Protein AF-A0A2J6X8Z1-F1 (afdb_monomer_lite)

Structure (mmCIF, N/CA/C/O backbone):
data_AF-A0A2J6X8Z1-F1
#
_entry.id   AF-A0A2J6X8Z1-F1
#
loop_
_atom_site.group_PDB
_atom_site.id
_atom_site.type_symbol
_atom_site.label_atom_id
_atom_site.label_alt_id
_atom_site.label_comp_id
_atom_site.label_asym_id
_atom_site.label_entity_id
_atom_site.label_seq_id
_atom_site.pdbx_PDB_ins_code
_atom_site.Cartn_x
_atom_site.Cartn_y
_atom_site.Cartn_z
_atom_site.occupancy
_atom_site.B_iso_or_equiv
_atom_site.auth_seq_id
_atom_site.auth_comp_id
_atom_site.auth_asym_id
_atom_site.auth_atom_id
_atom_site.pdbx_PDB_model_num
ATOM 1 N N . ILE A 1 1 ? -33.949 -6.849 -19.098 1.00 40.97 1 ILE A N 1
ATOM 2 C CA . ILE A 1 1 ? -34.650 -6.899 -17.794 1.00 40.97 1 ILE A CA 1
ATOM 3 C C . ILE A 1 1 ? -34.268 -5.617 -17.077 1.00 40.97 1 ILE A C 1
ATOM 5 O O . ILE A 1 1 ? -33.123 -5.505 -16.662 1.00 40.97 1 ILE A O 1
ATOM 9 N N . ASN A 1 2 ? -35.150 -4.617 -17.054 1.00 34.44 2 ASN A N 1
ATOM 10 C CA . ASN A 1 2 ? -34.924 -3.432 -16.228 1.00 34.44 2 ASN A CA 1
ATOM 11 C C . ASN A 1 2 ? -35.151 -3.865 -14.777 1.00 34.44 2 ASN A C 1
ATOM 13 O O . ASN A 1 2 ? -36.236 -4.376 -14.496 1.00 34.44 2 ASN A O 1
ATOM 17 N N . PRO A 1 3 ? -34.163 -3.750 -13.877 1.00 46.72 3 PRO A N 1
ATOM 18 C CA . PRO A 1 3 ? -34.386 -4.058 -12.476 1.00 46.72 3 PRO A CA 1
ATOM 19 C C . PRO A 1 3 ? -35.357 -3.013 -11.917 1.00 46.72 3 PRO A C 1
ATOM 21 O O . PRO A 1 3 ? -34.989 -1.865 -11.690 1.00 46.72 3 PRO A O 1
ATOM 24 N N . THR A 1 4 ? -36.621 -3.388 -11.752 1.00 53.22 4 THR A N 1
ATOM 25 C CA . THR A 1 4 ? -37.594 -2.581 -11.018 1.00 53.22 4 THR A CA 1
ATOM 26 C C . THR A 1 4 ? -37.335 -2.789 -9.533 1.00 53.22 4 THR A C 1
ATOM 28 O O . THR A 1 4 ? -37.437 -3.914 -9.038 1.00 53.22 4 THR A O 1
ATOM 31 N N . LEU A 1 5 ? -36.966 -1.714 -8.836 1.00 55.56 5 LEU A N 1
ATOM 32 C CA . LEU A 1 5 ? -36.935 -1.674 -7.376 1.00 55.56 5 LEU A CA 1
ATOM 33 C C . LEU A 1 5 ? -38.301 -2.134 -6.854 1.00 55.56 5 LEU A C 1
ATOM 35 O O . LEU A 1 5 ? -39.335 -1.607 -7.260 1.00 55.56 5 LEU A O 1
ATOM 39 N N . ASN A 1 6 ? -38.312 -3.154 -5.997 1.00 72.88 6 ASN A N 1
ATOM 40 C CA . ASN A 1 6 ? -39.541 -3.636 -5.382 1.00 72.88 6 ASN A CA 1
ATOM 41 C C . ASN A 1 6 ? -39.952 -2.651 -4.276 1.00 72.88 6 ASN A C 1
ATOM 43 O O . ASN A 1 6 ? -39.510 -2.766 -3.133 1.00 72.88 6 ASN A O 1
ATOM 47 N N . GLU A 1 7 ? -40.763 -1.656 -4.638 1.00 67.81 7 GLU A N 1
ATOM 48 C CA . GLU A 1 7 ? -41.236 -0.616 -3.718 1.00 67.81 7 GLU A CA 1
ATOM 49 C C . GLU A 1 7 ? -42.028 -1.183 -2.532 1.00 67.81 7 GLU A C 1
ATOM 51 O O . GLU A 1 7 ? -41.951 -0.635 -1.433 1.00 67.81 7 GLU A O 1
ATOM 56 N N . GLU A 1 8 ? -42.743 -2.299 -2.714 1.00 63.44 8 GLU A N 1
ATOM 57 C CA . GLU A 1 8 ? -43.441 -2.982 -1.619 1.00 63.44 8 GLU A CA 1
ATOM 58 C C . GLU A 1 8 ? -42.458 -3.581 -0.614 1.00 63.44 8 GLU A C 1
ATOM 60 O O . GLU A 1 8 ? -42.668 -3.447 0.588 1.00 63.44 8 GLU A O 1
ATOM 65 N N . ALA A 1 9 ? -41.353 -4.174 -1.078 1.00 59.16 9 ALA A N 1
ATOM 66 C CA . ALA A 1 9 ? -40.322 -4.712 -0.192 1.00 59.16 9 ALA A CA 1
ATOM 67 C C . ALA A 1 9 ? -39.639 -3.605 0.627 1.00 59.16 9 ALA A C 1
ATOM 69 O O . ALA A 1 9 ? -39.409 -3.788 1.818 1.00 59.16 9 ALA A O 1
ATOM 70 N N . ILE A 1 10 ? -39.382 -2.443 0.013 1.00 59.09 10 ILE A N 1
ATOM 71 C CA . ILE A 1 10 ? -38.805 -1.269 0.689 1.00 59.09 10 ILE A CA 1
ATOM 72 C C . ILE A 1 10 ? -39.766 -0.730 1.757 1.00 59.09 10 ILE A C 1
ATOM 74 O O . ILE A 1 10 ? -39.341 -0.448 2.876 1.00 59.09 10 ILE A O 1
ATOM 78 N N . ARG A 1 11 ? -41.065 -0.627 1.440 1.00 58.12 11 ARG A N 1
ATOM 79 C CA . ARG A 1 11 ? -42.097 -0.176 2.391 1.00 58.12 11 ARG A CA 1
ATOM 80 C C . ARG A 1 11 ? -42.376 -1.192 3.504 1.00 58.12 11 ARG A C 1
ATOM 82 O O . ARG A 1 11 ? -42.784 -0.787 4.588 1.00 58.12 11 ARG A O 1
ATOM 89 N N . ALA A 1 12 ? -42.172 -2.486 3.250 1.00 53.59 12 ALA A N 1
ATOM 90 C CA . ALA A 1 12 ? -42.395 -3.560 4.220 1.00 53.59 12 ALA A CA 1
ATOM 91 C C . ALA A 1 12 ? -41.260 -3.699 5.249 1.00 53.59 12 ALA A C 1
ATOM 93 O O . ALA A 1 12 ? -41.487 -4.205 6.350 1.00 53.59 12 ALA A O 1
ATOM 94 N N . THR A 1 13 ? -40.047 -3.237 4.934 1.00 46.16 13 THR A N 1
ATOM 95 C CA . THR A 1 13 ? -38.966 -3.113 5.918 1.00 46.16 13 THR A CA 1
ATOM 96 C C . THR A 1 13 ? -39.239 -1.942 6.854 1.00 46.16 13 THR A C 1
ATOM 98 O O . THR A 1 13 ? -38.888 -0.799 6.570 1.00 46.16 13 THR A O 1
ATOM 101 N N . ALA A 1 14 ? -39.855 -2.230 8.000 1.00 52.25 14 ALA A N 1
ATOM 102 C CA . ALA A 1 14 ? -39.862 -1.301 9.119 1.00 52.25 14 ALA A CA 1
ATOM 103 C C . ALA A 1 14 ? -38.409 -0.947 9.471 1.00 52.25 14 ALA A C 1
ATOM 105 O O . ALA A 1 14 ? -37.612 -1.835 9.782 1.00 52.25 14 ALA A O 1
ATOM 106 N N . ILE A 1 15 ? -38.066 0.340 9.400 1.00 53.66 15 ILE A N 1
ATOM 107 C CA . ILE A 1 15 ? -36.779 0.838 9.889 1.00 53.66 15 ILE A CA 1
ATOM 108 C C . ILE A 1 15 ? -36.750 0.530 11.393 1.00 53.66 15 ILE A C 1
ATOM 110 O O . ILE A 1 15 ? -37.655 0.981 12.106 1.00 53.66 15 ILE A O 1
ATOM 114 N N . PRO A 1 16 ? -35.783 -0.266 11.888 1.00 54.62 16 PRO A N 1
ATOM 115 C CA . PRO A 1 16 ? -35.659 -0.526 13.314 1.00 54.62 16 PRO A CA 1
ATOM 116 C C . PRO A 1 16 ? -35.581 0.807 14.058 1.00 54.62 16 PRO A C 1
ATOM 118 O O . PRO A 1 16 ? -34.813 1.687 13.668 1.00 54.62 16 PRO A O 1
ATOM 121 N N . GLN A 1 17 ? -36.395 0.977 15.100 1.00 52.81 17 GLN A N 1
ATOM 122 C CA . GLN A 1 17 ? -36.306 2.170 15.938 1.00 52.81 17 GLN A CA 1
ATOM 123 C C . GLN A 1 17 ? -34.905 2.227 16.569 1.00 52.81 17 GLN A C 1
ATOM 125 O O . GLN A 1 17 ? -34.416 1.174 17.000 1.00 52.81 17 GLN A O 1
ATOM 130 N N . PRO A 1 18 ? -34.256 3.405 16.630 1.00 56.53 18 PRO A N 1
ATOM 131 C CA . PRO A 1 18 ? -32.971 3.546 17.301 1.00 56.53 18 PRO A CA 1
ATOM 132 C C . PRO A 1 18 ? -33.116 3.052 18.742 1.00 56.53 18 PRO A C 1
ATOM 134 O O . PRO A 1 18 ? -33.971 3.534 19.483 1.00 56.53 18 PRO A O 1
ATOM 137 N N . GLY A 1 19 ? -32.333 2.046 19.124 1.00 60.66 19 GLY A N 1
ATOM 138 C CA . GLY A 1 19 ? -32.260 1.632 20.522 1.00 60.66 19 GLY A CA 1
ATOM 139 C C . GLY A 1 19 ? -31.487 2.668 21.336 1.00 60.66 19 GLY A C 1
ATOM 140 O O . GLY A 1 19 ? -30.599 3.331 20.804 1.00 60.66 19 GLY A O 1
ATOM 141 N N . ASP A 1 20 ? -31.782 2.783 22.629 1.00 68.75 20 ASP A N 1
ATOM 142 C CA . ASP A 1 20 ? -30.960 3.584 23.538 1.00 68.75 20 ASP A CA 1
ATOM 143 C C . ASP A 1 20 ? -29.531 3.012 23.594 1.00 68.75 20 ASP A C 1
ATOM 145 O O . ASP A 1 20 ? -29.347 1.823 23.859 1.00 68.75 20 ASP A O 1
ATOM 149 N N . GLY A 1 21 ? -28.511 3.849 23.374 1.00 79.50 21 GLY A N 1
ATOM 150 C CA . GLY A 1 21 ? -27.092 3.471 23.444 1.00 79.50 21 GLY A CA 1
ATOM 151 C C . GLY A 1 21 ? -26.396 3.355 22.084 1.00 79.50 21 GLY A C 1
ATOM 152 O O . GLY A 1 21 ? -26.967 3.651 21.043 1.00 79.50 21 GLY A O 1
ATOM 153 N N . VAL A 1 22 ? -25.127 2.947 22.101 1.00 92.19 22 VAL A N 1
ATOM 154 C CA . VAL A 1 22 ? -24.280 2.868 20.898 1.00 92.19 22 VAL A CA 1
ATOM 155 C C . VAL A 1 22 ? -24.542 1.552 20.168 1.00 92.19 22 VAL A C 1
ATOM 157 O O . VAL A 1 22 ? -24.711 0.507 20.807 1.00 92.19 22 VAL A O 1
ATOM 160 N N . GLU A 1 23 ? -24.559 1.574 18.838 1.00 94.81 23 GLU A N 1
ATOM 161 C CA . GLU A 1 23 ? -24.604 0.356 18.030 1.00 94.81 23 GLU A CA 1
ATOM 162 C C . GLU A 1 23 ? -23.233 -0.327 18.015 1.00 94.81 23 GLU A C 1
ATOM 164 O O . GLU A 1 23 ? -22.222 0.277 17.663 1.00 94.81 23 GLU A O 1
ATOM 169 N N . ILE A 1 24 ? -23.185 -1.609 18.373 1.00 95.38 24 ILE A N 1
ATOM 170 C CA . ILE A 1 24 ? -22.003 -2.446 18.171 1.00 95.38 24 ILE A CA 1
ATOM 171 C C . ILE A 1 24 ? -22.116 -3.167 16.832 1.00 95.38 24 ILE A C 1
ATOM 173 O O . ILE A 1 24 ? -23.163 -3.728 16.524 1.00 95.38 24 ILE A O 1
ATOM 177 N N . VAL A 1 25 ? -21.032 -3.197 16.059 1.00 97.12 25 VAL A N 1
ATOM 178 C CA . VAL A 1 25 ? -20.939 -3.894 14.773 1.00 97.12 25 VAL A CA 1
ATOM 179 C C . VAL A 1 25 ? -19.737 -4.832 14.801 1.00 97.12 25 VAL A C 1
ATOM 181 O O . VAL A 1 25 ? -18.596 -4.412 14.960 1.00 97.12 25 VAL A O 1
ATOM 184 N N . PHE A 1 26 ? -19.965 -6.125 14.609 1.00 97.31 26 PHE A N 1
ATOM 185 C CA . PHE A 1 26 ? -18.910 -7.125 14.489 1.00 97.31 26 PHE A CA 1
ATOM 186 C C . PHE A 1 26 ? -18.551 -7.322 13.020 1.00 97.31 26 PHE A C 1
ATOM 188 O O . PHE A 1 26 ? -19.415 -7.595 12.184 1.00 97.31 26 PHE A O 1
ATOM 195 N N . ARG A 1 27 ? -17.261 -7.230 12.689 1.00 97.50 27 ARG A N 1
ATOM 196 C CA . ARG A 1 27 ? -16.767 -7.503 11.333 1.00 97.50 27 ARG A CA 1
ATOM 197 C C . ARG A 1 27 ? -15.554 -8.426 11.365 1.00 97.50 27 ARG A C 1
ATOM 199 O O . ARG A 1 27 ? -14.667 -8.217 12.188 1.00 97.50 27 ARG A O 1
ATOM 206 N N . PRO A 1 28 ? -15.461 -9.420 10.464 1.00 97.06 28 PRO A N 1
ATOM 207 C CA . PRO A 1 28 ? -14.208 -10.131 10.249 1.00 97.06 28 PRO A CA 1
ATOM 208 C C . PRO A 1 28 ? -13.098 -9.140 9.894 1.00 97.06 28 PRO A C 1
ATOM 210 O O . PRO A 1 28 ? -13.337 -8.151 9.194 1.00 97.06 28 PRO A O 1
ATOM 213 N N . ASP A 1 29 ? -11.890 -9.381 10.388 1.00 97.31 29 ASP A N 1
ATOM 214 C CA . ASP A 1 29 ? -10.735 -8.582 9.995 1.00 97.31 29 ASP A CA 1
ATOM 215 C C . ASP A 1 29 ? -10.375 -8.863 8.522 1.00 97.31 29 ASP A C 1
ATOM 217 O O . ASP A 1 29 ? -10.357 -10.026 8.116 1.00 97.31 29 ASP A O 1
ATOM 221 N N . PRO A 1 30 ? -10.068 -7.847 7.696 1.00 95.38 30 PRO A N 1
ATOM 222 C CA . PRO A 1 30 ? -9.747 -8.067 6.284 1.00 95.38 30 PRO A CA 1
ATOM 223 C C . PRO A 1 30 ? -8.522 -8.960 6.028 1.00 95.38 30 PRO A C 1
ATOM 225 O O . PRO A 1 30 ? -8.420 -9.542 4.951 1.00 95.38 30 PRO A O 1
ATOM 228 N N . SER A 1 31 ? -7.593 -9.054 6.982 1.00 95.69 31 SER A N 1
ATOM 229 C CA . SER A 1 31 ? -6.359 -9.832 6.869 1.00 95.69 31 SER A CA 1
ATOM 230 C C . SER A 1 31 ? -6.497 -11.216 7.503 1.00 95.69 31 SER A C 1
ATOM 232 O O . SER A 1 31 ? -6.169 -12.210 6.862 1.00 95.69 31 SER A O 1
ATOM 234 N N . VAL A 1 32 ? -6.969 -11.310 8.753 1.00 96.31 32 VAL A N 1
ATOM 235 C CA . VAL A 1 32 ? -7.034 -12.591 9.499 1.00 96.31 32 VAL A CA 1
ATOM 236 C C . VAL A 1 32 ? -8.425 -13.232 9.538 1.00 96.31 32 VAL A C 1
ATOM 238 O O . VAL A 1 32 ? -8.575 -14.329 10.080 1.00 96.31 32 VAL A O 1
ATOM 241 N N . PHE A 1 33 ? -9.417 -12.586 8.923 1.00 95.94 33 PHE A N 1
ATOM 242 C CA . PHE A 1 33 ? -10.807 -13.023 8.811 1.00 95.94 33 PHE A CA 1
ATOM 243 C C . PHE A 1 33 ? -11.466 -13.280 10.175 1.00 95.94 33 PHE A C 1
ATOM 245 O O . PHE A 1 33 ? -11.694 -12.349 10.946 1.00 95.94 33 PHE A O 1
ATOM 252 N N . ASP A 1 34 ? -11.780 -14.533 10.477 1.00 94.88 34 ASP A N 1
ATOM 253 C CA . ASP A 1 34 ? -12.381 -15.007 11.725 1.00 94.88 34 ASP A CA 1
ATOM 254 C C . ASP A 1 34 ? -11.331 -15.441 12.766 1.00 94.88 34 ASP A C 1
ATOM 256 O O . ASP A 1 34 ? -11.679 -15.878 13.864 1.00 94.88 34 ASP A O 1
ATOM 260 N N . GLY A 1 35 ? -10.042 -15.300 12.444 1.00 95.94 35 GLY A N 1
ATOM 261 C CA . GLY A 1 35 ? -8.914 -15.737 13.262 1.00 95.94 35 GLY A CA 1
ATOM 262 C C . GLY A 1 35 ? -8.332 -17.080 12.837 1.00 95.94 35 GLY A C 1
ATOM 263 O O . GLY A 1 35 ? -7.334 -17.512 13.425 1.00 95.94 35 GLY A O 1
ATOM 264 N N . PHE A 1 36 ? -8.886 -17.734 11.808 1.00 95.50 36 PHE A N 1
ATOM 265 C CA . PHE A 1 36 ? -8.311 -18.945 11.220 1.00 95.50 36 PHE A CA 1
ATOM 266 C C . PHE A 1 36 ? -6.852 -18.723 10.792 1.00 95.50 36 PHE A C 1
ATOM 268 O O . PHE A 1 36 ? -5.988 -19.555 11.065 1.00 95.50 36 PHE A O 1
ATOM 275 N N . TYR A 1 37 ? -6.547 -17.548 10.232 1.00 96.75 37 TYR A N 1
ATOM 276 C CA . TYR A 1 37 ? -5.202 -17.184 9.781 1.00 96.75 37 TYR A CA 1
ATOM 277 C C . TYR A 1 37 ? -4.381 -16.383 10.805 1.00 96.75 37 TYR A C 1
ATOM 279 O O . TYR A 1 37 ? -3.350 -15.813 10.453 1.00 96.75 37 TYR A O 1
ATOM 287 N N . ALA A 1 38 ? -4.784 -16.339 12.080 1.00 96.81 38 ALA A N 1
ATOM 288 C CA . ALA A 1 38 ? -4.133 -15.497 13.091 1.00 96.81 38 ALA A CA 1
ATOM 289 C C . ALA A 1 38 ? -2.641 -15.819 13.315 1.00 96.81 38 ALA A C 1
ATOM 291 O O . ALA A 1 38 ? -1.889 -14.950 13.750 1.00 96.81 38 ALA A O 1
ATOM 292 N N . ASN A 1 39 ? -2.192 -17.042 13.008 1.00 97.12 39 ASN A N 1
ATOM 293 C CA . ASN A 1 39 ? -0.783 -17.438 13.115 1.00 97.12 39 ASN A CA 1
ATOM 294 C C . ASN A 1 39 ? 0.043 -17.160 11.840 1.00 97.12 39 ASN A C 1
ATOM 296 O O . ASN A 1 39 ? 1.171 -17.634 11.720 1.00 97.12 39 ASN A O 1
ATOM 300 N N . ASN A 1 40 ? -0.504 -16.421 10.871 1.00 97.00 40 ASN A N 1
ATOM 301 C CA . ASN A 1 40 ? 0.198 -16.028 9.653 1.00 97.00 40 ASN A CA 1
ATOM 302 C C . ASN A 1 40 ? 0.849 -14.644 9.827 1.00 97.00 40 ASN A C 1
ATOM 304 O O . ASN A 1 40 ? 0.160 -13.626 9.885 1.00 97.00 40 ASN A O 1
ATOM 308 N N . GLY A 1 41 ? 2.185 -14.604 9.871 1.00 96.06 41 GLY A N 1
ATOM 309 C CA . GLY A 1 41 ? 2.948 -13.362 10.045 1.00 96.06 41 GLY A CA 1
ATOM 310 C C . GLY A 1 41 ? 2.760 -12.344 8.918 1.00 96.06 41 GLY A C 1
ATOM 311 O O . GLY A 1 41 ? 2.684 -11.152 9.203 1.00 96.06 41 GLY A O 1
ATOM 312 N N . TRP A 1 42 ? 2.607 -12.797 7.666 1.00 97.50 42 TRP A N 1
ATOM 313 C CA . TRP A 1 42 ? 2.345 -11.903 6.530 1.00 97.50 42 TRP A CA 1
ATOM 314 C C . TRP A 1 42 ? 1.035 -11.142 6.727 1.00 97.50 42 TRP A C 1
ATOM 316 O O . TRP A 1 42 ? 0.987 -9.937 6.518 1.00 97.50 42 TRP A O 1
ATOM 326 N N . LEU A 1 43 ? -0.015 -11.826 7.190 1.00 97.81 43 LEU A N 1
ATOM 327 C CA . LEU A 1 43 ? -1.337 -11.224 7.393 1.00 97.81 43 LEU A CA 1
ATOM 328 C C . LEU A 1 43 ? -1.408 -10.377 8.672 1.00 97.81 43 LEU A C 1
ATOM 330 O O . LEU A 1 43 ? -2.131 -9.384 8.707 1.00 97.81 43 LEU A O 1
ATOM 334 N N . GLN A 1 44 ? -0.623 -10.715 9.699 1.00 97.88 44 GLN A N 1
ATOM 335 C CA . GLN A 1 44 ? -0.531 -9.911 10.920 1.00 97.88 44 GLN A CA 1
ATOM 336 C C . GLN A 1 44 ? 0.181 -8.572 10.697 1.00 97.88 44 GLN A C 1
ATOM 338 O O . GLN A 1 44 ? -0.277 -7.550 11.214 1.00 97.88 44 GLN A O 1
ATOM 343 N N . GLU A 1 45 ? 1.242 -8.546 9.889 1.00 98.12 45 GLU A N 1
ATOM 344 C CA . GLU A 1 45 ? 1.951 -7.316 9.504 1.00 98.12 45 GLU A CA 1
ATOM 345 C C . GLU A 1 45 ? 1.258 -6.559 8.352 1.00 98.12 45 GLU A C 1
ATOM 347 O O . GLU A 1 45 ? 1.591 -5.408 8.082 1.00 98.12 45 GLU A O 1
ATOM 352 N N . LEU A 1 46 ? 0.294 -7.168 7.655 1.00 98.06 46 LEU A N 1
ATOM 353 C CA . LEU A 1 46 ? -0.381 -6.548 6.512 1.00 98.06 46 LEU A CA 1
ATOM 354 C C . LEU A 1 46 ? -1.232 -5.339 6.940 1.00 98.06 46 LEU A C 1
ATOM 356 O O . LEU A 1 46 ? -2.253 -5.542 7.598 1.00 98.06 46 LEU A O 1
ATOM 360 N N . PRO A 1 47 ? -0.915 -4.095 6.543 1.00 97.69 47 PRO A N 1
ATOM 361 C CA . PRO A 1 47 ? -1.650 -2.925 7.019 1.00 97.69 47 PRO A CA 1
ATOM 362 C C . PRO A 1 47 ? -3.123 -2.992 6.635 1.00 97.69 47 PRO A C 1
ATOM 364 O O . PRO A 1 47 ? -3.456 -3.206 5.471 1.00 97.69 47 PRO A O 1
ATOM 367 N N . ARG A 1 48 ? -4.025 -2.789 7.592 1.00 97.06 48 ARG A N 1
ATOM 368 C CA . ARG A 1 48 ? -5.472 -2.924 7.358 1.00 97.06 48 ARG A CA 1
ATOM 369 C C . ARG A 1 48 ? -5.916 -1.840 6.360 1.00 97.06 48 ARG A C 1
ATOM 371 O O . ARG A 1 48 ? -5.438 -0.711 6.471 1.00 97.06 48 ARG A O 1
ATOM 378 N N . PRO A 1 49 ? -6.798 -2.120 5.377 1.00 95.56 49 PRO A N 1
ATOM 379 C CA . PRO A 1 49 ? -7.047 -1.204 4.257 1.00 95.56 49 PRO A CA 1
ATOM 380 C C . PRO A 1 49 ? -7.368 0.239 4.663 1.00 95.56 49 PRO A C 1
ATOM 382 O O . PRO A 1 49 ? -6.789 1.169 4.100 1.00 95.56 49 PRO A O 1
ATOM 385 N N . LEU A 1 50 ? -8.239 0.416 5.661 1.00 94.69 50 LEU A N 1
ATOM 386 C CA . LEU A 1 50 ? -8.689 1.728 6.127 1.00 94.69 50 LEU A CA 1
ATOM 387 C C . LEU A 1 50 ? -7.796 2.301 7.237 1.00 94.69 50 LEU A C 1
ATOM 389 O O . LEU A 1 50 ? -7.341 3.438 7.157 1.00 94.69 50 LEU A O 1
ATOM 393 N N . THR A 1 51 ? -7.514 1.520 8.275 1.00 95.50 51 THR A N 1
ATOM 394 C CA . THR A 1 51 ? -6.832 2.029 9.476 1.00 95.50 51 THR A CA 1
ATOM 395 C C . THR A 1 51 ? -5.314 2.014 9.368 1.00 95.50 51 THR A C 1
ATOM 397 O O . THR A 1 51 ? -4.654 2.733 10.105 1.00 95.50 51 THR A O 1
ATOM 400 N N . LYS A 1 52 ? -4.759 1.193 8.465 1.00 97.00 52 LYS A N 1
ATOM 401 C CA . LYS A 1 52 ? -3.322 0.889 8.344 1.00 97.00 52 LYS A CA 1
ATOM 402 C C . LYS A 1 52 ? -2.700 0.293 9.610 1.00 97.00 52 LYS A C 1
ATOM 404 O O . LYS A 1 52 ? -1.483 0.137 9.672 1.00 97.00 52 LYS A O 1
ATOM 409 N N . LEU A 1 53 ? -3.545 -0.129 10.556 1.00 97.19 53 LEU A N 1
ATOM 410 C CA . LEU A 1 53 ? -3.148 -0.873 11.742 1.00 97.19 53 LEU A CA 1
ATOM 411 C C . LEU A 1 53 ? -2.474 -2.188 11.369 1.00 97.19 53 LEU A C 1
ATOM 413 O O . LEU A 1 53 ? -2.824 -2.817 10.365 1.00 97.19 53 LEU A O 1
ATOM 417 N N . VAL A 1 54 ? -1.535 -2.599 12.213 1.00 97.50 54 VAL A N 1
ATOM 418 C CA . VAL A 1 54 ? -0.867 -3.895 12.166 1.00 97.50 54 VAL A CA 1
ATOM 419 C C . VAL A 1 54 ? -0.830 -4.528 13.549 1.00 97.50 54 VAL A C 1
ATOM 421 O O . VAL A 1 54 ? -0.840 -3.816 14.548 1.00 97.50 54 VAL A O 1
ATOM 424 N N . TRP A 1 55 ? -0.753 -5.860 13.608 1.00 97.56 55 TRP A N 1
ATOM 425 C CA . TRP A 1 55 ? -0.606 -6.637 14.847 1.00 97.56 55 TRP A CA 1
ATOM 426 C C . TRP A 1 55 ? -1.698 -6.464 15.924 1.00 97.56 55 TRP A C 1
ATOM 428 O O . TRP A 1 55 ? -1.575 -7.063 16.983 1.00 97.56 55 TRP A O 1
ATOM 438 N N . ASP A 1 56 ? -2.771 -5.709 15.697 1.00 96.50 56 ASP A N 1
ATOM 439 C CA . ASP A 1 56 ? -3.861 -5.544 16.667 1.00 96.50 56 ASP A CA 1
ATOM 440 C C . ASP A 1 56 ? -5.207 -5.320 15.978 1.00 96.50 56 ASP A C 1
ATOM 442 O O . ASP A 1 56 ? -5.273 -4.869 14.831 1.00 96.50 56 ASP A O 1
ATOM 446 N N . ASN A 1 57 ? -6.280 -5.562 16.730 1.00 97.06 57 ASN A N 1
ATOM 447 C CA . ASN A 1 57 ? -7.592 -4.974 16.491 1.00 97.06 57 ASN A CA 1
ATOM 448 C C . ASN A 1 57 ? -7.841 -3.772 17.413 1.00 97.06 57 ASN A C 1
ATOM 450 O O . ASN A 1 57 ? -7.173 -3.574 18.428 1.00 97.06 57 ASN A O 1
ATOM 454 N N . ALA A 1 58 ? -8.837 -2.972 17.044 1.00 97.38 58 ALA A N 1
ATOM 455 C CA . ALA A 1 58 ? -9.276 -1.802 17.787 1.00 97.38 58 ALA A CA 1
ATOM 456 C C . ALA A 1 58 ? -10.797 -1.633 17.666 1.00 97.38 58 ALA A C 1
ATOM 458 O O . ALA A 1 58 ? -11.418 -2.202 16.764 1.00 97.38 58 ALA A O 1
ATOM 459 N N . ALA A 1 59 ? -11.388 -0.843 18.563 1.00 97.50 59 ALA A N 1
ATOM 460 C CA . ALA A 1 59 ? -12.755 -0.354 18.423 1.00 97.50 59 ALA A CA 1
ATOM 461 C C . ALA A 1 59 ? -12.746 0.828 17.453 1.00 97.50 59 ALA A C 1
ATOM 463 O O . ALA A 1 59 ? -12.261 1.910 17.797 1.00 97.50 59 ALA A O 1
ATOM 464 N N . LEU A 1 60 ? -13.242 0.614 16.236 1.00 97.50 60 LEU A N 1
ATOM 465 C CA . LEU A 1 60 ? -13.316 1.660 15.222 1.00 97.50 60 LEU A CA 1
ATOM 466 C C . LEU A 1 60 ? -14.539 2.528 15.489 1.00 97.50 60 LEU A C 1
ATOM 468 O O . LEU A 1 60 ? -15.630 1.998 15.685 1.00 97.50 60 LEU A O 1
ATOM 472 N N . MET A 1 61 ? -14.363 3.844 15.487 1.00 94.94 61 MET A N 1
ATOM 473 C CA . MET A 1 61 ? -15.458 4.793 15.688 1.00 94.94 61 MET A CA 1
ATOM 474 C C . MET A 1 61 ? -15.170 6.117 14.993 1.00 94.94 61 MET A C 1
ATOM 476 O O . MET A 1 61 ? -14.009 6.447 14.724 1.00 94.94 61 MET A O 1
ATOM 480 N N . SER A 1 62 ? -16.223 6.884 14.711 1.00 93.62 62 SER A N 1
ATOM 481 C CA . SER A 1 62 ? -16.062 8.209 14.116 1.00 93.62 62 SER A CA 1
ATOM 482 C C . SER A 1 62 ? -15.399 9.166 15.113 1.00 93.62 62 SER A C 1
ATOM 484 O O . SER A 1 62 ? -15.584 9.010 16.328 1.00 93.62 62 SER A O 1
ATOM 486 N N . PRO A 1 63 ? -14.638 10.172 14.645 1.00 92.25 63 PRO A N 1
ATOM 487 C CA . PRO A 1 63 ? -14.088 11.200 15.521 1.00 92.25 63 PRO A CA 1
ATOM 488 C C . PRO A 1 63 ? -15.149 11.850 16.417 1.00 92.25 63 PRO A C 1
ATOM 490 O O . PRO A 1 63 ? -14.952 11.944 17.627 1.00 92.25 63 PRO A O 1
ATOM 493 N N . ARG A 1 64 ? -16.307 12.212 15.855 1.00 91.62 64 ARG A N 1
ATOM 494 C CA . ARG A 1 64 ? -17.436 12.787 16.597 1.00 91.62 64 ARG A CA 1
ATOM 495 C C . ARG A 1 64 ? -17.964 11.857 17.691 1.00 91.62 64 ARG A C 1
ATOM 497 O O . ARG A 1 64 ? -18.135 12.282 18.835 1.00 91.62 64 ARG A O 1
ATOM 504 N N . THR A 1 65 ? -18.151 10.578 17.368 1.00 92.06 65 THR A N 1
ATOM 505 C CA . THR A 1 65 ? -18.593 9.557 18.331 1.00 92.06 65 THR A CA 1
ATOM 506 C C . THR A 1 65 ? -17.582 9.402 19.466 1.00 92.06 65 THR A C 1
ATOM 508 O O . THR A 1 65 ? -17.965 9.371 20.633 1.00 92.06 65 THR A O 1
ATOM 511 N N . ALA A 1 66 ? -16.283 9.381 19.159 1.00 92.31 66 ALA A N 1
ATOM 512 C CA . ALA A 1 66 ? -15.238 9.281 20.175 1.00 92.31 66 ALA A CA 1
ATOM 513 C C . ALA A 1 66 ? -15.210 10.492 21.115 1.00 92.31 66 ALA A C 1
ATOM 515 O O . ALA A 1 66 ? -15.103 10.321 22.329 1.00 92.31 66 ALA A O 1
ATOM 516 N N . ILE A 1 67 ? -15.334 11.707 20.570 1.00 91.50 67 ILE A N 1
ATOM 517 C CA . ILE A 1 67 ? -15.387 12.950 21.351 1.00 91.50 67 ILE A CA 1
ATOM 518 C C . ILE A 1 67 ? -16.552 12.900 22.343 1.00 91.50 67 ILE A C 1
ATOM 520 O O . ILE A 1 67 ? -16.346 13.117 23.539 1.00 91.50 67 ILE A O 1
ATOM 524 N N . LYS A 1 68 ? -17.747 12.542 21.853 1.00 90.81 68 LYS A N 1
ATOM 525 C CA . LYS A 1 68 ? -18.977 12.416 22.647 1.00 90.81 68 LYS A CA 1
ATOM 526 C C . LYS A 1 68 ? -18.857 11.343 23.733 1.00 90.81 68 LYS A C 1
ATOM 528 O O . LYS A 1 68 ? -19.119 11.625 24.897 1.00 90.81 68 LYS A O 1
ATOM 533 N N . LEU A 1 69 ? -18.461 10.121 23.370 1.00 89.00 69 LEU A N 1
ATOM 534 C CA . LEU A 1 69 ? -18.474 8.970 24.283 1.00 89.00 69 LEU A CA 1
ATOM 535 C C . LEU A 1 69 ? -17.341 8.988 25.311 1.00 89.00 69 LEU A C 1
ATOM 537 O O . LEU A 1 69 ? -17.514 8.495 26.424 1.00 89.00 69 LEU A O 1
ATOM 541 N N . LEU A 1 70 ? -16.173 9.520 24.948 1.00 87.19 70 LEU A N 1
ATOM 542 C CA . LEU A 1 70 ? -14.989 9.494 25.811 1.00 87.19 70 LEU A CA 1
ATOM 543 C C . LEU A 1 70 ? -14.740 10.820 26.537 1.00 87.19 70 LEU A C 1
ATOM 545 O O . LEU A 1 70 ? -13.779 10.898 27.306 1.00 87.19 70 LEU A O 1
ATOM 549 N N . GLY A 1 71 ? -15.584 11.833 26.309 1.00 86.81 71 GLY A N 1
ATOM 550 C CA . GLY A 1 71 ? -15.467 13.156 26.925 1.00 86.81 71 GLY A CA 1
ATOM 551 C C . GLY A 1 71 ? -14.158 13.853 26.560 1.00 86.81 71 GLY A C 1
ATOM 552 O O . GLY A 1 71 ? -13.498 14.425 27.427 1.00 86.81 71 GLY A O 1
ATOM 553 N N . LEU A 1 72 ? -13.730 13.737 25.299 1.00 86.69 72 LEU A N 1
ATOM 554 C CA . LEU A 1 72 ? -12.443 14.279 24.865 1.00 86.69 72 LEU A CA 1
ATOM 555 C C . LEU A 1 72 ? -12.522 15.812 24.738 1.00 86.69 72 LEU A C 1
ATOM 557 O O . LEU A 1 72 ? -13.557 16.328 24.319 1.00 86.69 72 LEU A O 1
ATOM 561 N N . PRO A 1 73 ? -11.439 16.557 25.033 1.00 86.12 73 PRO A N 1
ATOM 562 C CA . PRO A 1 73 ? -11.422 18.023 24.994 1.00 86.12 73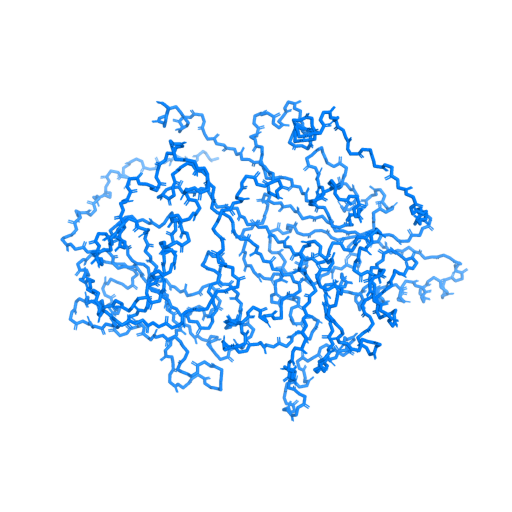 PRO A CA 1
ATOM 563 C C . PRO A 1 73 ? -11.285 18.569 23.557 1.00 86.12 73 PRO A C 1
ATOM 565 O O . PRO A 1 73 ? -10.417 19.389 23.266 1.00 86.12 73 PRO A O 1
ATOM 568 N N . PHE A 1 74 ? -12.124 18.086 22.645 1.00 85.25 74 PHE A N 1
ATOM 569 C CA . PHE A 1 74 ? -12.129 18.404 21.218 1.00 85.25 74 PHE A CA 1
ATOM 570 C C . PHE A 1 74 ? -13.551 18.805 20.795 1.00 85.25 74 PHE A C 1
ATOM 572 O O . PHE A 1 74 ? -14.527 18.326 21.363 1.00 85.25 74 PHE A O 1
ATOM 579 N N . SER A 1 75 ? -13.681 19.689 19.805 1.00 83.56 75 SER A N 1
ATOM 580 C CA . SER A 1 75 ? -14.976 20.108 19.246 1.00 83.56 75 SER A CA 1
ATOM 581 C C . SER A 1 75 ? -15.216 19.403 17.910 1.00 83.56 75 SER A C 1
ATOM 583 O O . SER A 1 75 ? -14.391 19.487 16.998 1.00 83.56 75 SER A O 1
ATOM 585 N N . ALA A 1 76 ? -16.342 18.700 17.785 1.00 79.75 76 ALA A N 1
ATOM 586 C CA . ALA A 1 76 ? -16.704 18.021 16.542 1.00 79.75 76 ALA A CA 1
ATOM 587 C C . ALA A 1 76 ? -16.906 19.003 15.375 1.00 79.75 76 ALA A C 1
ATOM 589 O O . ALA A 1 76 ? -16.588 18.661 14.243 1.00 79.75 76 ALA A O 1
ATOM 590 N N . ASP A 1 77 ? -17.319 20.242 15.649 1.00 79.69 77 ASP A N 1
ATOM 591 C CA . ASP A 1 77 ? -17.561 21.263 14.619 1.00 79.69 77 ASP A CA 1
ATOM 592 C C . ASP A 1 77 ? -16.286 21.617 13.838 1.00 79.69 77 ASP A C 1
ATOM 594 O O . ASP A 1 77 ? -16.347 21.976 12.669 1.00 79.69 77 ASP A O 1
ATOM 598 N N . ARG A 1 78 ? -15.102 21.432 14.441 1.00 76.56 78 ARG A N 1
ATOM 599 C CA . ARG A 1 78 ? -13.804 21.634 13.768 1.00 76.56 78 ARG A CA 1
ATOM 600 C C . ARG A 1 78 ? -13.435 20.522 12.7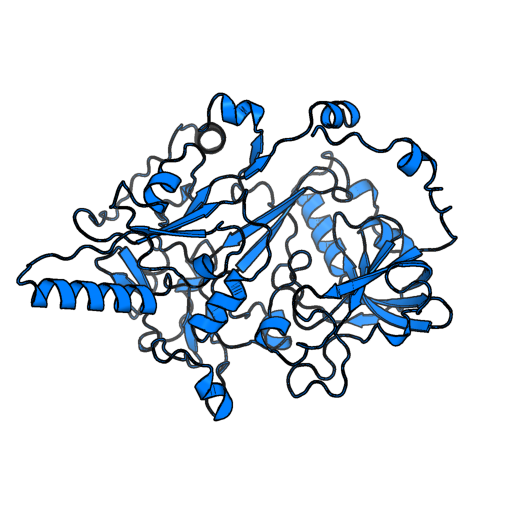75 1.00 76.56 78 ARG A C 1
ATOM 602 O O . ARG A 1 78 ? -12.369 20.584 12.163 1.00 76.56 78 ARG A O 1
ATOM 609 N N . LEU A 1 79 ? -14.258 19.480 12.650 1.00 70.44 79 LEU A N 1
ATOM 610 C CA . LEU A 1 79 ? -14.073 18.402 11.672 1.00 70.44 79 LEU A CA 1
ATOM 611 C C . LEU A 1 79 ? -14.665 18.747 10.299 1.00 70.44 79 LEU A C 1
ATOM 613 O O . LEU A 1 79 ? -14.289 18.101 9.315 1.00 70.44 79 LEU A O 1
ATOM 617 N N . VAL A 1 80 ? -15.539 19.759 10.245 1.00 71.44 80 VAL A N 1
ATOM 618 C CA . VAL A 1 80 ? -16.339 20.145 9.079 1.00 71.44 80 VAL A CA 1
ATOM 619 C C . VAL A 1 80 ? -16.003 21.581 8.663 1.00 71.44 80 VAL A C 1
ATOM 621 O O . VAL A 1 80 ? -15.923 22.475 9.502 1.00 71.44 80 VAL A O 1
ATOM 624 N N . GLY A 1 81 ? -15.829 21.808 7.359 1.00 62.34 81 GLY A N 1
ATOM 625 C CA . GLY A 1 81 ? -15.718 23.144 6.761 1.00 62.34 81 GLY A CA 1
ATOM 626 C C . GLY A 1 81 ? -14.294 23.617 6.438 1.00 62.34 81 GLY A C 1
ATOM 627 O O . GLY A 1 81 ? -13.297 23.002 6.823 1.00 62.34 81 GLY A O 1
ATOM 628 N N . ASN A 1 82 ? -14.220 24.730 5.699 1.00 55.75 82 ASN A N 1
ATOM 629 C CA . ASN A 1 82 ? -12.992 25.337 5.155 1.00 55.75 82 ASN A CA 1
ATOM 630 C C . ASN A 1 82 ? -12.527 26.598 5.908 1.00 55.75 82 ASN A C 1
ATOM 632 O O . ASN A 1 82 ? -11.588 27.260 5.474 1.00 55.75 82 ASN A O 1
ATOM 636 N N . GLU A 1 83 ? -13.189 26.980 7.005 1.00 48.59 83 GLU A N 1
ATOM 637 C CA . GLU A 1 83 ? -12.932 28.268 7.678 1.00 48.59 83 GLU A CA 1
ATOM 638 C C . GLU A 1 83 ? -11.622 28.306 8.483 1.00 48.59 83 GLU A C 1
ATOM 640 O O . GLU A 1 83 ? -11.170 29.374 8.894 1.00 48.59 83 GLU A O 1
ATOM 645 N N . VAL A 1 84 ? -10.996 27.151 8.712 1.00 55.75 84 VAL A N 1
ATOM 646 C CA . VAL A 1 84 ? -9.766 27.030 9.499 1.00 55.75 84 VAL A CA 1
ATOM 647 C C . VAL A 1 84 ? -8.566 26.955 8.556 1.00 55.75 84 VAL A C 1
ATOM 649 O O . VAL A 1 84 ? -8.570 26.143 7.635 1.00 55.75 84 VAL A O 1
ATOM 652 N N . ASP A 1 85 ? -7.524 27.756 8.817 1.00 68.56 85 ASP A N 1
ATOM 653 C CA . ASP A 1 85 ? -6.220 27.652 8.141 1.00 68.56 85 ASP A CA 1
ATOM 654 C C . ASP A 1 85 ? -5.783 26.180 8.059 1.00 68.56 85 ASP A C 1
ATOM 656 O O . ASP A 1 85 ? -5.782 25.475 9.075 1.00 68.56 85 ASP A O 1
ATOM 660 N N . ASP A 1 86 ? -5.381 25.716 6.871 1.00 71.12 86 ASP A N 1
ATOM 661 C CA . ASP A 1 86 ? -5.036 24.311 6.618 1.00 71.12 86 ASP A CA 1
ATOM 662 C C . ASP A 1 86 ? -4.043 23.773 7.656 1.00 71.12 86 ASP A C 1
ATOM 664 O O . ASP A 1 86 ? -4.142 22.626 8.093 1.00 71.12 86 ASP A O 1
ATOM 668 N N . ARG A 1 87 ? -3.106 24.610 8.123 1.00 76.31 87 ARG A N 1
ATOM 669 C CA . ARG A 1 87 ? -2.119 24.221 9.143 1.00 76.31 87 ARG A CA 1
ATOM 670 C C . ARG A 1 87 ? -2.733 24.046 10.526 1.00 76.31 87 ARG A C 1
ATOM 672 O O . ARG A 1 87 ? -2.316 23.149 11.260 1.00 76.31 87 ARG A O 1
ATOM 679 N N . GLU A 1 88 ? -3.675 24.900 10.916 1.00 78.19 88 GLU A N 1
ATOM 680 C CA . GLU A 1 88 ? -4.396 24.751 12.181 1.00 78.19 88 GLU A CA 1
ATOM 681 C C . GLU A 1 88 ? -5.276 23.498 12.144 1.00 78.19 88 GLU A C 1
ATOM 683 O O . GLU A 1 88 ? -5.244 22.709 13.094 1.00 78.19 88 GLU A O 1
ATOM 688 N N . ARG A 1 89 ? -5.952 23.241 11.016 1.00 77.88 89 ARG A N 1
ATOM 689 C CA . ARG A 1 89 ? -6.708 22.002 10.801 1.00 77.88 89 ARG A CA 1
ATOM 690 C C . ARG A 1 89 ? -5.810 20.768 10.916 1.00 77.88 89 ARG A C 1
ATOM 692 O O . ARG A 1 89 ? -6.163 19.835 11.635 1.00 77.88 89 ARG A O 1
ATOM 699 N N . GLN A 1 90 ? -4.623 20.762 10.302 1.00 77.62 90 GLN A N 1
ATOM 700 C CA . GLN A 1 90 ? -3.678 19.642 10.450 1.00 77.62 90 GLN A CA 1
ATOM 701 C C . GLN A 1 90 ? -3.251 19.430 11.902 1.00 77.62 90 GLN A C 1
ATOM 703 O O . GLN A 1 90 ? -3.322 18.313 12.406 1.00 77.62 90 GLN A O 1
ATOM 708 N N . ARG A 1 91 ? -2.855 20.496 12.608 1.00 82.69 91 ARG A N 1
ATOM 709 C CA . ARG A 1 91 ? -2.454 20.399 14.022 1.00 82.69 91 ARG A CA 1
ATOM 710 C C . ARG A 1 91 ? -3.572 19.840 14.893 1.00 82.69 91 ARG A C 1
ATOM 712 O O . ARG A 1 91 ? -3.300 19.057 15.802 1.00 82.69 91 ARG A O 1
ATOM 719 N N . TYR A 1 92 ? -4.815 20.227 14.616 1.00 84.38 92 TYR A N 1
ATOM 720 C CA . TYR A 1 92 ? -5.983 19.688 15.299 1.00 84.38 92 TYR A CA 1
ATOM 721 C C . TYR A 1 92 ? -6.126 18.179 15.066 1.00 84.38 92 TYR A C 1
ATOM 723 O O . TYR A 1 92 ? -6.253 17.421 16.027 1.00 84.38 92 TYR A O 1
ATOM 731 N N . LEU A 1 93 ? -6.019 17.722 13.814 1.00 84.12 93 LEU A N 1
ATOM 732 C CA . LEU A 1 93 ? -6.091 16.298 13.469 1.00 84.12 93 LEU A CA 1
ATOM 733 C C . LEU A 1 93 ? -4.935 15.488 14.062 1.00 84.12 93 LEU A C 1
ATOM 735 O O . LEU A 1 93 ? -5.156 14.392 14.572 1.00 84.12 93 LEU A O 1
ATOM 739 N N . GLU A 1 94 ? -3.717 16.028 14.065 1.00 84.62 94 GLU A N 1
ATOM 740 C CA . GLU A 1 94 ? -2.565 15.403 14.718 1.00 84.62 94 GLU A CA 1
ATOM 741 C C . GLU A 1 94 ? -2.809 15.228 16.221 1.00 84.62 94 GLU A C 1
ATOM 743 O O . GLU A 1 94 ? -2.543 14.162 16.775 1.00 84.62 94 GLU A O 1
ATOM 748 N N . GLN A 1 95 ? -3.341 16.249 16.897 1.00 87.25 95 GLN A N 1
ATOM 749 C CA . GLN A 1 95 ? -3.678 16.165 18.320 1.00 87.25 95 GLN A CA 1
ATOM 750 C C . GLN A 1 95 ? -4.799 15.164 18.580 1.00 87.25 95 GLN A C 1
ATOM 752 O O . GLN A 1 95 ? -4.688 14.357 19.501 1.00 87.25 95 GLN A O 1
ATOM 757 N N . LEU A 1 96 ? -5.836 15.179 17.748 1.00 87.69 96 LEU A N 1
ATOM 758 C CA . LEU A 1 96 ? -6.949 14.251 17.842 1.00 87.69 96 LEU A CA 1
ATOM 759 C C . LEU A 1 96 ? -6.483 12.806 17.616 1.00 87.69 96 LEU A C 1
ATOM 761 O O . LEU A 1 96 ? -6.832 11.929 18.393 1.00 87.69 96 LEU A O 1
ATOM 765 N N . SER A 1 97 ? -5.621 12.539 16.633 1.00 87.12 97 SER A N 1
ATOM 766 C CA . SER A 1 97 ? -5.107 11.185 16.376 1.00 87.12 97 SER A CA 1
ATOM 767 C C . SER A 1 97 ? -4.279 10.604 17.529 1.00 87.12 97 SER A C 1
ATOM 769 O O . SER A 1 97 ? -4.180 9.384 17.643 1.00 87.12 97 SER A O 1
ATOM 771 N N . LYS A 1 98 ? -3.741 11.437 18.437 1.00 88.62 98 LYS A N 1
ATOM 772 C CA . LYS A 1 98 ? -3.012 10.964 19.630 1.00 88.62 98 LYS A CA 1
ATOM 773 C C . LYS A 1 98 ? -3.908 10.239 20.630 1.00 88.62 98 LYS A C 1
ATOM 775 O O . LYS A 1 98 ? -3.385 9.563 21.510 1.00 88.62 98 LYS A O 1
ATOM 780 N N . VAL A 1 99 ? -5.233 10.365 20.513 1.00 91.06 99 VAL A N 1
ATOM 781 C CA . VAL A 1 99 ? -6.174 9.619 21.362 1.00 91.06 99 VAL A CA 1
ATOM 782 C C . VAL A 1 99 ? -6.304 8.155 20.940 1.00 91.06 99 VAL A C 1
ATOM 784 O O . VAL A 1 99 ? -6.808 7.345 21.723 1.00 91.06 99 VAL A O 1
ATOM 787 N N . ASN A 1 100 ? -5.839 7.800 19.734 1.00 94.12 100 ASN A N 1
ATOM 788 C CA . ASN A 1 100 ? -5.772 6.412 19.288 1.00 94.12 100 ASN A CA 1
ATOM 789 C C . ASN A 1 100 ? -4.972 5.584 20.296 1.00 94.12 100 ASN A C 1
ATOM 791 O O . ASN A 1 100 ? -3.903 5.989 20.749 1.00 94.12 100 ASN A O 1
ATOM 795 N N . GLY A 1 101 ? -5.501 4.416 20.653 1.00 94.62 101 GLY A N 1
ATOM 796 C CA . GLY A 1 101 ? -4.928 3.584 21.708 1.00 94.62 101 GLY A CA 1
ATOM 797 C C . GLY A 1 101 ? -5.528 3.815 23.097 1.00 94.62 101 GLY A C 1
ATOM 798 O O . GLY A 1 101 ? -5.257 3.019 23.993 1.00 94.62 101 GLY A O 1
ATOM 799 N N . THR A 1 102 ? -6.368 4.836 23.307 1.00 95.94 102 THR A N 1
ATOM 800 C CA . THR A 1 102 ? -7.151 4.962 24.552 1.00 95.94 102 THR A CA 1
ATOM 801 C C . THR A 1 102 ? -8.012 3.716 24.746 1.00 95.94 102 THR A C 1
ATOM 803 O O . THR A 1 102 ? -8.750 3.326 23.844 1.00 95.94 102 THR A O 1
ATOM 806 N N . ILE A 1 103 ? -7.914 3.072 25.907 1.00 96.75 103 ILE A N 1
ATOM 807 C CA . ILE A 1 103 ? -8.679 1.864 26.216 1.00 96.75 103 ILE A CA 1
ATOM 808 C C . ILE A 1 103 ? -10.095 2.269 26.619 1.00 96.75 103 ILE A C 1
ATOM 810 O O . ILE A 1 103 ? -10.301 2.999 27.594 1.00 96.75 103 ILE A O 1
ATOM 814 N N . ALA A 1 104 ? -11.069 1.759 25.872 1.00 96.06 104 ALA A N 1
ATOM 815 C CA . ALA A 1 104 ? -12.477 1.872 26.195 1.00 96.06 104 ALA A CA 1
ATOM 816 C C . ALA A 1 104 ? -12.993 0.540 26.748 1.00 96.06 104 ALA A C 1
ATOM 818 O O . ALA A 1 104 ? -12.712 -0.531 26.205 1.00 96.06 104 ALA A O 1
ATOM 819 N N . ARG A 1 105 ? -13.772 0.614 27.827 1.00 96.75 105 ARG A N 1
ATOM 820 C CA . ARG A 1 105 ? -14.549 -0.511 28.340 1.00 96.75 105 ARG A CA 1
ATOM 821 C C . ARG A 1 105 ? -15.896 -0.513 27.634 1.00 96.75 105 ARG A C 1
ATOM 823 O O . ARG A 1 105 ? -16.658 0.447 27.759 1.00 96.75 105 ARG A O 1
ATOM 830 N N . ILE A 1 106 ? -16.151 -1.583 26.894 1.00 96.19 106 ILE A N 1
ATOM 831 C CA . ILE A 1 106 ? -17.344 -1.795 26.081 1.00 96.19 106 ILE A CA 1
ATOM 832 C C . ILE A 1 106 ? -18.170 -2.880 26.754 1.00 96.19 106 ILE A C 1
ATOM 834 O O . ILE A 1 106 ? -17.714 -4.011 26.934 1.00 96.19 106 ILE A O 1
ATOM 838 N N . GLU A 1 107 ? -19.385 -2.522 27.137 1.00 95.50 107 GLU A N 1
ATOM 839 C CA . GLU A 1 107 ? -20.336 -3.418 27.774 1.00 95.50 107 GLU A CA 1
ATOM 840 C C . GLU A 1 107 ? -21.528 -3.627 26.848 1.00 95.50 107 GLU A C 1
ATOM 842 O O . GLU A 1 107 ? -22.150 -2.665 26.397 1.00 95.50 107 GLU A O 1
ATOM 847 N N . TYR A 1 108 ? -21.852 -4.884 26.563 1.00 94.25 108 TYR A N 1
ATOM 848 C CA . TYR A 1 108 ? -22.940 -5.241 25.662 1.00 94.25 108 TYR A CA 1
ATOM 849 C C . TYR A 1 108 ? -23.600 -6.537 26.125 1.00 94.25 108 TYR A C 1
ATOM 851 O O . TYR A 1 108 ? -22.941 -7.567 26.248 1.00 94.25 108 TYR A O 1
ATOM 859 N N . ARG A 1 109 ? -24.909 -6.474 26.411 1.00 87.94 109 ARG A N 1
ATOM 860 C CA . ARG A 1 109 ? -25.751 -7.628 26.795 1.00 87.94 109 ARG A CA 1
ATOM 861 C C . ARG A 1 109 ? -25.130 -8.532 27.877 1.00 87.94 109 ARG A C 1
ATOM 863 O O . ARG A 1 109 ? -25.172 -9.754 27.786 1.00 87.94 109 ARG A O 1
ATOM 870 N N . GLY A 1 110 ? -24.542 -7.917 28.906 1.00 87.00 110 GLY A N 1
ATOM 871 C CA . GLY A 1 110 ? -23.895 -8.607 30.032 1.00 87.00 110 GLY A CA 1
ATOM 872 C C . GLY A 1 110 ? -22.442 -9.031 29.787 1.00 87.00 110 GLY A C 1
ATOM 873 O O . GLY A 1 110 ? -21.742 -9.365 30.741 1.00 87.00 110 GLY A O 1
ATOM 874 N N . GLY A 1 111 ? -21.964 -8.972 28.542 1.00 93.31 111 GLY A N 1
ATOM 875 C CA . GLY A 1 111 ? -20.558 -9.133 28.190 1.00 93.31 111 GLY A CA 1
ATOM 876 C C . GLY A 1 111 ? -19.771 -7.836 28.375 1.00 93.31 111 GLY A C 1
ATOM 877 O O . GLY A 1 111 ? -20.308 -6.738 28.213 1.00 93.31 111 GLY A O 1
ATOM 878 N N . VAL A 1 112 ? -18.486 -7.960 28.705 1.00 96.31 112 VAL A N 1
ATOM 879 C CA . VAL A 1 112 ? -17.564 -6.830 28.867 1.00 96.31 112 VAL A CA 1
ATOM 880 C C . VAL A 1 112 ? -16.270 -7.139 28.131 1.00 96.31 112 VAL A C 1
ATOM 882 O O . VAL A 1 112 ? -15.701 -8.214 28.309 1.00 96.31 112 VAL A O 1
ATOM 885 N N . VAL A 1 113 ? -15.786 -6.181 27.345 1.00 96.62 113 VAL A N 1
ATOM 886 C CA . VAL A 1 113 ? -14.455 -6.220 26.734 1.00 96.62 113 VAL A CA 1
ATOM 887 C C . VAL A 1 113 ? -13.777 -4.865 26.900 1.00 96.62 113 VAL A C 1
ATOM 889 O O . VAL A 1 113 ? -14.427 -3.820 26.880 1.00 96.62 113 VAL A O 1
ATOM 892 N N . GLU A 1 114 ? -12.463 -4.871 27.079 1.00 97.06 114 GLU A N 1
ATOM 893 C CA . GLU A 1 114 ? -11.648 -3.659 27.067 1.00 97.06 114 GLU A CA 1
ATOM 894 C C . GLU A 1 114 ? -10.840 -3.651 25.778 1.00 97.06 114 GLU A C 1
ATOM 896 O O . GLU A 1 114 ? -10.087 -4.587 25.531 1.00 97.06 114 GLU A O 1
ATOM 901 N N . LEU A 1 115 ? -11.014 -2.631 24.942 1.00 96.69 115 LEU A N 1
ATOM 902 C CA . LEU A 1 115 ? -10.391 -2.567 23.622 1.00 96.69 115 LEU A CA 1
ATOM 903 C C . LEU A 1 115 ? -9.852 -1.153 23.375 1.00 96.69 115 LEU A C 1
ATOM 905 O O . LEU A 1 115 ? -10.529 -0.179 23.718 1.00 96.69 115 LEU A O 1
ATOM 909 N N . PRO A 1 116 ? -8.642 -0.998 22.808 1.00 97.19 116 PRO A N 1
ATOM 910 C CA . PRO A 1 116 ? -8.166 0.315 22.416 1.00 97.19 116 PRO A CA 1
ATOM 911 C C . PRO A 1 116 ? -9.013 0.865 21.270 1.00 97.19 116 PRO A C 1
ATOM 913 O O . PRO A 1 116 ? -9.409 0.128 20.365 1.00 97.19 116 PRO A O 1
ATOM 916 N N . ILE A 1 117 ? -9.280 2.164 21.298 1.00 96.62 117 ILE A N 1
ATOM 917 C CA . ILE A 1 117 ? -10.026 2.837 20.239 1.00 96.62 117 ILE A CA 1
ATOM 918 C C . ILE A 1 117 ? -9.117 3.231 19.077 1.00 96.62 117 ILE A C 1
ATOM 920 O O . ILE A 1 117 ? -7.933 3.536 19.259 1.00 96.62 117 ILE A O 1
ATOM 924 N N . TRP A 1 118 ? -9.698 3.265 17.883 1.00 96.75 118 TRP A N 1
ATOM 925 C CA . TRP A 1 118 ? -9.075 3.834 16.699 1.00 96.75 118 TRP A CA 1
ATOM 926 C C . TRP A 1 118 ? -10.076 4.708 15.954 1.00 96.75 118 TRP A C 1
ATOM 928 O O . TRP A 1 118 ? -11.131 4.244 15.520 1.00 96.75 118 TRP A O 1
ATOM 938 N N . LEU A 1 119 ? -9.733 5.980 15.791 1.00 94.94 119 LEU A N 1
ATOM 939 C CA . LEU A 1 119 ? -10.553 6.924 15.055 1.00 94.94 119 LEU A CA 1
ATOM 940 C C . LEU A 1 119 ? -10.512 6.601 13.564 1.00 94.94 119 LEU A C 1
ATOM 942 O O . LEU A 1 119 ? -9.439 6.502 12.959 1.00 94.94 119 LEU A O 1
ATOM 946 N N . LEU A 1 120 ? -11.691 6.464 12.970 1.00 94.62 120 LEU A N 1
ATOM 947 C CA . LEU A 1 120 ? -11.860 6.234 11.546 1.00 94.62 120 LEU A CA 1
ATOM 948 C C . LEU A 1 120 ? -12.799 7.304 10.965 1.00 94.62 120 LEU A C 1
ATOM 950 O O . LEU A 1 120 ? -14.012 7.206 11.145 1.00 94.62 120 LEU A O 1
ATOM 954 N N . PRO A 1 121 ? -12.259 8.324 10.273 1.00 92.38 121 PRO A N 1
ATOM 955 C CA . PRO A 1 121 ? -13.060 9.256 9.480 1.00 92.38 121 PRO A CA 1
ATOM 956 C C . PRO A 1 121 ? -13.975 8.516 8.495 1.00 92.38 121 PRO A C 1
ATOM 958 O O . PRO A 1 121 ? -13.544 7.549 7.860 1.00 92.38 121 PRO A O 1
ATOM 961 N N . GLY A 1 122 ? -15.232 8.949 8.384 1.00 90.69 122 GLY A N 1
ATOM 962 C CA . GLY A 1 122 ? -16.258 8.265 7.583 1.00 90.69 122 GLY A CA 1
ATOM 963 C C . GLY A 1 122 ? -16.929 7.066 8.245 1.00 90.69 122 GLY A C 1
ATOM 964 O O . GLY A 1 122 ? -17.734 6.388 7.608 1.00 90.69 122 GLY A O 1
ATOM 965 N N . HIS A 1 123 ? -16.595 6.755 9.499 1.00 95.00 123 HIS A N 1
ATOM 966 C CA . HIS A 1 123 ? -17.365 5.782 10.268 1.00 95.00 123 HIS A CA 1
ATOM 967 C C . HIS A 1 123 ? -18.715 6.388 10.675 1.00 95.00 123 HIS A C 1
ATOM 969 O O . HIS A 1 123 ? -18.791 7.574 10.987 1.00 95.00 123 HIS A O 1
ATOM 975 N N . ALA A 1 124 ? -19.765 5.567 10.715 1.00 93.38 124 ALA A N 1
ATOM 976 C CA . ALA A 1 124 ? -21.094 6.005 11.132 1.00 93.38 124 ALA A CA 1
ATOM 977 C C . ALA A 1 124 ? -21.090 6.576 12.564 1.00 93.38 124 ALA A C 1
ATOM 979 O O . ALA A 1 124 ? -20.332 6.107 13.425 1.00 93.38 124 ALA A O 1
ATOM 980 N N . GLU A 1 125 ? -21.939 7.581 12.796 1.00 90.56 125 GLU A N 1
ATOM 981 C CA . GLU A 1 125 ? -22.188 8.153 14.120 1.00 90.56 125 GLU A CA 1
ATOM 982 C C . GLU A 1 125 ? -22.880 7.144 15.045 1.00 90.56 125 GLU A C 1
ATOM 984 O O . GLU A 1 125 ? -23.618 6.273 14.585 1.00 90.56 125 GLU A O 1
ATOM 989 N N . ASP A 1 126 ? -22.619 7.256 16.352 1.00 91.81 126 ASP A N 1
ATOM 990 C CA . ASP A 1 126 ? -23.216 6.417 17.403 1.00 91.81 126 ASP A CA 1
ATOM 991 C C . ASP A 1 126 ? -23.084 4.900 17.137 1.00 91.81 126 ASP A C 1
ATOM 993 O O . ASP A 1 126 ? -23.867 4.083 17.623 1.00 91.81 126 ASP A O 1
ATOM 997 N N . SER A 1 127 ? -22.027 4.516 16.413 1.00 94.50 127 SER A N 1
ATOM 998 C CA . SER A 1 127 ? -21.695 3.139 16.054 1.00 94.50 127 SER A CA 1
ATOM 999 C C . SER A 1 127 ? -20.215 2.849 16.309 1.00 94.50 127 SER A C 1
ATOM 1001 O O . SER A 1 127 ? -19.346 3.701 16.093 1.00 94.50 127 SER A O 1
ATOM 1003 N N . ILE A 1 128 ? -19.917 1.626 16.752 1.00 96.44 128 ILE A N 1
ATOM 1004 C CA . ILE A 1 128 ? -18.561 1.109 16.946 1.00 96.44 128 ILE A CA 1
ATOM 1005 C C . ILE A 1 128 ? -18.378 -0.210 16.196 1.00 96.44 128 ILE A C 1
ATOM 1007 O O . ILE A 1 128 ? -19.147 -1.152 16.374 1.00 96.44 128 ILE A O 1
ATOM 1011 N N . THR A 1 129 ? -17.319 -0.317 15.393 1.00 97.88 129 THR A N 1
ATOM 1012 C CA . THR A 1 129 ? -16.955 -1.584 14.745 1.00 97.88 129 THR A CA 1
ATOM 1013 C C . THR A 1 129 ? -15.867 -2.302 15.536 1.00 97.88 129 THR A C 1
ATOM 1015 O O . THR A 1 129 ? -14.810 -1.735 15.811 1.00 97.88 129 THR A O 1
ATOM 1018 N N . LEU A 1 130 ? -16.097 -3.576 15.853 1.00 97.56 130 LEU A N 1
ATOM 1019 C CA . LEU A 1 130 ? -15.122 -4.472 16.464 1.00 97.56 130 LEU A CA 1
ATOM 1020 C C . LEU A 1 130 ? -14.681 -5.549 15.475 1.00 97.56 130 LEU A C 1
ATOM 1022 O O . LEU A 1 130 ? -15.501 -6.303 14.938 1.00 97.56 130 LEU A O 1
ATOM 1026 N N . ASN A 1 131 ? -13.369 -5.644 15.258 1.00 97.31 131 ASN A N 1
ATOM 1027 C CA . ASN A 1 131 ? -12.801 -6.655 14.376 1.00 97.31 131 ASN A CA 1
ATOM 1028 C C . ASN A 1 131 ? -12.590 -7.996 15.090 1.00 97.31 131 ASN A C 1
ATOM 1030 O O . ASN A 1 131 ? -11.953 -8.060 16.145 1.00 97.31 131 ASN A O 1
ATOM 1034 N N . LEU A 1 132 ? -13.105 -9.062 14.475 1.00 96.88 132 LEU A N 1
ATOM 1035 C CA . LEU A 1 132 ? -12.955 -10.448 14.918 1.00 96.88 132 LEU A CA 1
ATOM 1036 C C . LEU A 1 132 ? -11.576 -11.019 14.539 1.00 96.88 132 LEU A C 1
ATOM 1038 O O . LEU A 1 132 ? -10.887 -10.497 13.665 1.00 96.88 132 LEU A O 1
ATOM 1042 N N . GLY A 1 133 ? -11.203 -12.133 15.173 1.00 95.75 133 GLY A N 1
ATOM 1043 C CA . GLY A 1 133 ? -10.051 -12.953 14.775 1.00 95.75 133 GLY A CA 1
ATOM 1044 C C . GLY A 1 133 ? -8.756 -12.758 15.569 1.00 95.75 133 GLY A C 1
ATOM 1045 O O . GLY A 1 133 ? -7.765 -13.435 15.289 1.00 95.75 133 GLY A O 1
ATOM 1046 N N . TYR A 1 134 ? -8.776 -11.898 16.587 1.00 97.31 134 TYR A N 1
ATOM 1047 C CA . TYR A 1 134 ? -7.647 -11.613 17.482 1.00 97.31 134 TYR A CA 1
ATOM 1048 C C . TYR A 1 134 ? -7.871 -12.164 18.895 1.00 97.31 134 TYR A C 1
ATOM 1050 O O . TYR A 1 134 ? -8.887 -12.796 19.171 1.00 97.31 134 TYR A O 1
ATOM 1058 N N . GLY A 1 135 ? -6.886 -11.973 19.778 1.00 95.75 135 GLY A N 1
ATOM 1059 C CA . GLY A 1 135 ? -6.927 -12.408 21.177 1.00 95.75 135 GLY A CA 1
ATOM 1060 C C . GLY A 1 135 ? -6.859 -13.920 21.368 1.00 95.75 135 GLY A C 1
ATOM 1061 O O . GLY A 1 135 ? -7.227 -14.441 22.420 1.00 95.75 135 GLY A O 1
ATOM 1062 N N . ARG A 1 136 ? -6.381 -14.652 20.357 1.00 95.62 136 ARG A N 1
ATOM 1063 C CA . ARG A 1 136 ? -6.264 -16.109 20.427 1.00 95.62 136 ARG A CA 1
ATOM 1064 C C . ARG A 1 136 ? -5.167 -16.504 21.419 1.00 95.62 136 ARG A C 1
ATOM 1066 O O . ARG A 1 136 ? -4.085 -15.923 21.434 1.00 95.62 136 ARG A O 1
ATOM 1073 N N . THR A 1 137 ? -5.429 -17.536 22.216 1.00 95.94 137 THR A N 1
ATOM 1074 C CA . THR A 1 137 ? -4.475 -18.071 23.207 1.00 95.94 137 THR A CA 1
ATOM 1075 C C . THR A 1 137 ? -3.670 -19.264 22.687 1.00 95.94 137 THR A C 1
ATOM 1077 O O . THR A 1 137 ? -2.601 -19.560 23.214 1.00 95.94 137 THR A O 1
ATOM 1080 N N . ASN A 1 138 ? -4.165 -19.937 21.643 1.00 95.06 138 ASN A N 1
ATOM 1081 C CA . ASN A 1 138 ? -3.537 -21.113 21.038 1.00 95.06 138 ASN A CA 1
ATOM 1082 C C . ASN A 1 138 ? -3.542 -21.056 19.496 1.00 95.06 138 ASN A C 1
ATOM 1084 O O . ASN A 1 138 ? -3.957 -21.993 18.821 1.00 95.06 138 ASN A O 1
ATOM 1088 N N . ALA A 1 139 ? -3.138 -19.916 18.931 1.00 94.69 139 ALA A N 1
ATOM 1089 C CA . ALA A 1 139 ? -2.878 -19.749 17.502 1.00 94.69 139 ALA A CA 1
ATOM 1090 C C . ALA A 1 139 ? -1.473 -20.238 17.105 1.00 94.69 139 ALA A C 1
ATOM 1092 O O . ALA A 1 139 ? -1.304 -20.806 16.030 1.00 94.69 139 ALA A O 1
ATOM 1093 N N . GLY A 1 140 ? -0.467 -20.022 17.958 1.00 94.44 140 GLY A N 1
ATOM 1094 C CA . GLY A 1 140 ? 0.931 -20.378 17.709 1.00 94.44 140 GLY A CA 1
ATOM 1095 C C . GLY A 1 140 ? 1.896 -19.249 18.077 1.00 94.44 140 GLY A C 1
ATOM 1096 O O . GLY A 1 140 ? 1.580 -18.384 18.886 1.00 94.44 140 GLY A O 1
ATOM 1097 N N . ARG A 1 141 ? 3.098 -19.245 17.490 1.00 92.75 141 ARG A N 1
ATOM 1098 C CA . ARG A 1 141 ? 4.154 -18.270 17.833 1.00 92.75 141 ARG A CA 1
ATOM 1099 C C . ARG A 1 141 ? 3.845 -16.837 17.395 1.00 92.75 141 ARG A C 1
ATOM 1101 O O . ARG A 1 141 ? 4.421 -15.915 17.957 1.00 92.75 141 ARG A O 1
ATOM 1108 N N . VAL A 1 142 ? 2.992 -16.661 16.387 1.00 94.75 142 VAL A N 1
ATOM 1109 C CA . VAL A 1 142 ? 2.694 -15.349 15.802 1.00 94.75 142 VAL A CA 1
ATOM 1110 C C . VAL A 1 142 ? 1.436 -14.749 16.417 1.00 94.75 142 VAL A C 1
ATOM 1112 O O . VAL A 1 142 ? 1.463 -13.595 16.808 1.00 94.75 142 VAL A O 1
ATOM 1115 N N . GLY A 1 143 ? 0.340 -15.512 16.488 1.00 93.81 143 GLY A N 1
ATOM 1116 C CA . GLY A 1 143 ? -0.987 -14.980 16.835 1.00 93.81 143 GLY A CA 1
ATOM 1117 C C . GLY A 1 143 ? -1.368 -15.044 18.317 1.00 93.81 143 GLY A C 1
ATOM 1118 O O . GLY A 1 143 ? -2.458 -14.599 18.669 1.00 93.81 143 GLY A O 1
ATOM 1119 N N . ASN A 1 144 ? -0.527 -15.629 19.178 1.00 95.56 144 ASN A N 1
ATOM 1120 C CA . ASN A 1 144 ? -0.830 -15.752 20.606 1.00 95.56 144 ASN A CA 1
ATOM 1121 C C . ASN A 1 144 ? -0.739 -14.395 21.312 1.00 95.56 144 ASN A C 1
ATOM 1123 O O . ASN A 1 144 ? 0.324 -13.781 21.329 1.00 95.56 144 ASN A O 1
ATOM 1127 N N . GLY A 1 145 ? -1.838 -13.957 21.932 1.00 91.81 145 GLY A N 1
ATOM 1128 C CA . GLY A 1 145 ? -1.886 -12.690 22.676 1.00 91.81 145 GLY A CA 1
ATOM 1129 C C . GLY A 1 145 ? -1.798 -11.435 21.797 1.00 91.81 145 GLY A C 1
ATOM 1130 O O . GLY A 1 145 ? -1.483 -10.359 22.298 1.00 91.81 145 GLY A O 1
ATOM 1131 N N . VAL A 1 146 ? -2.045 -11.579 20.493 1.00 95.25 146 VAL A N 1
ATOM 1132 C CA . VAL A 1 146 ? -2.077 -10.483 19.518 1.00 95.25 146 VAL A CA 1
ATOM 1133 C C . VAL A 1 146 ? -3.501 -9.945 19.420 1.00 95.25 146 VAL A C 1
ATOM 1135 O O . VAL A 1 146 ? -4.425 -10.711 19.136 1.00 95.25 146 VAL A O 1
ATOM 1138 N N . GLY A 1 147 ? -3.678 -8.641 19.648 1.00 95.25 147 GLY A N 1
ATOM 1139 C CA . GLY A 1 147 ? -4.989 -8.012 19.810 1.00 95.25 147 GLY A CA 1
ATOM 1140 C C . GLY A 1 147 ? -5.814 -8.611 20.960 1.00 95.25 147 GLY A C 1
ATOM 1141 O O . GLY A 1 147 ? -5.291 -9.269 21.859 1.00 95.25 147 GLY A O 1
ATOM 1142 N N . ILE A 1 148 ? -7.122 -8.370 20.936 1.00 97.06 148 ILE A N 1
ATOM 1143 C CA . ILE A 1 148 ? -8.054 -8.721 22.014 1.00 97.06 148 ILE A CA 1
ATOM 1144 C C . ILE A 1 148 ? -9.230 -9.509 21.440 1.00 97.06 148 ILE A C 1
ATOM 1146 O O . ILE A 1 148 ? -9.730 -9.204 20.357 1.00 97.06 148 ILE A O 1
ATOM 1150 N N . ASP A 1 149 ? -9.662 -10.537 22.167 1.00 96.88 149 ASP A N 1
ATOM 1151 C CA . ASP A 1 149 ? -10.764 -11.390 21.739 1.00 96.88 149 ASP A CA 1
ATOM 1152 C C . ASP A 1 149 ? -12.097 -10.699 22.033 1.00 96.88 149 ASP A C 1
ATOM 1154 O O . ASP A 1 149 ? -12.436 -10.415 23.181 1.00 96.88 149 ASP A O 1
ATOM 1158 N N . VAL A 1 150 ? -12.850 -10.423 20.972 1.00 96.56 150 VAL A N 1
ATOM 1159 C CA . VAL A 1 150 ? -14.169 -9.783 21.032 1.00 96.56 150 VAL A CA 1
ATOM 1160 C C . VAL A 1 150 ? -15.310 -10.784 20.817 1.00 96.56 150 VAL A C 1
ATOM 1162 O O . VAL A 1 150 ? -16.475 -10.417 20.956 1.00 96.56 150 VAL A O 1
ATOM 1165 N N . TYR A 1 151 ? -15.013 -12.056 20.512 1.00 95.75 151 TYR A N 1
ATOM 1166 C CA . TYR A 1 151 ? -16.036 -13.098 20.393 1.00 95.75 151 TYR A CA 1
ATOM 1167 C C . TYR A 1 151 ? -16.889 -13.290 21.659 1.00 95.75 151 TYR A C 1
ATOM 1169 O O . TYR A 1 151 ? -18.086 -13.526 21.490 1.00 95.75 151 TYR A O 1
ATOM 1177 N N . PRO A 1 152 ? -16.361 -13.163 22.898 1.00 94.31 152 PRO A N 1
ATOM 1178 C CA . PRO A 1 152 ? -17.148 -13.386 24.113 1.00 94.31 152 PRO A CA 1
ATOM 1179 C C . PRO A 1 152 ? -18.353 -12.459 24.288 1.00 94.31 152 PRO A C 1
ATOM 1181 O O . PRO A 1 152 ? -19.304 -12.830 24.969 1.00 94.31 152 PRO A O 1
ATOM 1184 N N . ILE A 1 153 ? -18.328 -11.263 23.692 1.00 94.31 153 ILE A N 1
ATOM 1185 C CA . ILE A 1 153 ? -19.438 -10.302 23.783 1.00 94.31 153 ILE A CA 1
ATOM 1186 C C . ILE A 1 153 ? -20.409 -10.394 22.596 1.00 94.31 153 ILE A C 1
ATOM 1188 O O . ILE A 1 153 ? -21.399 -9.671 22.551 1.00 94.31 153 ILE A O 1
ATOM 1192 N N . ARG A 1 154 ? -20.145 -11.270 21.621 1.00 93.62 154 ARG A N 1
ATOM 1193 C CA . ARG A 1 154 ? -21.005 -11.475 20.451 1.00 93.62 154 ARG A CA 1
ATOM 1194 C C . ARG A 1 154 ? -22.151 -12.420 20.806 1.00 93.62 154 ARG A C 1
ATOM 1196 O O . ARG A 1 154 ? -21.910 -13.533 21.267 1.00 93.62 154 ARG A O 1
ATOM 1203 N N . THR A 1 155 ? -23.393 -12.019 20.544 1.00 90.81 155 THR A N 1
ATOM 1204 C CA . THR A 1 155 ? -24.570 -12.859 20.823 1.00 90.81 155 THR A CA 1
ATOM 1205 C C . THR A 1 155 ? -25.033 -13.623 19.582 1.00 90.81 155 THR A C 1
ATOM 1207 O O . THR A 1 155 ? -24.774 -13.220 18.450 1.00 90.81 155 THR A O 1
ATOM 1210 N N . SER A 1 156 ? -25.698 -14.765 19.768 1.00 90.75 156 SER A N 1
ATOM 1211 C CA . SER A 1 156 ? -26.166 -15.611 18.658 1.00 90.75 156 SER A CA 1
ATOM 1212 C C . SER A 1 156 ? -27.403 -15.061 17.944 1.00 90.75 156 SER A C 1
ATOM 1214 O O . SER A 1 156 ? -27.605 -15.358 16.770 1.00 90.75 156 SER A O 1
ATOM 1216 N N . ASP A 1 157 ? -28.213 -14.260 18.632 1.00 88.75 157 ASP A N 1
ATOM 1217 C CA . ASP A 1 157 ? -29.435 -13.636 18.117 1.00 88.75 157 ASP A CA 1
ATOM 1218 C C . ASP A 1 157 ? -29.174 -12.311 17.377 1.00 88.75 157 ASP A C 1
ATOM 1220 O O . ASP A 1 157 ? -29.999 -11.857 16.590 1.00 88.75 157 ASP A O 1
ATOM 1224 N N . SER A 1 158 ? -28.019 -11.684 17.605 1.00 88.25 158 SER A N 1
ATOM 1225 C CA . SER A 1 158 ? -27.573 -10.460 16.925 1.00 88.25 158 SER A CA 1
ATOM 1226 C C . SER A 1 158 ? -26.073 -10.557 16.599 1.00 88.25 158 SER A C 1
ATOM 1228 O O . SER A 1 158 ? -25.255 -9.803 17.125 1.00 88.25 158 SER A O 1
ATOM 1230 N N . PRO A 1 159 ? -25.669 -11.515 15.737 1.00 89.88 159 PRO A N 1
ATOM 1231 C CA . PRO A 1 159 ? -24.267 -11.918 15.591 1.00 89.88 159 PRO A CA 1
ATOM 1232 C C . PRO A 1 159 ? -23.381 -10.921 14.843 1.00 89.88 159 PRO A C 1
ATOM 1234 O O . PRO A 1 159 ? -22.164 -11.112 14.817 1.00 89.88 159 PRO A O 1
ATOM 1237 N N . TRP A 1 160 ? -23.968 -9.902 14.213 1.00 94.19 160 TRP A N 1
ATOM 1238 C CA . TRP A 1 160 ? -23.257 -8.946 13.361 1.00 94.19 160 TRP A CA 1
ATOM 1239 C C . TRP A 1 160 ? -23.416 -7.504 13.807 1.00 94.19 160 TRP A C 1
ATOM 1241 O O . TRP A 1 160 ? -22.478 -6.735 13.642 1.00 94.19 160 TRP A O 1
ATOM 1251 N N . PHE A 1 161 ? -24.567 -7.128 14.352 1.00 94.38 161 PHE A N 1
ATOM 1252 C CA . PHE A 1 161 ? -24.780 -5.790 14.879 1.00 94.38 161 PHE A CA 1
ATOM 1253 C C . PHE A 1 161 ? -25.914 -5.780 15.901 1.00 94.38 161 PHE A C 1
ATOM 1255 O O . PHE A 1 161 ? -26.796 -6.640 15.850 1.00 94.38 161 PHE A O 1
ATOM 1262 N N . GLY A 1 162 ? -25.905 -4.802 16.803 1.00 91.00 162 GLY A N 1
ATOM 1263 C CA . GLY A 1 162 ? -27.028 -4.536 17.694 1.00 91.00 162 GLY A CA 1
ATOM 1264 C C . GLY A 1 162 ? -26.853 -3.264 18.521 1.00 91.00 162 GLY A C 1
ATOM 1265 O O . GLY A 1 162 ? -25.739 -2.851 18.821 1.00 91.00 162 GLY A O 1
ATOM 1266 N N . ALA A 1 163 ? -27.964 -2.648 18.914 1.00 90.56 163 ALA A N 1
ATOM 1267 C CA . ALA A 1 163 ? -27.968 -1.444 19.745 1.00 90.56 163 ALA A CA 1
ATOM 1268 C C . ALA A 1 163 ? -27.835 -1.760 21.247 1.00 90.56 163 ALA A C 1
ATOM 1270 O O . ALA A 1 163 ? -28.063 -2.895 21.681 1.00 90.56 163 ALA A O 1
ATOM 1271 N N . GLY A 1 164 ? -27.502 -0.740 22.043 1.00 89.19 164 GLY A N 1
ATOM 1272 C CA . GLY A 1 164 ? -27.467 -0.828 23.507 1.00 89.19 164 GLY A CA 1
ATOM 1273 C C . GLY A 1 164 ? -26.096 -1.105 24.116 1.00 89.19 164 GLY A C 1
ATOM 1274 O O . GLY A 1 164 ? -26.019 -1.522 25.273 1.00 89.19 164 GLY A O 1
ATOM 1275 N N . ALA A 1 165 ? -25.009 -0.896 23.370 1.00 92.69 165 ALA A N 1
ATOM 1276 C CA . ALA A 1 165 ? -23.672 -0.952 23.942 1.00 92.69 165 ALA A CA 1
ATOM 1277 C C . ALA A 1 165 ? -23.385 0.307 24.776 1.00 92.69 165 ALA A C 1
ATOM 1279 O O . ALA A 1 165 ? -23.692 1.434 24.376 1.00 92.69 165 ALA A O 1
ATOM 1280 N N . ARG A 1 166 ? -22.750 0.112 25.936 1.00 93.88 166 ARG A N 1
ATOM 1281 C CA . ARG A 1 166 ? -22.230 1.190 26.780 1.00 93.88 166 ARG A CA 1
ATOM 1282 C C . ARG A 1 166 ? -20.716 1.237 26.656 1.00 93.88 166 ARG A C 1
ATOM 1284 O O . ARG A 1 166 ? -20.037 0.250 26.927 1.00 93.88 166 ARG A O 1
ATOM 1291 N N . VAL A 1 167 ? -20.193 2.399 26.281 1.00 94.31 167 VAL A N 1
ATOM 1292 C CA . VAL A 1 167 ? -18.757 2.639 26.122 1.00 94.31 167 VAL A CA 1
ATOM 1293 C C . VAL A 1 167 ? -18.310 3.630 27.183 1.00 94.31 167 VAL A C 1
ATOM 1295 O O . VAL A 1 167 ? -18.916 4.685 27.341 1.00 94.31 167 VAL A O 1
ATOM 1298 N N . THR A 1 168 ? -17.258 3.290 27.922 1.00 94.31 168 THR A N 1
ATOM 1299 C CA . THR A 1 168 ? -16.686 4.162 28.955 1.00 94.31 168 THR A CA 1
ATOM 1300 C C . THR A 1 168 ? -15.174 4.254 28.808 1.00 94.31 168 THR A C 1
ATOM 1302 O O . THR A 1 168 ? -14.500 3.262 28.529 1.00 94.31 168 THR A O 1
ATOM 1305 N N . ASN A 1 169 ? -1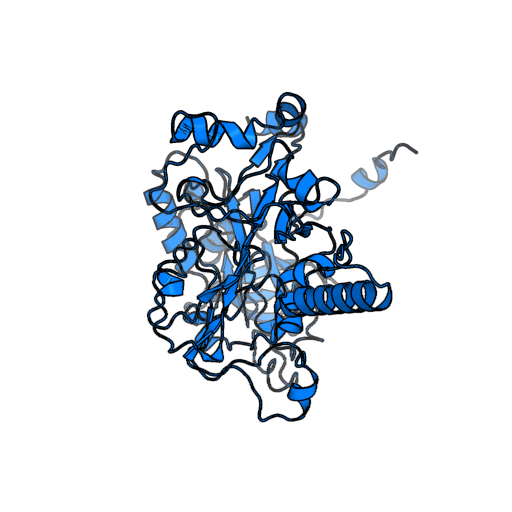4.629 5.455 28.987 1.00 94.44 169 ASN A N 1
ATOM 1306 C CA . ASN A 1 169 ? -13.189 5.681 28.973 1.00 94.44 169 ASN A CA 1
ATOM 1307 C C . ASN A 1 169 ? -12.562 5.122 30.260 1.00 94.44 169 ASN A C 1
ATOM 1309 O O . ASN A 1 169 ? -12.980 5.498 31.354 1.00 94.44 169 ASN A O 1
ATOM 1313 N N . THR A 1 170 ? -11.554 4.249 30.154 1.00 94.69 170 THR A N 1
ATOM 1314 C CA . THR A 1 170 ? -10.887 3.697 31.347 1.00 94.69 170 THR A CA 1
ATOM 1315 C C . THR A 1 170 ? -9.685 4.522 31.811 1.00 94.69 170 THR A C 1
ATOM 1317 O O . THR A 1 170 ? -9.034 4.139 32.778 1.00 94.69 170 THR A O 1
ATOM 1320 N N . GLY A 1 171 ? -9.299 5.575 31.081 1.00 91.62 171 GLY A N 1
ATOM 1321 C CA . GLY A 1 171 ? -8.116 6.399 31.364 1.00 91.62 171 GLY A CA 1
ATOM 1322 C C . GLY A 1 171 ? -6.765 5.709 31.120 1.00 91.62 171 GLY A C 1
ATOM 1323 O O . GLY A 1 171 ? -5.720 6.291 31.399 1.00 91.62 171 GLY A O 1
ATOM 1324 N N . ARG A 1 172 ? -6.764 4.477 30.596 1.00 95.38 172 ARG A N 1
ATOM 1325 C CA . ARG A 1 172 ? -5.549 3.733 30.231 1.00 95.38 172 ARG A CA 1
ATOM 1326 C C . ARG A 1 172 ? -5.301 3.862 28.738 1.00 95.38 172 ARG A C 1
ATOM 1328 O O . ARG A 1 172 ? -6.235 4.063 27.965 1.00 95.38 172 ARG A O 1
ATOM 1335 N N . THR A 1 173 ? -4.053 3.684 28.335 1.00 95.06 173 THR A N 1
ATOM 1336 C CA . THR A 1 173 ? -3.645 3.697 26.931 1.00 95.06 173 THR A CA 1
ATOM 1337 C C . THR A 1 173 ? -2.924 2.406 26.567 1.00 95.06 173 THR A C 1
ATOM 1339 O O . THR A 1 173 ? -2.321 1.735 27.406 1.00 95.06 173 THR A O 1
ATOM 1342 N N . TYR A 1 174 ? -3.010 2.053 25.292 1.00 95.81 174 TYR A N 1
ATOM 1343 C CA . TYR A 1 174 ? -2.369 0.907 24.679 1.00 95.81 174 TYR A CA 1
ATOM 1344 C C . TYR A 1 174 ? -1.630 1.356 23.423 1.00 95.81 174 TYR A C 1
ATOM 1346 O O . TYR A 1 174 ? -2.111 2.208 22.676 1.00 95.81 174 TYR A O 1
ATOM 1354 N N . LEU A 1 175 ? -0.466 0.763 23.166 1.00 94.81 175 LEU A N 1
ATOM 1355 C CA . LEU A 1 175 ? 0.279 1.039 21.945 1.00 94.81 175 LEU A CA 1
ATOM 1356 C C . LEU A 1 175 ? -0.365 0.302 20.768 1.00 94.81 175 LEU A C 1
ATOM 1358 O O . LEU A 1 175 ? -0.126 -0.893 20.577 1.00 94.81 175 LEU A O 1
ATOM 1362 N N . LEU A 1 176 ? -1.140 1.031 19.970 1.00 95.75 176 LEU A N 1
ATOM 1363 C CA . LEU A 1 176 ? -1.525 0.618 18.625 1.00 95.75 176 LEU A CA 1
ATOM 1364 C C . LEU A 1 176 ? -0.461 1.055 17.619 1.00 95.75 176 LEU A C 1
ATOM 1366 O O . LEU A 1 176 ? 0.170 2.099 17.779 1.00 95.75 176 LEU A O 1
ATOM 1370 N N . VAL A 1 177 ? -0.254 0.241 16.587 1.00 96.12 177 VAL A N 1
ATOM 1371 C CA . VAL A 1 177 ? 0.780 0.475 15.578 1.00 96.12 177 VAL A CA 1
ATOM 1372 C C . VAL A 1 177 ? 0.143 0.539 14.200 1.00 96.12 177 VAL A C 1
ATOM 1374 O O . VAL A 1 177 ? -0.553 -0.387 13.793 1.00 96.12 177 VAL A O 1
ATOM 1377 N N . SER A 1 178 ? 0.417 1.621 13.475 1.00 95.81 178 SER A N 1
ATOM 1378 C CA . SER A 1 178 ? 0.012 1.823 12.086 1.00 95.81 178 SER A CA 1
ATOM 1379 C C . SER A 1 178 ? 1.241 2.048 11.212 1.00 95.81 178 SER A C 1
ATOM 1381 O O . SER A 1 178 ? 2.246 2.582 11.671 1.00 95.81 178 SER A O 1
ATOM 1383 N N . THR A 1 179 ? 1.167 1.659 9.939 1.00 95.88 179 THR A N 1
ATOM 1384 C CA . THR A 1 179 ? 2.200 2.010 8.947 1.00 95.88 179 THR A CA 1
ATOM 1385 C C . THR A 1 179 ? 1.973 3.384 8.315 1.00 95.88 179 THR A C 1
ATOM 1387 O O . THR A 1 179 ? 2.750 3.806 7.460 1.00 95.88 179 THR A O 1
ATOM 1390 N N . GLN A 1 180 ? 0.878 4.060 8.666 1.00 93.81 180 GLN A N 1
ATOM 1391 C CA . GLN A 1 180 ? 0.542 5.389 8.173 1.00 93.81 180 GLN A CA 1
ATOM 1392 C C . GLN A 1 180 ? -0.194 6.193 9.248 1.00 93.81 180 GLN A C 1
ATOM 1394 O O . GLN A 1 180 ? -1.289 5.816 9.669 1.00 93.81 180 GLN A O 1
ATOM 1399 N N . ASP A 1 181 ? 0.377 7.337 9.614 1.00 82.75 181 ASP A N 1
ATOM 1400 C CA . ASP A 1 181 ? -0.204 8.222 10.630 1.00 82.75 181 ASP A CA 1
ATOM 1401 C C . ASP A 1 181 ? -1.061 9.333 10.007 1.00 82.75 181 ASP A C 1
ATOM 1403 O O . ASP A 1 181 ? -2.181 9.591 10.441 1.00 82.75 181 ASP A O 1
ATOM 1407 N N . HIS A 1 182 ? -0.570 9.957 8.932 1.00 83.88 182 HIS A N 1
ATOM 1408 C CA . HIS A 1 182 ? -1.221 11.114 8.317 1.00 83.88 182 HIS A CA 1
ATOM 1409 C C . HIS A 1 182 ? -2.487 10.712 7.549 1.00 83.88 182 HIS A C 1
ATOM 1411 O O . HIS A 1 182 ? -2.503 9.763 6.753 1.00 83.88 182 HIS A O 1
ATOM 1417 N N . TRP A 1 183 ? -3.565 11.456 7.789 1.00 83.12 183 TRP A N 1
ATOM 1418 C CA . TRP A 1 183 ? -4.882 11.188 7.218 1.00 83.12 183 TRP A CA 1
ATOM 1419 C C . TRP A 1 183 ? -5.098 11.804 5.845 1.00 83.12 183 TRP A C 1
ATOM 1421 O O . TRP A 1 183 ? -5.712 11.151 5.001 1.00 83.12 183 TRP A O 1
ATOM 1431 N N . THR A 1 184 ? -4.610 13.023 5.638 1.00 84.31 184 THR A N 1
ATOM 1432 C CA . THR A 1 184 ? -4.980 13.883 4.509 1.00 84.31 184 THR A CA 1
ATOM 1433 C C . THR A 1 184 ? -3.848 14.000 3.485 1.00 84.31 184 THR A C 1
ATOM 1435 O O . THR A 1 184 ? -2.725 13.559 3.726 1.00 84.31 184 THR A O 1
ATOM 1438 N N . LEU A 1 185 ? -4.150 14.582 2.322 1.00 83.12 185 LEU A N 1
ATOM 1439 C CA . LEU A 1 185 ? -3.160 14.883 1.280 1.00 83.12 185 LEU A CA 1
ATOM 1440 C C . LEU A 1 185 ? -2.354 16.161 1.555 1.00 83.12 185 LEU A C 1
ATOM 1442 O O . LEU A 1 185 ? -1.392 16.415 0.836 1.00 83.12 185 LEU A O 1
ATOM 1446 N N . GLU A 1 186 ? -2.737 16.963 2.555 1.00 81.56 186 GLU A N 1
ATOM 1447 C CA . GLU A 1 186 ? -2.116 18.264 2.861 1.00 81.56 186 GLU A CA 1
ATOM 1448 C C . GLU A 1 186 ? -2.004 19.196 1.634 1.00 81.56 186 GLU A C 1
ATOM 1450 O O . GLU A 1 186 ? -0.988 19.862 1.441 1.00 81.56 186 GLU A O 1
ATOM 1455 N N . GLY A 1 187 ? -3.006 19.178 0.747 1.00 78.00 187 GLY A N 1
ATOM 1456 C CA . GLY A 1 187 ? -3.009 19.977 -0.487 1.00 78.00 187 GLY A CA 1
ATOM 1457 C C . GLY A 1 187 ? -1.967 19.561 -1.537 1.00 78.00 187 GLY A C 1
ATOM 1458 O O . GLY A 1 187 ? -1.768 20.273 -2.515 1.00 78.00 187 GLY A O 1
ATOM 1459 N N . ARG A 1 188 ? -1.279 18.425 -1.362 1.00 83.75 188 ARG A N 1
ATOM 1460 C CA . ARG A 1 188 ? -0.214 17.973 -2.271 1.00 83.75 188 ARG A CA 1
ATOM 1461 C C . ARG A 1 188 ? -0.777 17.259 -3.499 1.00 83.75 188 ARG A C 1
ATOM 1463 O O . ARG A 1 188 ? -1.632 16.379 -3.376 1.00 83.75 188 ARG A O 1
ATOM 1470 N N . ASP A 1 189 ? -0.181 17.520 -4.662 1.00 83.62 189 ASP A N 1
ATOM 1471 C CA . ASP A 1 189 ? -0.461 16.813 -5.921 1.00 83.62 189 ASP A CA 1
ATOM 1472 C C . ASP A 1 189 ? 0.138 15.390 -5.941 1.00 83.62 189 ASP A C 1
ATOM 1474 O O . ASP A 1 189 ? 1.149 15.092 -6.583 1.00 83.62 189 ASP A O 1
ATOM 1478 N N . ILE A 1 190 ? -0.466 14.492 -5.162 1.00 89.12 190 ILE A N 1
ATOM 1479 C CA . ILE A 1 190 ? -0.100 13.068 -5.095 1.00 89.12 190 ILE A CA 1
ATOM 1480 C C . ILE A 1 190 ? -1.168 12.216 -5.789 1.00 89.12 190 ILE A C 1
ATOM 1482 O O . ILE A 1 190 ? -0.858 11.358 -6.623 1.00 89.12 190 ILE A O 1
ATOM 1486 N N . TYR A 1 191 ? -2.434 12.461 -5.451 1.00 91.38 191 TYR A N 1
ATOM 1487 C CA . TYR A 1 191 ? -3.578 11.705 -5.941 1.00 91.38 191 TYR A CA 1
ATOM 1488 C C . TYR A 1 191 ? -4.493 12.611 -6.758 1.00 91.38 191 TYR A C 1
ATOM 1490 O O . TYR A 1 191 ? -5.151 13.488 -6.203 1.00 91.38 191 TYR A O 1
ATOM 1498 N N . ARG A 1 192 ? -4.549 12.387 -8.073 1.00 89.88 192 ARG A N 1
ATOM 1499 C CA . ARG A 1 192 ? -5.354 13.210 -8.980 1.00 89.88 192 ARG A CA 1
ATOM 1500 C C . ARG A 1 192 ? -6.737 12.616 -9.196 1.00 89.88 192 ARG A C 1
ATOM 1502 O O . ARG A 1 192 ? -6.875 11.407 -9.420 1.00 89.88 192 ARG A O 1
ATOM 1509 N N . ILE A 1 193 ? -7.744 13.482 -9.149 1.00 89.88 193 ILE A N 1
ATOM 1510 C CA . ILE A 1 193 ? -9.149 13.134 -9.347 1.00 89.88 193 ILE A CA 1
ATOM 1511 C C . ILE A 1 193 ? -9.732 14.005 -10.454 1.00 89.88 193 ILE A C 1
ATOM 1513 O O . ILE A 1 193 ? -9.464 15.199 -10.511 1.00 89.88 193 ILE A O 1
ATOM 1517 N N . GLY A 1 194 ? -10.553 13.403 -11.304 1.00 89.56 194 GLY A N 1
ATOM 1518 C CA . GLY A 1 194 ? -11.448 14.100 -12.212 1.00 89.56 194 GLY A CA 1
ATOM 1519 C C . GLY A 1 194 ? -12.894 13.637 -12.065 1.00 89.56 194 GLY A C 1
ATOM 1520 O O . GLY A 1 194 ? -13.191 12.642 -11.408 1.00 89.56 194 GLY A O 1
ATOM 1521 N N . GLU A 1 195 ? -13.792 14.355 -12.715 1.00 90.38 195 GLU A N 1
ATOM 1522 C CA . GLU A 1 195 ? -15.206 14.084 -12.899 1.00 90.38 195 GLU A CA 1
ATOM 1523 C C . GLU A 1 195 ? -15.424 13.480 -14.287 1.00 90.38 195 GLU A C 1
ATOM 1525 O O . GLU A 1 195 ? -14.854 13.921 -15.287 1.00 90.38 195 GLU A O 1
ATOM 1530 N N . PHE A 1 196 ? -16.302 12.490 -14.369 1.00 91.94 196 PHE A N 1
ATOM 1531 C CA . PHE A 1 196 ? -16.570 11.752 -15.596 1.00 91.94 196 PHE A CA 1
ATOM 1532 C C . PHE A 1 196 ? -17.127 12.633 -16.719 1.00 91.94 196 PHE A C 1
ATOM 1534 O O . PHE A 1 196 ? -16.806 12.415 -17.886 1.00 91.94 196 PHE A O 1
ATOM 1541 N N . LYS A 1 197 ? -17.928 13.648 -16.373 1.00 90.31 197 LYS A N 1
ATOM 1542 C CA . LYS A 1 197 ? -18.514 14.591 -17.333 1.00 90.31 197 LYS A CA 1
ATOM 1543 C C . LYS A 1 197 ? -17.431 15.398 -18.055 1.00 90.31 197 LYS A C 1
ATOM 1545 O O . LYS A 1 197 ? -17.348 15.326 -19.275 1.00 90.31 197 LYS A O 1
ATOM 1550 N N . LYS A 1 198 ? -16.534 16.040 -17.300 1.00 89.56 198 LYS A N 1
ATOM 1551 C CA . LYS A 1 198 ? -15.374 16.779 -17.834 1.00 89.56 198 LYS A CA 1
ATOM 1552 C C . LYS A 1 198 ? -14.385 15.855 -18.549 1.00 89.56 198 LYS A C 1
ATOM 1554 O O . LYS A 1 198 ? -13.866 16.189 -19.610 1.00 89.56 198 LYS A O 1
ATOM 1559 N N . PHE A 1 199 ? -14.179 14.647 -18.018 1.00 91.12 199 PHE A N 1
ATOM 1560 C CA . PHE A 1 199 ? -13.299 13.648 -18.627 1.00 91.12 199 PHE A CA 1
ATOM 1561 C C . PHE A 1 199 ? -13.756 13.216 -20.028 1.00 91.12 199 PHE A C 1
ATOM 1563 O O . PHE A 1 199 ? -12.913 12.953 -20.883 1.00 91.12 199 PHE A O 1
ATOM 1570 N N . LYS A 1 200 ? -15.070 13.157 -20.289 1.00 91.94 200 LYS A N 1
ATOM 1571 C CA . LYS A 1 200 ? -15.599 12.872 -21.633 1.00 91.94 200 LYS A CA 1
ATOM 1572 C C . LYS A 1 200 ? -15.260 13.960 -22.652 1.00 91.94 200 LYS A C 1
ATOM 1574 O O . LYS A 1 200 ? -15.144 13.644 -23.832 1.00 91.94 200 LYS A O 1
ATOM 1579 N N . GLU A 1 201 ? -15.146 15.207 -22.209 1.00 92.38 201 GLU A N 1
ATOM 1580 C CA . GLU A 1 201 ? -14.904 16.365 -23.072 1.00 92.38 201 GLU A CA 1
ATOM 1581 C C . GLU A 1 201 ? -13.407 16.546 -23.373 1.00 92.38 201 GLU A C 1
ATOM 1583 O O . GLU A 1 201 ? -13.028 16.645 -24.539 1.00 92.38 201 GLU A O 1
ATOM 1588 N N . ASP A 1 202 ? -12.542 16.515 -22.353 1.00 90.75 202 ASP A N 1
ATOM 1589 C CA . ASP A 1 202 ? -11.079 16.525 -22.522 1.00 90.75 202 ASP A CA 1
ATOM 1590 C C . ASP A 1 202 ? -10.414 15.528 -21.569 1.00 90.75 202 ASP A C 1
ATOM 1592 O O . ASP A 1 202 ? -10.059 15.911 -20.463 1.00 90.75 202 ASP A O 1
ATOM 1596 N N . PRO A 1 203 ? -10.116 14.281 -21.974 1.00 86.56 203 PRO A N 1
ATOM 1597 C CA . PRO A 1 203 ? -9.449 13.303 -21.110 1.00 86.56 203 PRO A CA 1
ATOM 1598 C C . PRO A 1 203 ? -8.110 13.760 -20.508 1.00 86.56 203 PRO A C 1
ATOM 1600 O O . PRO A 1 203 ? -7.636 13.154 -19.547 1.00 86.56 203 PRO A O 1
ATOM 1603 N N . LYS A 1 204 ? -7.467 14.792 -21.076 1.00 86.25 204 LYS A N 1
ATOM 1604 C CA . LYS A 1 204 ? -6.171 15.304 -20.615 1.00 86.25 204 LYS A CA 1
ATOM 1605 C C . LYS A 1 204 ? -6.277 16.358 -19.522 1.00 86.25 204 LYS A C 1
ATOM 1607 O O . LYS A 1 204 ? -5.247 16.705 -18.947 1.00 86.25 204 LYS A O 1
ATOM 1612 N N . TYR A 1 205 ? -7.469 16.863 -19.219 1.00 86.44 205 TYR A N 1
ATOM 1613 C CA . TYR A 1 205 ? -7.634 17.988 -18.299 1.00 86.44 205 TYR A CA 1
ATOM 1614 C C . TYR A 1 205 ? -7.058 17.688 -16.900 1.00 86.44 205 TYR A C 1
ATOM 1616 O O . TYR A 1 205 ? -6.254 18.464 -16.393 1.00 86.44 205 TYR A O 1
ATOM 1624 N N . ILE A 1 206 ? -7.297 16.478 -16.373 1.00 85.50 206 ILE A N 1
ATOM 1625 C CA . ILE A 1 206 ? -6.770 16.006 -15.076 1.00 85.50 206 ILE A CA 1
ATOM 1626 C C . ILE A 1 206 ? -5.232 16.023 -15.043 1.00 85.50 206 ILE A C 1
ATOM 1628 O O . ILE A 1 206 ? -4.603 16.263 -14.011 1.00 85.50 206 ILE A O 1
ATOM 1632 N N . ALA A 1 207 ? -4.596 15.728 -16.179 1.00 76.19 207 ALA A N 1
ATOM 1633 C CA . ALA A 1 207 ? -3.144 15.717 -16.286 1.00 76.19 207 ALA A CA 1
ATOM 1634 C C . ALA A 1 207 ? -2.560 17.127 -16.505 1.00 76.19 207 ALA A C 1
ATOM 1636 O O . ALA A 1 207 ? -1.479 17.408 -15.982 1.00 76.19 207 ALA A O 1
ATOM 1637 N N . LYS A 1 208 ? -3.267 17.992 -17.251 1.00 68.31 208 LYS A N 1
ATOM 1638 C CA . LYS A 1 208 ? -2.852 19.348 -17.657 1.00 68.31 208 LYS A CA 1
ATOM 1639 C C . LYS A 1 208 ? -3.039 20.410 -16.571 1.00 68.31 208 LYS A C 1
ATOM 1641 O O . LYS A 1 208 ? -2.161 21.255 -16.417 1.00 68.31 208 LYS A O 1
ATOM 1646 N N . GLU A 1 209 ? -4.177 20.404 -15.873 1.00 57.84 209 GLU A N 1
ATOM 1647 C CA . GLU A 1 209 ? -4.602 21.515 -15.006 1.00 57.84 209 GLU A CA 1
ATOM 1648 C C . GLU A 1 209 ? -3.585 21.802 -13.905 1.00 57.84 209 GLU A C 1
ATOM 1650 O O . GLU A 1 209 ? -3.154 22.943 -13.762 1.00 57.84 209 GLU A O 1
ATOM 1655 N N . VAL A 1 210 ? -3.057 20.764 -13.254 1.00 57.88 210 VAL A N 1
ATOM 1656 C CA . VAL A 1 210 ? -2.091 20.948 -12.163 1.00 57.88 210 VAL A CA 1
ATOM 1657 C C . VAL A 1 210 ? -0.790 21.609 -12.630 1.00 57.88 210 VAL A C 1
ATOM 1659 O O . VAL A 1 210 ? -0.276 22.514 -11.978 1.00 57.88 210 VAL A O 1
ATOM 1662 N N . TYR A 1 211 ? -0.252 21.221 -13.792 1.00 57.88 211 TYR A N 1
ATOM 1663 C CA . TYR A 1 211 ? 0.978 21.846 -14.296 1.00 57.88 211 TYR A CA 1
ATOM 1664 C C . TYR A 1 211 ? 0.763 23.298 -14.725 1.00 57.88 211 TYR A C 1
ATOM 1666 O O . TYR A 1 211 ? 1.671 24.127 -14.609 1.00 57.88 211 TYR A O 1
ATOM 1674 N N . LYS A 1 212 ? -0.439 23.615 -15.209 1.00 56.62 212 LYS A N 1
ATOM 1675 C CA . LYS A 1 212 ? -0.798 24.965 -15.628 1.00 56.62 212 LYS A CA 1
ATOM 1676 C C . LYS A 1 212 ? -1.014 25.881 -14.426 1.00 56.62 212 LYS A C 1
ATOM 1678 O O . LYS A 1 212 ? -0.512 27.000 -14.450 1.00 56.62 212 LYS A O 1
ATOM 1683 N N . GLU A 1 213 ? -1.700 25.407 -13.392 1.00 56.41 213 GLU A N 1
ATOM 1684 C CA . GLU A 1 213 ? -1.972 26.162 -12.164 1.00 56.41 213 GLU A CA 1
ATOM 1685 C C . GLU A 1 213 ? -0.714 26.361 -11.313 1.00 56.41 213 GLU A C 1
ATOM 1687 O O . GLU A 1 213 ? -0.438 27.474 -10.873 1.00 56.41 213 GLU A O 1
ATOM 1692 N N . GLU A 1 214 ? 0.088 25.311 -11.127 1.00 57.66 214 GLU A N 1
ATOM 1693 C CA . GLU A 1 214 ? 1.233 25.348 -10.210 1.00 57.66 214 GLU A CA 1
ATOM 1694 C C . GLU A 1 214 ? 2.525 25.844 -10.889 1.00 57.66 214 GLU A C 1
ATOM 1696 O O . GLU A 1 214 ? 3.357 26.494 -10.256 1.00 57.66 214 GLU A O 1
ATOM 1701 N N . TYR A 1 215 ? 2.699 25.588 -12.194 1.00 58.50 215 TYR A N 1
ATOM 1702 C CA . TYR A 1 215 ? 3.946 25.879 -12.923 1.00 58.50 215 TYR A CA 1
ATOM 1703 C C . TYR A 1 215 ? 3.759 26.730 -14.190 1.00 58.50 215 TYR A C 1
ATOM 1705 O O . TYR A 1 215 ? 4.742 27.004 -14.887 1.00 58.50 215 TYR A O 1
ATOM 1713 N N . GLY A 1 216 ? 2.530 27.143 -14.524 1.00 59.34 216 GLY A N 1
ATOM 1714 C CA . GLY A 1 216 ? 2.241 27.975 -15.698 1.00 59.34 216 GLY A CA 1
ATOM 1715 C C . GLY A 1 216 ? 2.497 27.291 -17.047 1.00 59.34 216 GLY A C 1
ATOM 1716 O O . GLY A 1 216 ? 2.719 27.981 -18.042 1.00 59.34 216 GLY A O 1
ATOM 1717 N N . ARG A 1 217 ? 2.537 25.950 -17.107 1.00 64.62 217 ARG A N 1
ATOM 1718 C CA . ARG A 1 217 ? 2.870 25.186 -18.327 1.00 64.62 217 ARG A CA 1
ATOM 1719 C C . ARG A 1 217 ? 1.913 24.021 -18.552 1.00 64.62 217 ARG A C 1
ATOM 1721 O O . ARG A 1 217 ? 1.492 23.374 -17.609 1.00 64.62 217 ARG A O 1
ATOM 1728 N N . GLU A 1 218 ? 1.628 23.698 -19.812 1.00 54.81 218 GLU A N 1
ATOM 1729 C CA . GLU A 1 218 ? 0.714 22.592 -20.160 1.00 54.81 218 GLU A CA 1
ATOM 1730 C C . GLU A 1 218 ? 1.341 21.199 -20.018 1.00 54.81 218 GLU A C 1
ATOM 1732 O O . GLU A 1 218 ? 0.625 20.204 -19.920 1.00 54.81 218 GLU A O 1
ATOM 1737 N N . ALA A 1 219 ? 2.673 21.119 -20.023 1.00 58.66 219 ALA A N 1
ATOM 1738 C CA . ALA A 1 219 ? 3.400 19.872 -19.872 1.00 58.66 219 ALA A CA 1
ATOM 1739 C C . ALA A 1 219 ? 4.729 20.079 -19.130 1.00 58.66 219 ALA A C 1
ATOM 1741 O O . ALA A 1 219 ? 5.364 21.137 -19.244 1.00 58.66 219 ALA A O 1
ATOM 1742 N N . PRO A 1 220 ? 5.191 19.050 -18.407 1.00 60.34 220 PRO A N 1
ATOM 1743 C CA . PRO A 1 220 ? 6.499 19.047 -17.783 1.00 60.34 220 PRO A CA 1
ATOM 1744 C C . PRO A 1 220 ? 7.628 19.029 -18.831 1.00 60.34 220 PRO A C 1
ATOM 1746 O O . PRO A 1 220 ? 7.986 17.980 -19.354 1.00 60.34 220 PRO A O 1
ATOM 1749 N N . ASN A 1 221 ? 8.209 20.191 -19.144 1.00 62.06 221 ASN A N 1
ATOM 1750 C CA . ASN A 1 221 ? 9.453 20.281 -19.916 1.00 62.06 221 ASN A CA 1
ATOM 1751 C C . ASN A 1 221 ? 10.612 20.576 -18.961 1.00 62.06 221 ASN A C 1
ATOM 1753 O O . ASN A 1 221 ? 10.756 21.708 -18.483 1.00 62.06 221 ASN A O 1
ATOM 1757 N N . TYR A 1 222 ? 11.408 19.553 -18.656 1.00 67.50 222 TYR A N 1
ATOM 1758 C CA . TYR A 1 222 ? 12.494 19.671 -17.696 1.00 67.50 222 TYR A CA 1
ATOM 1759 C C . TYR A 1 222 ? 13.853 19.714 -18.384 1.00 67.50 222 TYR A C 1
ATOM 1761 O O . TYR A 1 222 ? 14.313 18.735 -18.972 1.00 67.50 222 TYR A O 1
ATOM 1769 N N . LEU A 1 223 ? 14.546 20.836 -18.207 1.00 75.06 223 LEU A N 1
ATOM 1770 C CA . LEU A 1 223 ? 15.975 20.915 -18.470 1.00 75.06 223 LEU A CA 1
ATOM 1771 C C . LEU A 1 223 ? 16.715 19.991 -17.499 1.00 75.06 223 LEU A C 1
ATOM 1773 O O . LEU A 1 223 ? 16.367 19.878 -16.322 1.00 75.06 223 LEU A O 1
ATOM 1777 N N . SER A 1 224 ? 17.749 19.319 -17.987 1.00 80.25 224 SER A N 1
ATOM 1778 C CA . SER A 1 224 ? 18.597 18.491 -17.145 1.00 80.25 224 SER A CA 1
ATOM 1779 C C . SER A 1 224 ? 20.036 18.569 -17.604 1.00 80.25 224 SER A C 1
ATOM 1781 O O . SER A 1 224 ? 20.319 18.445 -18.790 1.00 80.25 224 SER A O 1
ATOM 1783 N N . LEU A 1 225 ? 20.929 18.765 -16.637 1.00 88.25 225 LEU A N 1
ATOM 1784 C CA . LEU A 1 225 ? 22.373 18.760 -16.857 1.00 88.25 225 LEU A CA 1
ATOM 1785 C C . LEU A 1 225 ? 22.942 17.335 -16.909 1.00 88.25 225 LEU A C 1
ATOM 1787 O O . LEU A 1 225 ? 24.069 17.143 -17.352 1.00 88.25 225 LEU A O 1
ATOM 1791 N N . GLN A 1 226 ? 22.178 16.342 -16.444 1.00 82.81 226 GLN A N 1
ATOM 1792 C CA . GLN A 1 226 ? 22.552 14.938 -16.560 1.00 82.81 226 GLN A CA 1
ATOM 1793 C C . GLN A 1 226 ? 22.171 14.432 -17.957 1.00 82.81 226 GLN A C 1
ATOM 1795 O O . GLN A 1 226 ? 21.022 14.645 -18.370 1.00 82.81 226 GLN A O 1
ATOM 1800 N N . PRO A 1 227 ? 23.093 13.765 -18.676 1.00 79.50 227 PRO A N 1
ATOM 1801 C CA . PRO A 1 227 ? 22.769 13.154 -19.957 1.00 79.50 227 PRO A CA 1
ATOM 1802 C C . PRO A 1 227 ? 21.650 12.124 -19.770 1.00 79.50 227 PRO A C 1
ATOM 1804 O O . PRO A 1 227 ? 21.566 11.463 -18.735 1.00 79.50 227 PRO A O 1
ATOM 1807 N N . GLY A 1 228 ? 20.757 12.030 -20.754 1.00 76.19 228 GLY A N 1
ATOM 1808 C CA . GLY A 1 228 ? 19.737 10.986 -20.778 1.00 76.19 228 GLY A CA 1
ATOM 1809 C C . GLY A 1 228 ? 20.313 9.677 -21.306 1.00 76.19 228 GLY A C 1
ATOM 1810 O O . GLY A 1 228 ? 21.124 9.688 -22.233 1.00 76.19 228 GLY A O 1
ATOM 1811 N N . ASP A 1 229 ? 19.854 8.559 -20.754 1.00 80.00 229 ASP A N 1
ATOM 1812 C CA . ASP A 1 229 ? 20.115 7.241 -21.320 1.00 80.00 229 ASP A CA 1
ATOM 1813 C C . ASP A 1 229 ? 19.110 6.945 -22.437 1.00 80.00 229 ASP A C 1
ATOM 1815 O O . ASP A 1 229 ? 17.910 7.187 -22.303 1.00 80.00 229 ASP A O 1
ATOM 1819 N N . ASN A 1 230 ? 19.586 6.404 -23.559 1.00 84.12 230 ASN A N 1
ATOM 1820 C CA . ASN A 1 230 ? 18.710 6.025 -24.663 1.00 84.12 230 ASN A CA 1
ATOM 1821 C C . ASN A 1 230 ? 18.313 4.550 -24.560 1.00 84.12 230 ASN A C 1
ATOM 1823 O O . ASN A 1 230 ? 19.065 3.677 -24.991 1.00 84.12 230 ASN A O 1
ATOM 1827 N N . TYR A 1 231 ? 17.116 4.265 -24.053 1.00 87.94 231 TYR A N 1
ATOM 1828 C CA . TYR A 1 231 ? 16.577 2.904 -23.964 1.00 87.94 231 TYR A CA 1
ATOM 1829 C C . TYR A 1 231 ? 15.868 2.418 -25.240 1.00 87.94 231 TYR A C 1
ATOM 1831 O O . TYR A 1 231 ? 15.270 1.347 -25.217 1.00 87.94 231 TYR A O 1
ATOM 1839 N N . ALA A 1 232 ? 15.921 3.152 -26.357 1.00 84.50 232 ALA A N 1
ATOM 1840 C CA . ALA A 1 232 ? 15.287 2.736 -27.608 1.00 84.50 232 ALA A CA 1
ATOM 1841 C C . ALA A 1 232 ? 15.922 1.461 -28.198 1.00 84.50 232 ALA A C 1
ATOM 1843 O O . ALA A 1 232 ? 17.115 1.200 -28.025 1.00 84.50 232 ALA A O 1
ATOM 1844 N N . GLY A 1 233 ? 15.118 0.676 -28.927 1.00 80.12 233 GLY A N 1
ATOM 1845 C CA . GLY A 1 233 ? 15.576 -0.521 -29.653 1.00 80.12 233 GLY A CA 1
ATOM 1846 C C . GLY A 1 233 ? 15.834 -1.759 -28.785 1.00 80.12 233 GLY A C 1
ATOM 1847 O O . GLY A 1 233 ? 16.449 -2.717 -29.244 1.00 80.12 233 GLY A O 1
ATOM 1848 N N . ARG A 1 234 ? 15.384 -1.745 -27.530 1.00 86.06 234 ARG A N 1
ATOM 1849 C CA . ARG A 1 234 ? 15.523 -2.828 -26.544 1.00 86.06 234 ARG A CA 1
ATOM 1850 C C . ARG A 1 234 ? 14.313 -2.851 -25.620 1.00 86.06 234 ARG A C 1
ATOM 1852 O O . ARG A 1 234 ? 13.507 -1.926 -25.661 1.00 86.06 234 ARG A O 1
ATOM 1859 N N . ASN A 1 235 ? 14.201 -3.876 -24.777 1.00 91.88 235 ASN A N 1
ATOM 1860 C CA . ASN A 1 235 ? 13.137 -3.906 -23.780 1.00 91.88 235 ASN A CA 1
ATOM 1861 C C . ASN A 1 235 ? 13.315 -2.770 -22.768 1.00 91.88 235 ASN A C 1
ATOM 1863 O O . ASN A 1 235 ? 14.406 -2.593 -22.220 1.00 91.88 235 ASN A O 1
ATOM 1867 N N . ALA A 1 236 ? 12.244 -2.023 -22.516 1.00 94.62 236 ALA A N 1
ATOM 1868 C CA . ALA A 1 236 ? 12.196 -0.980 -21.507 1.00 94.62 236 ALA A CA 1
ATOM 1869 C C . ALA A 1 236 ? 11.013 -1.240 -20.571 1.00 94.62 236 ALA A C 1
ATOM 1871 O O . ALA A 1 236 ? 9.856 -0.980 -20.881 1.00 94.62 236 ALA A O 1
ATOM 1872 N N . TRP A 1 237 ? 11.299 -1.783 -19.395 1.00 97.44 237 TRP A N 1
ATOM 1873 C CA . TRP A 1 237 ? 10.254 -2.183 -18.460 1.00 97.44 237 TRP A CA 1
ATOM 1874 C C . TRP A 1 237 ? 9.610 -0.986 -17.770 1.00 97.44 237 TRP A C 1
ATOM 1876 O O . TRP A 1 237 ? 10.308 -0.137 -17.214 1.00 97.44 237 TRP A O 1
ATOM 1886 N N . GLY A 1 238 ? 8.281 -0.955 -17.743 1.00 97.38 238 GLY A N 1
ATOM 1887 C CA . GLY A 1 238 ? 7.507 0.057 -17.038 1.00 97.38 238 GLY A CA 1
ATOM 1888 C C . GLY A 1 238 ? 6.232 -0.510 -16.435 1.00 97.38 238 GLY A C 1
ATOM 1889 O O . GLY A 1 238 ? 5.820 -1.634 -16.717 1.00 97.38 238 GLY A O 1
ATOM 1890 N N . MET A 1 239 ? 5.606 0.294 -15.583 1.00 98.62 239 MET A N 1
ATOM 1891 C CA . MET A 1 239 ? 4.375 -0.066 -14.890 1.00 98.62 239 MET A CA 1
ATOM 1892 C C . MET A 1 239 ? 3.375 1.084 -14.983 1.00 98.62 239 MET A C 1
ATOM 1894 O O . MET A 1 239 ? 3.756 2.258 -14.947 1.00 98.62 239 MET A O 1
ATOM 1898 N N . THR A 1 240 ? 2.091 0.761 -15.065 1.00 98.44 240 THR A N 1
ATOM 1899 C CA . THR A 1 240 ? 1.020 1.741 -14.894 1.00 98.44 240 THR A CA 1
ATOM 1900 C C . THR A 1 240 ? -0.035 1.212 -13.936 1.00 98.44 240 THR A C 1
ATOM 1902 O O . THR A 1 240 ? -0.449 0.058 -14.030 1.00 98.44 240 THR A O 1
ATOM 1905 N N . ILE A 1 241 ? -0.441 2.057 -12.988 1.00 98.62 241 ILE A N 1
ATOM 1906 C CA . ILE A 1 241 ? -1.398 1.716 -11.935 1.00 98.62 241 ILE A CA 1
ATOM 1907 C C . ILE A 1 241 ? -2.677 2.530 -12.132 1.00 98.62 241 ILE A C 1
ATOM 1909 O O . ILE A 1 241 ? -2.660 3.758 -12.112 1.00 98.62 241 ILE A O 1
ATOM 1913 N N . ASN A 1 242 ? -3.799 1.841 -12.306 1.00 97.88 242 ASN A N 1
ATOM 1914 C CA . ASN A 1 242 ? -5.114 2.434 -12.462 1.00 97.88 242 ASN A CA 1
ATOM 1915 C C . ASN A 1 242 ? -5.763 2.714 -11.100 1.00 97.88 242 ASN A C 1
ATOM 1917 O O . ASN A 1 242 ? -6.191 1.795 -10.397 1.00 97.88 242 ASN A O 1
ATOM 1921 N N . LEU A 1 243 ? -5.869 3.996 -10.744 1.00 96.94 243 LEU A N 1
ATOM 1922 C CA . LEU A 1 243 ? -6.429 4.424 -9.462 1.00 96.94 243 LEU A CA 1
ATOM 1923 C C . LEU A 1 243 ? -7.958 4.303 -9.392 1.00 96.94 243 LEU A C 1
ATOM 1925 O O . LEU A 1 243 ? -8.492 4.251 -8.287 1.00 96.94 243 LEU A O 1
ATOM 1929 N N . ASN A 1 244 ? -8.658 4.189 -10.528 1.00 95.19 244 ASN A N 1
ATOM 1930 C CA . ASN A 1 244 ? -10.090 3.858 -10.551 1.00 95.19 244 ASN A CA 1
ATOM 1931 C C . ASN A 1 244 ? -10.359 2.419 -10.119 1.00 95.19 244 ASN A C 1
ATOM 1933 O O . ASN A 1 244 ? -11.330 2.150 -9.420 1.00 95.19 244 ASN A O 1
ATOM 1937 N N . ALA A 1 245 ? -9.503 1.492 -10.551 1.00 96.50 245 ALA A N 1
ATOM 1938 C CA . ALA A 1 245 ? -9.671 0.065 -10.292 1.00 96.50 245 ALA A CA 1
ATOM 1939 C C . ALA A 1 245 ? -9.087 -0.368 -8.935 1.00 96.50 245 ALA A C 1
ATOM 1941 O O . ALA A 1 245 ? -9.383 -1.460 -8.446 1.00 96.50 245 ALA A O 1
ATOM 1942 N N . CYS A 1 246 ? -8.226 0.443 -8.317 1.00 97.00 246 CYS A N 1
ATOM 1943 C CA . CYS A 1 246 ? -7.614 0.109 -7.036 1.00 97.00 246 CYS A CA 1
ATOM 1944 C C . CYS A 1 246 ? -8.617 0.239 -5.878 1.00 97.00 246 CYS A C 1
ATOM 1946 O O . CYS A 1 246 ? -8.967 1.338 -5.458 1.00 97.00 246 CYS A O 1
ATOM 1948 N N . ILE A 1 247 ? -8.997 -0.898 -5.295 1.00 95.75 247 ILE A N 1
ATOM 1949 C CA . ILE A 1 247 ? -9.891 -0.965 -4.125 1.00 95.75 247 ILE A CA 1
ATOM 1950 C C . ILE A 1 247 ? -9.148 -1.045 -2.780 1.00 95.75 247 ILE A C 1
ATOM 1952 O O . ILE A 1 247 ? -9.766 -1.210 -1.736 1.00 95.75 247 ILE A O 1
ATOM 1956 N N . GLY A 1 248 ? -7.811 -0.992 -2.785 1.00 95.94 248 GLY A N 1
ATOM 1957 C CA . GLY A 1 248 ? -7.015 -1.085 -1.556 1.00 95.94 248 GLY A CA 1
ATOM 1958 C C . GLY A 1 248 ? -7.028 -2.459 -0.869 1.00 95.94 248 GLY A C 1
ATOM 1959 O O . GLY A 1 248 ? -6.823 -2.534 0.336 1.00 95.94 248 GLY A O 1
ATOM 1960 N N . CYS A 1 249 ? -7.237 -3.551 -1.616 1.00 96.19 249 CYS A N 1
ATOM 1961 C CA . CYS A 1 249 ? -7.343 -4.915 -1.068 1.00 96.19 249 CYS A CA 1
ATOM 1962 C C . CYS A 1 249 ? -6.054 -5.489 -0.445 1.00 96.19 249 CYS A C 1
ATOM 1964 O O . CYS A 1 249 ? -6.098 -6.565 0.138 1.00 96.19 249 CYS A O 1
ATOM 1966 N N . ASN A 1 250 ? -4.901 -4.825 -0.602 1.00 97.69 250 ASN A N 1
ATOM 1967 C CA . ASN A 1 250 ? -3.579 -5.263 -0.126 1.00 97.69 250 ASN A CA 1
ATOM 1968 C C . ASN A 1 250 ? -3.055 -6.620 -0.648 1.00 97.69 250 ASN A C 1
ATOM 1970 O O . ASN A 1 250 ? -1.950 -7.018 -0.279 1.00 97.69 250 ASN A O 1
ATOM 1974 N N . ALA A 1 251 ? -3.751 -7.292 -1.570 1.00 98.25 251 ALA A N 1
ATOM 1975 C CA . ALA A 1 251 ? -3.267 -8.534 -2.183 1.00 98.25 251 ALA A CA 1
ATOM 1976 C C . ALA A 1 251 ? -1.896 -8.355 -2.865 1.00 98.25 251 ALA A C 1
ATOM 1978 O O . ALA A 1 251 ? -1.026 -9.218 -2.769 1.00 98.25 251 ALA A O 1
ATOM 1979 N N . CYS A 1 252 ? -1.659 -7.193 -3.485 1.00 98.44 252 CYS A N 1
ATOM 1980 C CA . CYS A 1 252 ? -0.378 -6.861 -4.107 1.00 98.44 252 CYS A CA 1
ATOM 1981 C C . CYS A 1 252 ? 0.787 -6.741 -3.106 1.00 98.44 252 CYS A C 1
ATOM 1983 O O . CYS A 1 252 ? 1.930 -6.997 -3.486 1.00 98.44 252 CYS A O 1
ATOM 1985 N N . VAL A 1 253 ? 0.508 -6.386 -1.846 1.00 98.69 253 VAL A N 1
ATOM 1986 C CA . VAL A 1 253 ? 1.503 -6.289 -0.767 1.00 98.69 253 VAL A CA 1
ATOM 1987 C C . VAL A 1 253 ? 1.953 -7.688 -0.358 1.00 98.69 253 VAL A C 1
ATOM 1989 O O . VAL A 1 253 ? 3.140 -7.997 -0.458 1.00 98.69 253 VAL A O 1
ATOM 1992 N N . VAL A 1 254 ? 1.002 -8.569 -0.019 1.00 98.25 254 VAL A N 1
ATOM 1993 C CA . VAL A 1 254 ? 1.297 -9.962 0.366 1.00 98.25 254 VAL A CA 1
ATOM 1994 C C . VAL A 1 254 ? 1.938 -10.733 -0.785 1.00 98.25 254 VAL A C 1
ATOM 1996 O O . VAL A 1 254 ? 2.893 -11.471 -0.571 1.00 98.25 254 VAL A O 1
ATOM 1999 N N . ALA A 1 255 ? 1.479 -10.533 -2.022 1.00 98.69 255 ALA A N 1
ATOM 2000 C CA . ALA A 1 255 ? 2.088 -11.177 -3.182 1.00 98.69 255 ALA A CA 1
ATOM 2001 C C . ALA A 1 255 ? 3.541 -10.732 -3.388 1.00 98.69 255 ALA A C 1
ATOM 2003 O O . ALA A 1 255 ? 4.400 -11.553 -3.698 1.00 98.69 255 ALA A O 1
ATOM 2004 N N . CYS A 1 256 ? 3.845 -9.447 -3.174 1.00 98.75 256 CYS A N 1
ATOM 2005 C CA . CYS A 1 256 ? 5.220 -8.963 -3.226 1.00 98.75 256 CYS A CA 1
ATOM 2006 C C . CYS A 1 256 ? 6.072 -9.566 -2.099 1.00 98.75 256 CYS A C 1
ATOM 2008 O O . CYS A 1 256 ? 7.218 -9.939 -2.357 1.00 98.75 256 CYS A O 1
ATOM 2010 N N . GLN A 1 257 ? 5.503 -9.712 -0.899 1.00 98.44 257 GLN A N 1
ATOM 2011 C CA . GLN A 1 257 ? 6.144 -10.345 0.253 1.00 98.44 257 GLN A CA 1
ATOM 2012 C C . GLN A 1 257 ? 6.478 -11.820 0.000 1.00 98.44 257 GLN A C 1
ATOM 2014 O O . GLN A 1 257 ? 7.633 -12.210 0.179 1.00 98.44 257 GLN A O 1
ATOM 2019 N N . ALA A 1 258 ? 5.508 -12.594 -0.492 1.00 98.06 258 ALA A N 1
ATOM 2020 C CA . ALA A 1 258 ? 5.667 -14.006 -0.828 1.00 98.06 258 ALA A CA 1
ATOM 2021 C C . ALA A 1 258 ? 6.666 -14.221 -1.975 1.00 98.06 258 ALA A C 1
ATOM 2023 O O . ALA A 1 258 ? 7.568 -15.045 -1.876 1.00 98.06 258 ALA A O 1
ATOM 2024 N N . GLU A 1 259 ? 6.548 -13.444 -3.054 1.00 98.62 259 GLU A N 1
ATOM 2025 C CA . GLU A 1 259 ? 7.398 -13.591 -4.237 1.00 98.62 259 GLU A CA 1
ATOM 2026 C C . GLU A 1 259 ? 8.854 -13.206 -3.966 1.00 98.62 259 GLU A C 1
ATOM 2028 O O . GLU A 1 259 ? 9.772 -13.819 -4.508 1.00 98.62 259 GLU A O 1
ATOM 2033 N N . ASN A 1 260 ? 9.069 -12.144 -3.187 1.00 98.62 260 ASN A N 1
ATOM 2034 C CA . ASN A 1 260 ? 10.381 -11.525 -3.046 1.00 98.62 260 ASN A CA 1
ATOM 2035 C C . ASN A 1 260 ? 11.006 -11.788 -1.678 1.00 98.62 260 ASN A C 1
ATOM 2037 O O . ASN A 1 260 ? 11.833 -10.989 -1.247 1.00 98.62 260 ASN A O 1
ATOM 2041 N N . ASN A 1 261 ? 10.640 -12.867 -0.981 1.00 98.12 261 ASN A N 1
ATOM 2042 C CA . ASN A 1 261 ? 11.235 -13.273 0.301 1.00 98.12 261 ASN A CA 1
ATOM 2043 C C . ASN A 1 261 ? 11.311 -12.134 1.330 1.00 98.12 261 ASN A C 1
ATOM 2045 O O . ASN A 1 261 ? 12.329 -11.978 2.009 1.00 98.12 261 ASN A O 1
ATOM 2049 N N . ILE A 1 262 ? 10.293 -11.270 1.380 1.00 98.25 262 ILE A N 1
ATOM 2050 C CA . ILE A 1 262 ? 10.324 -10.114 2.276 1.00 98.25 262 ILE A CA 1
ATOM 2051 C C . ILE A 1 262 ? 10.000 -10.587 3.695 1.00 98.25 262 ILE A C 1
ATOM 2053 O O . ILE A 1 262 ? 8.988 -11.247 3.937 1.00 98.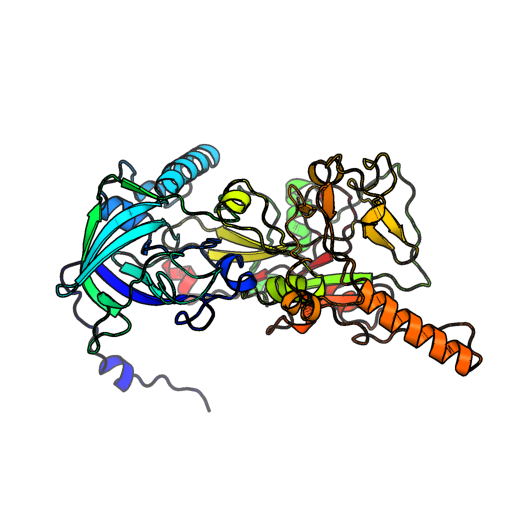25 262 ILE A O 1
ATOM 2057 N N . ALA A 1 263 ? 10.903 -10.297 4.629 1.00 97.19 263 ALA A N 1
ATOM 2058 C CA . ALA A 1 263 ? 10.787 -10.769 6.000 1.00 97.19 263 ALA A CA 1
ATOM 2059 C C . ALA A 1 263 ? 9.636 -10.080 6.745 1.00 97.19 263 ALA A C 1
ATOM 2061 O O . ALA A 1 263 ? 9.345 -8.915 6.489 1.00 97.19 263 ALA A O 1
ATOM 2062 N N . VAL A 1 264 ? 9.024 -10.804 7.687 1.00 97.19 264 VAL A N 1
ATOM 2063 C CA . VAL A 1 264 ? 8.003 -10.246 8.580 1.00 97.19 264 VAL A CA 1
ATOM 2064 C C . VAL A 1 264 ? 8.662 -9.426 9.683 1.00 97.19 264 VAL A C 1
ATOM 2066 O O . VAL A 1 264 ? 9.621 -9.889 10.306 1.00 97.19 264 VAL A O 1
ATOM 2069 N N . VAL A 1 265 ? 8.123 -8.245 9.976 1.00 98.06 265 VAL A N 1
ATOM 2070 C CA . VAL A 1 265 ? 8.593 -7.389 11.072 1.00 98.06 265 VAL A CA 1
ATOM 2071 C C . VAL A 1 265 ? 7.575 -7.340 12.209 1.00 98.06 265 VAL A C 1
ATOM 2073 O O . VAL A 1 265 ? 6.401 -7.030 12.024 1.00 98.06 265 VAL A O 1
ATOM 2076 N N . GLY A 1 266 ? 8.042 -7.637 13.425 1.00 96.94 266 GLY A N 1
ATOM 2077 C CA . GLY A 1 266 ? 7.213 -7.618 14.632 1.00 96.94 266 GLY A CA 1
ATOM 2078 C C . GLY A 1 266 ? 6.752 -6.215 15.043 1.00 96.94 266 GLY A C 1
ATOM 2079 O O . GLY A 1 266 ? 7.405 -5.213 14.738 1.00 96.94 266 GLY A O 1
ATOM 2080 N N . LYS A 1 267 ? 5.660 -6.159 15.815 1.00 96.94 267 LYS A N 1
ATOM 2081 C CA . LYS A 1 267 ? 4.985 -4.932 16.277 1.00 96.94 267 LYS A CA 1
ATOM 2082 C C . LYS A 1 267 ? 5.923 -3.839 16.817 1.00 96.94 267 LYS A C 1
ATOM 2084 O O . LYS A 1 267 ? 5.794 -2.686 16.420 1.00 96.94 267 LYS A O 1
ATOM 2089 N N . ASP A 1 268 ? 6.891 -4.188 17.672 1.00 96.62 268 ASP A N 1
ATOM 2090 C CA . ASP A 1 268 ? 7.852 -3.222 18.254 1.00 96.62 268 ASP A CA 1
ATOM 2091 C C . ASP A 1 268 ? 8.753 -2.545 17.209 1.00 96.62 268 ASP A C 1
ATOM 2093 O O . ASP A 1 268 ? 9.188 -1.411 17.389 1.00 96.62 268 ASP A O 1
ATOM 2097 N N . GLN A 1 269 ? 9.074 -3.231 16.116 1.00 97.69 269 GLN A N 1
ATOM 2098 C CA . GLN A 1 269 ? 9.902 -2.644 15.068 1.00 97.69 269 GLN A CA 1
ATOM 2099 C C . GLN A 1 269 ? 9.045 -1.865 14.069 1.00 97.69 269 GLN A C 1
ATOM 2101 O O . GLN A 1 269 ? 9.481 -0.809 13.608 1.00 97.69 269 GLN A O 1
ATOM 2106 N N . VAL A 1 270 ? 7.808 -2.305 13.806 1.00 97.62 270 VAL A N 1
ATOM 2107 C CA . VAL A 1 270 ? 6.865 -1.527 12.990 1.00 97.62 270 VAL A CA 1
ATOM 2108 C C . VAL A 1 270 ? 6.476 -0.213 13.676 1.00 97.62 270 VAL A C 1
ATOM 2110 O O . VAL A 1 270 ? 6.425 0.809 13.002 1.00 97.62 270 VAL A O 1
ATOM 2113 N N . SER A 1 271 ? 6.349 -0.174 15.010 1.00 96.44 271 SER A N 1
ATOM 2114 C CA . SER A 1 271 ? 6.093 1.077 15.757 1.00 96.44 271 SER A CA 1
ATOM 2115 C C . SER A 1 271 ? 7.197 2.130 15.605 1.00 96.44 271 SER A C 1
ATOM 2117 O O . SER A 1 271 ? 7.000 3.298 15.927 1.00 96.44 271 SER A O 1
ATOM 2119 N N . ARG A 1 272 ? 8.364 1.730 15.089 1.00 96.69 272 ARG A N 1
ATOM 2120 C CA . ARG A 1 272 ? 9.510 2.599 14.793 1.00 96.69 272 ARG A CA 1
ATOM 2121 C C . ARG A 1 272 ? 9.626 2.928 13.298 1.00 96.69 272 ARG A C 1
ATOM 2123 O O . ARG A 1 272 ? 10.688 3.394 12.882 1.00 96.69 272 ARG A O 1
ATOM 2130 N N . GLY A 1 273 ? 8.597 2.629 12.497 1.00 95.94 273 GLY A N 1
ATOM 2131 C CA . GLY A 1 273 ? 8.561 2.850 11.045 1.00 95.94 273 GLY A CA 1
ATOM 2132 C C . GLY A 1 273 ? 9.537 1.962 10.268 1.00 95.94 273 GLY A C 1
ATOM 2133 O O . GLY A 1 273 ? 10.275 2.448 9.408 1.00 95.94 273 GLY A O 1
ATOM 2134 N N . ARG A 1 274 ? 9.644 0.683 10.652 1.00 97.19 274 ARG A N 1
ATOM 2135 C CA . ARG A 1 274 ? 10.605 -0.281 10.077 1.00 97.19 274 ARG A CA 1
ATOM 2136 C C . ARG A 1 274 ? 9.932 -1.482 9.416 1.00 97.19 274 ARG A C 1
ATOM 2138 O O . ARG A 1 274 ? 10.558 -2.531 9.309 1.00 97.19 274 ARG A O 1
ATOM 2145 N N . GLU A 1 275 ? 8.677 -1.345 9.002 1.00 97.56 275 GLU A N 1
ATOM 2146 C CA . GLU A 1 275 ? 7.959 -2.378 8.257 1.00 97.56 275 GLU A CA 1
ATOM 2147 C C . GLU A 1 275 ? 8.661 -2.697 6.934 1.00 97.56 275 GLU A C 1
ATOM 2149 O O . GLU A 1 275 ? 9.150 -1.800 6.241 1.00 97.56 275 GLU A O 1
ATOM 2154 N N . MET A 1 276 ? 8.690 -3.969 6.546 1.00 98.25 276 MET A N 1
ATOM 2155 C CA . MET A 1 276 ? 9.329 -4.393 5.301 1.00 98.25 276 MET A CA 1
ATOM 2156 C C . MET A 1 276 ? 8.263 -4.672 4.239 1.00 98.25 276 MET A C 1
ATOM 2158 O O . MET A 1 276 ? 7.980 -5.811 3.901 1.00 98.25 276 MET A O 1
ATOM 2162 N N . HIS A 1 277 ? 7.705 -3.606 3.660 1.00 98.62 277 HIS A N 1
ATOM 2163 C CA . HIS A 1 277 ? 6.781 -3.687 2.520 1.00 98.62 277 HIS A CA 1
ATOM 2164 C C . HIS A 1 277 ? 7.335 -2.909 1.322 1.00 98.62 277 HIS A C 1
ATOM 2166 O O . HIS A 1 277 ? 7.584 -1.706 1.400 1.00 98.62 277 HIS A O 1
ATOM 2172 N N . TRP A 1 278 ? 7.575 -3.590 0.196 1.00 98.69 278 TRP A N 1
ATOM 2173 C CA . TRP A 1 278 ? 8.157 -2.970 -1.014 1.00 98.69 278 TRP A CA 1
ATOM 2174 C C . TRP A 1 278 ? 7.139 -2.236 -1.887 1.00 98.69 278 TRP A C 1
ATOM 2176 O O . TRP A 1 278 ? 7.507 -1.382 -2.699 1.00 98.69 278 TRP A O 1
ATOM 2186 N N . ILE A 1 279 ? 5.874 -2.605 -1.733 1.00 98.56 279 ILE A N 1
ATOM 2187 C CA . ILE A 1 279 ? 4.710 -1.886 -2.222 1.00 98.56 279 ILE A CA 1
ATOM 2188 C C . ILE A 1 279 ? 3.828 -1.644 -1.006 1.00 98.56 279 ILE A C 1
ATOM 2190 O O . ILE A 1 279 ? 3.564 -2.565 -0.239 1.00 98.56 279 ILE A O 1
ATOM 2194 N N . ARG A 1 280 ? 3.406 -0.401 -0.813 1.00 97.25 280 ARG A N 1
ATOM 2195 C CA . ARG A 1 280 ? 2.440 -0.022 0.219 1.00 97.25 280 ARG A CA 1
ATOM 2196 C C . ARG A 1 280 ? 1.204 0.549 -0.453 1.00 97.25 280 ARG A C 1
ATOM 2198 O O . ARG A 1 280 ? 1.293 1.020 -1.582 1.00 97.25 280 ARG A O 1
ATOM 2205 N N . ILE A 1 281 ? 0.065 0.507 0.219 1.00 97.81 281 ILE A N 1
ATOM 2206 C CA . ILE A 1 281 ? -1.139 1.197 -0.241 1.00 97.81 281 ILE A CA 1
ATOM 2207 C C . ILE A 1 281 ? -1.372 2.358 0.711 1.00 97.81 281 ILE A C 1
ATOM 2209 O O . ILE A 1 281 ? -1.740 2.127 1.860 1.00 97.81 281 ILE A O 1
ATOM 2213 N N . ASP A 1 282 ? -1.171 3.577 0.232 1.00 96.50 282 ASP A N 1
ATOM 2214 C CA . ASP A 1 282 ? -1.422 4.797 0.991 1.00 96.50 282 ASP A CA 1
ATOM 2215 C C . ASP A 1 282 ? -2.928 5.096 0.951 1.00 96.50 282 ASP A C 1
ATOM 2217 O O . ASP A 1 282 ? -3.569 4.955 -0.096 1.00 96.50 282 ASP A O 1
ATOM 2221 N N . ARG A 1 283 ? -3.512 5.452 2.101 1.00 94.50 283 ARG A N 1
ATOM 2222 C CA . ARG A 1 283 ? -4.911 5.890 2.210 1.00 94.50 283 ARG A CA 1
ATOM 2223 C C . ARG A 1 283 ? -4.950 7.385 2.484 1.00 94.50 283 ARG A C 1
ATOM 2225 O O . ARG A 1 283 ? -4.336 7.836 3.444 1.00 94.50 283 ARG A O 1
ATOM 2232 N N . TYR A 1 284 ? -5.759 8.123 1.738 1.00 93.38 284 TYR A N 1
ATOM 2233 C CA . TYR A 1 284 ? -6.054 9.519 2.038 1.00 93.38 284 TYR A CA 1
ATOM 2234 C C . TYR A 1 284 ? -7.548 9.732 2.265 1.00 93.38 284 TYR A C 1
ATOM 2236 O O . TYR A 1 284 ? -8.366 9.222 1.503 1.00 93.38 284 TYR A O 1
ATOM 2244 N N . PHE A 1 285 ? -7.883 10.463 3.327 1.00 90.25 285 PHE A N 1
ATOM 2245 C CA . PHE A 1 285 ? -9.202 11.051 3.535 1.00 90.25 285 PHE A CA 1
ATOM 2246 C C . PHE A 1 285 ? -9.189 12.447 2.919 1.00 90.25 285 PHE A C 1
ATOM 2248 O O . PHE A 1 285 ? -8.251 13.215 3.145 1.00 90.25 285 PHE A O 1
ATOM 2255 N N . ALA A 1 286 ? -10.201 12.743 2.118 1.00 85.19 286 ALA A N 1
ATOM 2256 C CA . ALA A 1 286 ? -10.359 14.011 1.427 1.00 85.19 286 ALA A CA 1
ATOM 2257 C C . ALA A 1 286 ? -11.816 14.466 1.476 1.00 85.19 286 ALA A C 1
ATOM 2259 O O . ALA A 1 286 ? -12.713 13.651 1.673 1.00 85.19 286 ALA A O 1
ATOM 2260 N N . GLY A 1 287 ? -12.037 15.751 1.230 1.00 80.94 287 GLY A N 1
ATOM 2261 C CA . GLY A 1 287 ? -13.330 16.395 1.423 1.00 80.94 287 GLY A CA 1
ATOM 2262 C C . GLY A 1 287 ? -13.291 17.347 2.611 1.00 80.94 287 GLY A C 1
ATOM 2263 O O . GLY A 1 287 ? -12.399 17.276 3.459 1.00 80.94 287 GLY A O 1
ATOM 2264 N N . GLU A 1 288 ? -14.247 18.266 2.624 1.00 77.50 288 GLU A N 1
ATOM 2265 C CA . GLU A 1 288 ? -14.357 19.312 3.643 1.00 77.50 288 GLU A CA 1
ATOM 2266 C C . GLU A 1 288 ? -14.937 18.772 4.951 1.00 77.50 288 GLU A C 1
ATOM 2268 O O . GLU A 1 288 ? -14.638 19.301 6.022 1.00 77.50 288 GLU A O 1
ATOM 2273 N N . ASP A 1 289 ? -15.701 17.685 4.860 1.00 82.62 289 ASP A N 1
ATOM 2274 C CA . ASP A 1 289 ? -16.308 16.964 5.969 1.00 82.62 289 ASP A CA 1
ATOM 2275 C C . ASP A 1 289 ? -15.562 15.642 6.227 1.00 82.62 289 ASP A C 1
ATOM 2277 O O . ASP A 1 289 ? -15.515 14.749 5.378 1.00 82.62 289 ASP A O 1
ATOM 2281 N N . LEU A 1 290 ? -14.952 15.515 7.410 1.00 78.75 290 LEU A N 1
ATOM 2282 C CA . LEU A 1 290 ? -14.284 14.281 7.842 1.00 78.75 290 LEU A CA 1
ATOM 2283 C C . LEU A 1 290 ? -15.225 13.267 8.506 1.00 78.75 290 LEU A C 1
ATOM 2285 O O . LEU A 1 290 ? -14.804 12.126 8.736 1.00 78.75 290 LEU A O 1
ATOM 2289 N N . ASP A 1 291 ? -16.471 13.642 8.787 1.00 81.62 291 ASP A N 1
ATOM 2290 C CA . ASP A 1 291 ? -17.525 12.698 9.153 1.00 81.62 291 ASP A CA 1
ATOM 2291 C C . ASP A 1 291 ? -18.056 11.964 7.908 1.00 81.62 291 ASP A C 1
ATOM 2293 O O . ASP A 1 291 ? -18.390 10.785 8.006 1.00 81.62 291 ASP A O 1
ATOM 2297 N N . ASN A 1 292 ? -17.989 12.581 6.720 1.00 86.50 292 ASN A N 1
ATOM 2298 C CA . ASN A 1 292 ? -18.265 11.940 5.427 1.00 86.50 292 ASN A CA 1
ATOM 2299 C C . ASN A 1 292 ? -17.142 12.161 4.380 1.00 86.50 292 ASN A C 1
ATOM 2301 O O . ASN A 1 292 ? -17.357 12.777 3.332 1.00 86.50 292 ASN A O 1
ATOM 2305 N N . PRO A 1 293 ? -15.917 11.655 4.621 1.00 90.12 293 PRO A N 1
ATOM 2306 C CA . PRO A 1 293 ? -14.794 11.868 3.734 1.00 90.12 293 PRO A CA 1
ATOM 2307 C C . PRO A 1 293 ? -14.830 10.913 2.543 1.00 90.12 293 PRO A C 1
ATOM 2309 O O . PRO A 1 293 ? -15.183 9.733 2.628 1.00 90.12 293 PRO A O 1
ATOM 2312 N N . VAL A 1 294 ? -14.282 11.383 1.433 1.00 89.06 294 VAL A N 1
ATOM 2313 C CA . VAL A 1 294 ? -13.915 10.534 0.308 1.00 89.06 294 VAL A CA 1
ATOM 2314 C C . VAL A 1 294 ? -12.597 9.832 0.617 1.00 89.06 294 VAL A C 1
ATOM 2316 O O . VAL A 1 294 ? -11.634 10.442 1.085 1.00 89.06 294 VAL A O 1
ATOM 2319 N N . ILE A 1 295 ? -12.535 8.535 0.315 1.00 91.62 295 ILE A N 1
ATOM 2320 C CA . ILE A 1 295 ? -11.348 7.712 0.550 1.00 91.62 295 ILE A CA 1
ATOM 2321 C C . ILE A 1 295 ? -10.623 7.427 -0.765 1.00 91.62 295 ILE A C 1
ATOM 2323 O O . ILE A 1 295 ? -11.182 6.865 -1.719 1.00 91.62 295 ILE A O 1
ATOM 2327 N N . TYR A 1 296 ? -9.335 7.753 -0.785 1.00 92.69 296 TYR A N 1
ATOM 2328 C CA . TYR A 1 296 ? -8.427 7.470 -1.888 1.00 92.69 296 TYR A CA 1
ATOM 2329 C C . TYR A 1 296 ? -7.386 6.438 -1.482 1.00 92.69 296 TYR A C 1
ATOM 2331 O O . TYR A 1 296 ? -6.770 6.550 -0.427 1.00 92.69 296 TYR A O 1
ATOM 2339 N N . MET A 1 297 ? -7.194 5.431 -2.335 1.00 94.94 297 MET A N 1
ATOM 2340 C CA . MET A 1 297 ? -6.231 4.351 -2.134 1.00 94.94 297 MET A CA 1
ATOM 2341 C C . MET A 1 297 ? -5.198 4.383 -3.252 1.00 94.94 297 MET A C 1
ATOM 2343 O O . MET A 1 297 ? -5.547 4.224 -4.424 1.00 94.94 297 MET A O 1
ATOM 2347 N N . MET A 1 298 ? -3.929 4.553 -2.897 1.00 96.69 298 MET A N 1
ATOM 2348 C CA . MET A 1 298 ? -2.834 4.675 -3.852 1.00 96.69 298 MET A CA 1
ATOM 2349 C C . MET A 1 298 ? -1.741 3.647 -3.567 1.00 96.69 298 MET A C 1
ATOM 2351 O O . MET A 1 298 ? -1.032 3.766 -2.571 1.00 96.69 298 MET A O 1
ATOM 2355 N N . PRO A 1 299 ? -1.555 2.637 -4.429 1.00 97.94 299 PRO A N 1
ATOM 2356 C CA . PRO A 1 299 ? -0.401 1.758 -4.337 1.00 97.94 299 PRO A CA 1
ATOM 2357 C C . PRO A 1 299 ? 0.876 2.519 -4.711 1.00 97.94 299 PRO A C 1
ATOM 2359 O O . PRO A 1 299 ? 0.971 3.088 -5.798 1.00 97.94 299 PRO A O 1
ATOM 2362 N N . VAL A 1 300 ? 1.873 2.506 -3.833 1.00 98.38 300 VAL A N 1
ATOM 2363 C CA . VAL A 1 300 ? 3.169 3.157 -4.024 1.00 98.38 300 VAL A CA 1
ATOM 2364 C C . VAL A 1 300 ? 4.278 2.123 -3.852 1.00 98.38 300 VAL A C 1
ATOM 2366 O O . VAL A 1 300 ? 4.474 1.550 -2.779 1.00 98.38 300 VAL A O 1
ATOM 2369 N N . ASN A 1 301 ? 5.017 1.880 -4.929 1.00 98.31 301 ASN A N 1
ATOM 2370 C CA . ASN A 1 301 ? 6.205 1.032 -4.982 1.00 98.31 301 ASN A CA 1
ATOM 2371 C C . ASN A 1 301 ? 7.418 1.835 -5.485 1.00 98.31 301 ASN A C 1
ATOM 2373 O O . ASN A 1 301 ? 7.346 3.043 -5.710 1.00 98.31 301 ASN A O 1
ATOM 2377 N N . CYS A 1 302 ? 8.570 1.179 -5.659 1.00 98.56 302 CYS A N 1
ATOM 2378 C CA . CYS A 1 302 ? 9.684 1.815 -6.362 1.00 98.56 302 CYS A CA 1
ATOM 2379 C C . CYS A 1 302 ? 9.298 2.134 -7.807 1.00 98.56 302 CYS A C 1
ATOM 2381 O O . CYS A 1 302 ? 8.994 1.230 -8.581 1.00 98.56 302 CYS A O 1
ATOM 2383 N N . MET A 1 303 ? 9.385 3.417 -8.159 1.00 98.06 303 MET A N 1
ATOM 2384 C CA . MET A 1 303 ? 9.003 3.929 -9.472 1.00 98.06 303 MET A CA 1
ATOM 2385 C C . MET A 1 303 ? 9.992 3.596 -10.598 1.00 98.06 303 MET A C 1
ATOM 2387 O O . MET A 1 303 ? 9.730 3.975 -11.731 1.00 98.06 303 MET A O 1
ATOM 2391 N N . GLN A 1 304 ? 11.135 2.966 -10.285 1.00 98.19 304 GLN A N 1
ATOM 2392 C CA . GLN A 1 304 ? 12.275 2.765 -11.198 1.00 98.19 304 GLN A CA 1
ATOM 2393 C C . GLN A 1 304 ? 12.602 4.041 -12.003 1.00 98.19 304 GLN A C 1
ATOM 2395 O O . GLN A 1 304 ? 12.540 4.061 -13.226 1.00 98.19 304 GLN A O 1
ATOM 2400 N N . CYS A 1 305 ? 12.848 5.138 -11.283 1.00 96.75 305 CYS A N 1
ATOM 2401 C CA . CYS A 1 305 ? 13.205 6.444 -11.840 1.00 96.75 305 CYS A CA 1
ATOM 2402 C C . CYS A 1 305 ? 14.426 6.360 -12.752 1.00 96.75 305 CYS A C 1
ATOM 2404 O O . CYS A 1 305 ? 15.471 5.985 -12.241 1.00 96.75 305 CYS A O 1
ATOM 2406 N N . GLU A 1 306 ? 14.345 6.811 -14.004 1.00 93.75 306 GLU A N 1
ATOM 2407 C CA . GLU A 1 306 ? 15.519 6.851 -14.894 1.00 93.75 306 GLU A CA 1
ATOM 2408 C C . GLU A 1 306 ? 16.579 7.827 -14.371 1.00 93.75 306 GLU A C 1
ATOM 2410 O O . GLU A 1 306 ? 17.771 7.536 -14.361 1.00 93.75 306 GLU A O 1
ATOM 2415 N N . LYS A 1 307 ? 16.143 8.964 -13.815 1.00 93.00 307 LYS A N 1
ATOM 2416 C CA . LYS A 1 307 ? 17.009 9.884 -13.065 1.00 93.00 307 LYS A CA 1
ATOM 2417 C C . LYS A 1 307 ? 16.883 9.593 -11.583 1.00 93.00 307 LYS A C 1
ATOM 2419 O O . LYS A 1 307 ? 16.260 10.344 -10.835 1.00 93.00 307 LYS A O 1
ATOM 2424 N N . ALA A 1 308 ? 17.424 8.453 -11.158 1.00 96.19 308 ALA A N 1
ATOM 2425 C CA . ALA A 1 308 ? 17.291 7.976 -9.787 1.00 96.19 308 ALA A CA 1
ATOM 2426 C C . ALA A 1 308 ? 18.177 8.762 -8.798 1.00 96.19 308 ALA A C 1
ATOM 2428 O O . ALA A 1 308 ? 19.378 8.496 -8.700 1.00 96.19 308 ALA A O 1
ATOM 2429 N N . PRO A 1 309 ? 17.604 9.617 -7.923 1.00 96.81 309 PRO A N 1
ATOM 2430 C CA . PRO A 1 309 ? 18.389 10.306 -6.893 1.00 96.81 309 PRO A CA 1
ATOM 2431 C C . PRO A 1 309 ? 18.981 9.324 -5.870 1.00 96.81 309 PRO A C 1
ATOM 2433 O O . PRO A 1 309 ? 19.983 9.597 -5.214 1.00 96.81 309 PRO A O 1
ATOM 2436 N N . CYS A 1 310 ? 18.366 8.150 -5.725 1.00 97.81 310 CYS A N 1
ATOM 2437 C CA . CYS A 1 310 ? 18.826 7.117 -4.808 1.00 97.81 310 CYS A CA 1
ATOM 2438 C C . CYS A 1 310 ? 20.093 6.381 -5.279 1.00 97.81 310 CYS A C 1
ATOM 2440 O O . CYS A 1 310 ? 20.730 5.748 -4.438 1.00 97.81 310 CYS A O 1
ATOM 2442 N N . GLU A 1 311 ? 20.475 6.481 -6.559 1.00 97.31 311 GLU A N 1
ATOM 2443 C CA . GLU A 1 311 ? 21.696 5.855 -7.088 1.00 97.31 311 GLU A CA 1
ATOM 2444 C C . GLU A 1 311 ? 22.942 6.680 -6.826 1.00 97.31 311 GLU A C 1
ATOM 2446 O O . GLU A 1 311 ? 23.896 6.183 -6.230 1.00 97.31 311 GLU A O 1
ATOM 2451 N N . VAL A 1 312 ? 22.893 7.963 -7.185 1.00 95.06 312 VAL A N 1
ATOM 2452 C CA . VAL A 1 312 ? 24.039 8.884 -7.106 1.00 95.06 312 VAL A CA 1
ATOM 2453 C C . VAL A 1 312 ? 24.580 9.073 -5.684 1.00 95.06 312 VAL A C 1
ATOM 2455 O O . VAL A 1 312 ? 25.716 9.491 -5.502 1.00 95.06 312 VAL A O 1
ATOM 2458 N N . VAL A 1 313 ? 23.782 8.742 -4.663 1.00 97.69 313 VAL A N 1
ATOM 2459 C CA . VAL A 1 313 ? 24.158 8.843 -3.242 1.00 97.69 313 VAL A CA 1
ATOM 2460 C C . VAL A 1 313 ? 24.723 7.547 -2.656 1.00 97.69 313 VAL A C 1
ATOM 2462 O O . VAL A 1 313 ? 25.045 7.503 -1.468 1.00 97.69 313 VAL A O 1
ATOM 2465 N N . CYS A 1 314 ? 24.801 6.460 -3.430 1.00 98.19 314 CYS A N 1
ATOM 2466 C CA . CYS A 1 314 ? 25.334 5.196 -2.937 1.00 98.19 314 CYS A CA 1
ATOM 2467 C C . CYS A 1 314 ? 26.867 5.159 -3.070 1.00 98.19 314 CYS A C 1
ATOM 2469 O O . CYS A 1 314 ? 27.369 4.985 -4.179 1.00 98.19 314 CYS A O 1
ATOM 2471 N N . PRO A 1 315 ? 27.637 5.210 -1.965 1.00 97.81 315 PRO A N 1
ATOM 2472 C CA . PRO A 1 315 ? 29.100 5.315 -2.035 1.00 97.81 315 PRO A CA 1
ATOM 2473 C C . PRO A 1 315 ? 29.791 4.054 -2.574 1.00 97.81 315 PRO A C 1
ATOM 2475 O O . PRO A 1 315 ? 30.961 4.087 -2.929 1.00 97.81 315 PRO A O 1
ATOM 2478 N N . VAL A 1 316 ? 29.081 2.924 -2.608 1.00 98.00 316 VAL A N 1
ATOM 2479 C CA . VAL A 1 316 ? 29.619 1.614 -3.008 1.00 98.00 316 VAL A CA 1
ATOM 2480 C C . VAL A 1 316 ? 28.988 1.079 -4.293 1.00 98.00 316 VAL A C 1
ATOM 2482 O O . VAL A 1 316 ? 29.223 -0.081 -4.629 1.00 98.00 316 VAL A O 1
ATOM 2485 N N . ALA A 1 317 ? 28.184 1.893 -4.988 1.00 97.44 317 ALA A N 1
ATOM 2486 C CA . ALA A 1 317 ? 27.457 1.508 -6.201 1.00 97.44 317 ALA A CA 1
ATOM 2487 C C . ALA A 1 317 ? 26.617 0.221 -6.033 1.00 97.44 317 ALA A C 1
ATOM 2489 O O . ALA A 1 317 ? 26.541 -0.621 -6.920 1.00 97.44 317 ALA A O 1
ATOM 2490 N N . ALA A 1 318 ? 25.969 0.057 -4.872 1.00 97.94 318 ALA A N 1
ATOM 2491 C CA . ALA A 1 318 ? 25.034 -1.049 -4.628 1.00 97.94 318 ALA A CA 1
ATOM 2492 C C . ALA A 1 318 ? 23.676 -0.852 -5.320 1.00 97.94 318 ALA A C 1
ATOM 2494 O O . ALA A 1 318 ? 22.812 -1.722 -5.249 1.00 97.94 318 ALA A O 1
ATOM 2495 N N . THR A 1 319 ? 23.454 0.308 -5.934 1.00 97.62 319 THR A N 1
ATOM 2496 C CA . THR A 1 319 ? 22.261 0.592 -6.719 1.00 97.62 319 THR A CA 1
ATOM 2497 C C . THR A 1 319 ? 22.661 1.280 -8.014 1.00 97.62 319 THR A C 1
ATOM 2499 O O . THR A 1 319 ? 23.351 2.294 -7.967 1.00 97.62 319 THR A O 1
ATOM 2502 N N . VAL A 1 320 ? 22.271 0.694 -9.142 1.00 96.94 320 VAL A N 1
ATOM 2503 C CA . VAL A 1 320 ? 22.671 1.110 -10.495 1.00 96.94 320 VAL A CA 1
ATOM 2504 C C . VAL A 1 320 ? 21.565 0.779 -11.487 1.00 96.94 320 VAL A C 1
ATOM 2506 O O . VAL A 1 320 ? 20.867 -0.217 -11.295 1.00 96.94 320 VAL A O 1
ATOM 2509 N N . HIS A 1 321 ? 21.443 1.542 -12.566 1.00 96.31 321 HIS A N 1
ATOM 2510 C CA . HIS A 1 321 ? 20.591 1.147 -13.682 1.00 96.31 321 HIS A CA 1
ATOM 2511 C C . HIS A 1 321 ? 21.208 0.011 -14.497 1.00 96.31 321 HIS A C 1
ATOM 2513 O O . HIS A 1 321 ? 22.429 -0.078 -14.645 1.00 96.31 321 HIS A O 1
ATOM 2519 N N . ASP A 1 322 ? 20.360 -0.857 -15.046 1.00 93.81 322 ASP A N 1
ATOM 2520 C CA . ASP A 1 322 ? 20.760 -1.762 -16.120 1.00 93.81 322 ASP A CA 1
ATOM 2521 C C . ASP A 1 322 ? 20.415 -1.236 -17.509 1.00 93.81 322 ASP A C 1
ATOM 2523 O O . ASP A 1 322 ? 19.821 -0.176 -17.702 1.00 93.81 322 ASP A O 1
ATOM 2527 N N . TYR A 1 323 ? 20.794 -2.031 -18.507 1.00 90.88 323 TYR A N 1
ATOM 2528 C CA . TYR A 1 323 ? 20.558 -1.717 -19.901 1.00 90.88 323 TYR A CA 1
ATOM 2529 C C . TYR A 1 323 ? 19.068 -1.686 -20.278 1.00 90.88 323 TYR A C 1
ATOM 2531 O O . TYR A 1 323 ? 18.770 -1.138 -21.334 1.00 90.88 323 TYR A O 1
ATOM 2539 N N . GLU A 1 324 ? 18.161 -2.254 -19.474 1.00 93.25 324 GLU A N 1
ATOM 2540 C CA . GLU A 1 324 ? 16.702 -2.251 -19.688 1.00 93.25 324 GLU A CA 1
ATOM 2541 C C . GLU A 1 324 ? 16.023 -1.087 -18.948 1.00 93.25 324 GLU A C 1
ATOM 2543 O O . GLU A 1 324 ? 14.812 -0.888 -19.074 1.00 93.25 324 GLU A O 1
ATOM 2548 N N . GLY A 1 325 ? 16.802 -0.297 -18.198 1.00 91.31 325 GLY A N 1
ATOM 2549 C CA . GLY A 1 325 ? 16.366 0.859 -17.421 1.00 91.31 325 GLY A CA 1
ATOM 2550 C C . GLY A 1 325 ? 15.717 0.501 -16.088 1.00 91.31 325 GLY A C 1
ATOM 2551 O O . GLY A 1 325 ? 14.989 1.312 -15.519 1.00 91.31 325 GLY A O 1
ATOM 2552 N N . LEU A 1 326 ? 15.959 -0.706 -15.571 1.00 96.00 326 LEU A N 1
ATOM 2553 C CA . LEU A 1 326 ? 15.594 -1.055 -14.204 1.00 96.00 326 LEU A CA 1
ATOM 2554 C C . LEU A 1 326 ? 16.636 -0.499 -13.243 1.00 96.00 326 LEU A C 1
ATOM 2556 O O . LEU A 1 326 ? 17.838 -0.665 -13.440 1.00 96.00 326 LEU A O 1
ATOM 2560 N N . ASN A 1 327 ? 16.173 0.090 -12.145 1.00 98.00 327 ASN A N 1
ATOM 2561 C CA . ASN A 1 327 ? 17.045 0.409 -11.030 1.00 98.00 327 ASN A CA 1
ATOM 2562 C C . ASN A 1 327 ? 17.360 -0.898 -10.292 1.00 98.00 327 ASN A C 1
ATOM 2564 O O . ASN A 1 327 ? 16.474 -1.492 -9.683 1.00 98.00 327 ASN A O 1
ATOM 2568 N N . ASN A 1 328 ? 18.595 -1.374 -10.305 1.00 98.25 328 ASN A N 1
ATOM 2569 C CA . ASN A 1 328 ? 18.972 -2.642 -9.691 1.00 98.25 328 ASN A CA 1
ATOM 2570 C C . ASN A 1 328 ? 19.554 -2.424 -8.302 1.00 98.25 328 ASN A C 1
ATOM 2572 O O . ASN A 1 328 ? 20.5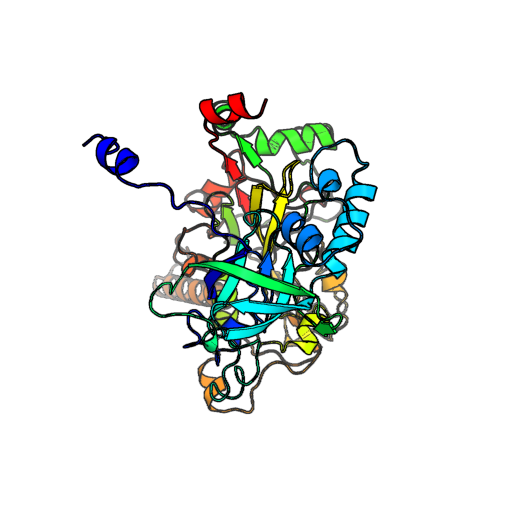71 -1.764 -8.139 1.00 98.25 328 ASN A O 1
ATOM 2576 N N . MET A 1 329 ? 18.908 -3.006 -7.284 1.00 98.38 329 MET A N 1
ATOM 2577 C CA . MET A 1 329 ? 19.429 -3.034 -5.916 1.00 98.38 329 MET A CA 1
ATOM 2578 C C . MET A 1 329 ? 20.224 -4.321 -5.717 1.00 98.38 329 MET A C 1
ATOM 2580 O O . MET A 1 329 ? 19.652 -5.401 -5.603 1.00 98.38 329 MET A O 1
ATOM 2584 N N . VAL A 1 330 ? 21.541 -4.192 -5.649 1.00 98.19 330 VAL A N 1
ATOM 2585 C CA . VAL A 1 330 ? 22.472 -5.301 -5.473 1.00 98.19 330 VAL A CA 1
ATOM 2586 C C . VAL A 1 330 ? 22.703 -5.507 -3.975 1.00 98.19 330 VAL A C 1
ATOM 2588 O O . VAL A 1 330 ? 23.495 -4.810 -3.336 1.00 98.19 330 VAL A O 1
ATOM 2591 N N . TYR A 1 331 ? 21.955 -6.447 -3.393 1.00 98.12 331 TYR A N 1
ATOM 2592 C CA . TYR A 1 331 ? 21.865 -6.644 -1.941 1.00 98.12 331 TYR A CA 1
ATOM 2593 C C . TYR A 1 331 ? 23.224 -6.892 -1.270 1.00 98.12 331 TYR A C 1
ATOM 2595 O O . TYR A 1 331 ? 23.527 -6.273 -0.254 1.00 98.12 331 TYR A O 1
ATOM 2603 N N . ASN A 1 332 ? 24.068 -7.742 -1.861 1.00 97.38 332 ASN A N 1
ATOM 2604 C CA . ASN A 1 332 ? 25.377 -8.119 -1.312 1.00 97.38 332 ASN A CA 1
ATOM 2605 C C . ASN A 1 332 ? 26.424 -6.989 -1.352 1.00 97.38 332 ASN A C 1
ATOM 2607 O O . ASN A 1 332 ? 27.411 -7.048 -0.624 1.00 97.38 332 ASN A O 1
ATOM 2611 N N . ARG A 1 333 ? 26.219 -5.953 -2.176 1.00 97.88 333 ARG A N 1
ATOM 2612 C CA . ARG A 1 333 ? 27.115 -4.792 -2.259 1.00 97.88 333 ARG A CA 1
ATOM 2613 C C . ARG A 1 333 ? 26.755 -3.706 -1.245 1.00 97.88 333 ARG A C 1
ATOM 2615 O O . ARG A 1 333 ? 27.556 -2.811 -0.989 1.00 97.88 333 ARG A O 1
ATOM 2622 N N . CYS A 1 334 ? 25.550 -3.753 -0.680 1.00 98.31 334 CYS A N 1
ATOM 2623 C CA . CYS A 1 334 ? 25.066 -2.741 0.246 1.00 98.31 334 CYS A CA 1
ATOM 2624 C C . CYS A 1 334 ? 25.816 -2.800 1.583 1.00 98.31 334 CYS A C 1
ATOM 2626 O O . CYS A 1 334 ? 25.760 -3.801 2.285 1.00 98.31 334 CYS A O 1
ATOM 2628 N N . VAL A 1 335 ? 26.448 -1.688 1.968 1.00 97.81 335 VAL A N 1
ATOM 2629 C CA . VAL A 1 335 ? 27.139 -1.540 3.267 1.00 97.81 335 VAL A CA 1
ATOM 2630 C C . VAL A 1 335 ? 26.289 -0.833 4.334 1.00 97.81 335 VAL A C 1
ATOM 2632 O O . VAL A 1 335 ? 26.784 -0.467 5.393 1.00 97.81 335 VAL A O 1
ATOM 2635 N N . GLY A 1 336 ? 25.006 -0.590 4.051 1.00 97.25 336 GLY A N 1
ATOM 2636 C CA . GLY A 1 336 ? 24.044 -0.124 5.052 1.00 97.25 336 GLY A CA 1
ATOM 2637 C C . GLY A 1 336 ? 24.095 1.354 5.455 1.00 97.25 336 GLY A C 1
ATOM 2638 O O . GLY A 1 336 ? 23.600 1.709 6.524 1.00 97.25 336 GLY A O 1
ATOM 2639 N N . THR A 1 337 ? 24.617 2.247 4.604 1.00 97.25 337 THR A N 1
ATOM 2640 C CA . THR A 1 337 ? 24.651 3.701 4.892 1.00 97.25 337 THR A CA 1
ATOM 2641 C C . THR A 1 337 ? 23.269 4.357 4.969 1.00 97.25 337 THR A C 1
ATOM 2643 O O . THR A 1 337 ? 23.116 5.401 5.594 1.00 97.25 337 THR A O 1
ATOM 2646 N N . LYS A 1 338 ? 22.252 3.753 4.341 1.00 97.44 338 LYS A N 1
ATOM 2647 C CA . LYS A 1 338 ? 20.844 4.202 4.283 1.00 97.44 338 LYS A CA 1
ATOM 2648 C C . LYS A 1 338 ? 20.561 5.509 3.530 1.00 97.44 338 LYS A C 1
ATOM 2650 O O . LYS A 1 338 ? 19.392 5.846 3.354 1.00 97.44 338 LYS A O 1
ATOM 2655 N N . TYR A 1 339 ? 21.573 6.194 2.996 1.00 98.25 339 TYR A N 1
ATOM 2656 C CA . TYR A 1 339 ? 21.381 7.476 2.302 1.00 98.25 339 TYR A CA 1
ATOM 2657 C C . TYR A 1 339 ? 20.451 7.361 1.074 1.00 98.25 339 TYR A C 1
ATOM 2659 O O . TYR A 1 339 ? 19.618 8.230 0.819 1.00 98.25 339 TYR A O 1
ATOM 2667 N N . CYS A 1 340 ? 20.482 6.227 0.368 1.00 97.94 340 CYS A N 1
ATOM 2668 C CA . CYS A 1 340 ? 19.579 5.970 -0.757 1.00 97.94 340 CYS A CA 1
ATOM 2669 C C . CYS A 1 340 ? 18.083 6.021 -0.382 1.00 97.94 340 CYS A C 1
ATOM 2671 O O . CYS A 1 340 ? 17.264 6.325 -1.248 1.00 97.94 340 CYS A O 1
ATOM 2673 N N . SER A 1 341 ? 17.714 5.774 0.883 1.00 98.00 341 SER A N 1
ATOM 2674 C CA . SER A 1 341 ? 16.337 5.964 1.358 1.00 98.00 341 SER A CA 1
ATOM 2675 C C . SER A 1 341 ? 16.011 7.441 1.572 1.00 98.00 341 SER A C 1
ATOM 2677 O O . SER A 1 341 ? 14.984 7.915 1.088 1.00 98.00 341 SER A O 1
ATOM 2679 N N . ASN A 1 342 ? 16.915 8.200 2.200 1.00 98.06 342 ASN A N 1
ATOM 2680 C CA . ASN A 1 342 ? 16.710 9.629 2.454 1.00 98.06 342 ASN A CA 1
ATOM 2681 C C . ASN A 1 342 ? 16.499 10.402 1.145 1.00 98.06 342 ASN A C 1
ATOM 2683 O O . ASN A 1 342 ? 15.558 11.190 1.053 1.00 98.06 342 ASN A O 1
ATOM 2687 N N . ASN A 1 343 ? 17.316 10.114 0.124 1.00 97.94 343 ASN A N 1
ATOM 2688 C CA . ASN A 1 343 ? 17.244 10.800 -1.168 1.00 97.94 343 ASN A CA 1
ATOM 2689 C C . ASN A 1 343 ? 16.114 10.287 -2.077 1.00 97.94 343 ASN A C 1
ATOM 2691 O O . ASN A 1 343 ? 15.810 10.894 -3.098 1.00 97.94 343 ASN A O 1
ATOM 2695 N N . CYS A 1 344 ? 15.479 9.158 -1.741 1.00 98.25 344 CYS A N 1
ATOM 2696 C CA . CYS A 1 344 ? 14.308 8.689 -2.472 1.00 98.25 344 CYS A CA 1
ATOM 2697 C C . CYS A 1 344 ? 13.089 9.545 -2.080 1.00 98.25 344 CYS A C 1
ATOM 2699 O O . CYS A 1 344 ? 12.686 9.502 -0.910 1.00 98.25 344 CYS A O 1
ATOM 2701 N N . PRO A 1 345 ? 12.463 10.286 -3.015 1.00 97.31 345 PRO A N 1
ATOM 2702 C CA . PRO A 1 345 ? 11.350 11.174 -2.677 1.00 97.31 345 PRO A CA 1
ATOM 2703 C C . PRO A 1 345 ? 10.112 10.393 -2.214 1.00 97.31 345 PRO A C 1
ATOM 2705 O O . PRO A 1 345 ? 9.401 10.838 -1.324 1.00 97.31 345 PRO A O 1
ATOM 2708 N N . TYR A 1 346 ? 9.923 9.171 -2.717 1.00 97.44 346 TYR A N 1
ATOM 2709 C CA . TYR A 1 346 ? 8.780 8.314 -2.379 1.00 97.44 346 TYR A CA 1
ATOM 2710 C C . TYR A 1 346 ? 8.956 7.510 -1.083 1.00 97.44 346 TYR A C 1
ATOM 2712 O O . TYR A 1 346 ? 8.021 6.825 -0.665 1.00 97.44 346 TYR A O 1
ATOM 2720 N N . LYS A 1 347 ? 10.163 7.518 -0.490 1.00 97.62 347 LYS A N 1
ATOM 2721 C CA . LYS A 1 347 ? 10.526 6.709 0.688 1.00 97.62 347 LYS A CA 1
ATOM 2722 C C . LYS A 1 347 ? 10.075 5.250 0.540 1.00 97.62 347 LYS A C 1
ATOM 2724 O O . LYS A 1 347 ? 9.351 4.732 1.376 1.00 97.62 347 LYS A O 1
ATOM 2729 N N . VAL A 1 348 ? 10.477 4.593 -0.552 1.00 98.00 348 VAL A N 1
ATOM 2730 C CA . VAL A 1 348 ? 10.132 3.189 -0.914 1.00 98.00 348 VAL A CA 1
ATOM 2731 C C . VAL A 1 348 ? 11.326 2.230 -0.836 1.00 98.00 348 VAL A C 1
ATOM 2733 O O . VAL A 1 348 ? 11.247 1.075 -1.246 1.00 98.00 348 VAL A O 1
ATOM 2736 N N . ARG A 1 349 ? 12.459 2.713 -0.321 1.00 98.44 349 ARG A N 1
ATOM 2737 C CA . ARG A 1 349 ? 13.608 1.882 0.050 1.00 98.44 349 ARG A CA 1
ATOM 2738 C C . ARG A 1 349 ? 13.399 1.429 1.498 1.00 98.44 349 ARG A C 1
ATOM 2740 O O . ARG A 1 349 ? 13.110 2.263 2.358 1.00 98.44 349 ARG A O 1
ATOM 2747 N N . ARG A 1 350 ? 13.496 0.128 1.760 1.00 98.38 350 ARG A N 1
ATOM 2748 C CA . ARG A 1 350 ? 13.245 -0.491 3.071 1.00 98.38 350 ARG A CA 1
ATOM 2749 C C . ARG A 1 350 ? 14.510 -1.139 3.598 1.00 98.38 350 ARG A C 1
ATOM 2751 O O . ARG A 1 350 ? 15.215 -1.795 2.845 1.00 98.38 350 ARG A O 1
ATOM 2758 N N . PHE A 1 351 ? 14.847 -0.900 4.857 1.00 98.62 351 PHE A N 1
ATOM 2759 C CA . PHE A 1 351 ? 16.145 -1.280 5.404 1.00 98.62 351 PHE A CA 1
ATOM 2760 C C . PHE A 1 351 ? 16.008 -2.404 6.423 1.00 98.62 351 PHE A C 1
ATOM 2762 O O . PHE A 1 351 ? 15.257 -2.274 7.385 1.00 98.62 351 PHE A O 1
ATOM 2769 N N . ASN A 1 352 ? 16.808 -3.458 6.272 1.00 98.31 352 ASN A N 1
ATOM 2770 C CA . ASN A 1 352 ? 16.927 -4.496 7.291 1.00 98.31 352 ASN A CA 1
ATOM 2771 C C . ASN A 1 352 ? 17.723 -3.966 8.490 1.00 98.31 352 ASN A C 1
ATOM 2773 O O . ASN A 1 352 ? 18.942 -4.124 8.555 1.00 98.31 352 ASN A O 1
ATOM 2777 N N . PHE A 1 353 ? 17.052 -3.307 9.437 1.00 97.75 353 PHE A N 1
ATOM 2778 C CA . PHE A 1 353 ? 17.704 -2.783 10.643 1.00 97.75 353 PHE A CA 1
ATOM 2779 C C . PHE A 1 353 ? 18.285 -3.896 11.515 1.00 97.75 353 PHE A C 1
ATOM 2781 O O . PHE A 1 353 ? 19.374 -3.743 12.067 1.00 97.75 353 PHE A O 1
ATOM 2788 N N . LEU A 1 354 ? 17.558 -5.005 11.623 1.00 97.69 354 LEU A N 1
ATOM 2789 C CA . LEU A 1 354 ? 17.942 -6.195 12.368 1.00 97.69 354 LEU A CA 1
ATOM 2790 C C . LEU A 1 354 ? 17.981 -7.397 11.421 1.00 97.69 354 LEU A C 1
ATOM 2792 O O . LEU A 1 354 ? 17.734 -7.278 10.220 1.00 97.69 354 LEU A O 1
ATOM 2796 N N . GLN A 1 355 ? 18.313 -8.563 11.966 1.00 96.94 355 GLN A N 1
ATOM 2797 C CA . GLN A 1 355 ? 18.161 -9.818 11.245 1.00 96.94 355 GLN A CA 1
ATOM 2798 C C . GLN A 1 355 ? 16.679 -10.213 11.271 1.00 96.94 355 GLN A C 1
ATOM 2800 O O . GLN A 1 355 ? 16.224 -10.813 12.239 1.00 96.94 355 GLN A O 1
ATOM 2805 N N . TYR A 1 356 ? 15.925 -9.808 10.245 1.00 96.00 356 TYR A N 1
ATOM 2806 C CA . TYR A 1 356 ? 14.485 -10.083 10.154 1.00 96.00 356 TYR A CA 1
ATOM 2807 C C . TYR A 1 356 ? 14.161 -11.436 9.514 1.00 96.00 356 TYR A C 1
ATOM 2809 O O . TYR A 1 356 ? 13.152 -12.045 9.852 1.00 96.00 356 TYR A O 1
ATOM 2817 N N . SER A 1 357 ? 14.996 -11.920 8.593 1.00 93.31 357 SER A N 1
ATOM 2818 C CA . SER A 1 357 ? 14.784 -13.222 7.961 1.00 93.31 357 SER A CA 1
ATOM 2819 C C . SER A 1 357 ? 15.177 -14.359 8.907 1.00 93.31 357 SER A C 1
ATOM 2821 O O . SER A 1 357 ? 16.299 -14.398 9.424 1.00 93.31 357 SER A O 1
ATOM 2823 N N . ASP A 1 358 ? 14.246 -15.294 9.108 1.00 90.81 358 ASP A N 1
ATOM 2824 C CA . ASP A 1 358 ? 14.491 -16.561 9.793 1.00 90.81 358 ASP A CA 1
ATOM 2825 C C . ASP A 1 358 ? 14.975 -17.601 8.777 1.00 90.81 358 ASP A C 1
ATOM 2827 O O . ASP A 1 358 ? 14.202 -18.148 7.990 1.00 90.81 358 ASP A O 1
ATOM 2831 N N . THR A 1 359 ? 16.281 -17.853 8.790 1.00 86.56 359 THR A N 1
ATOM 2832 C CA . THR A 1 359 ? 16.925 -18.891 7.977 1.00 86.56 359 THR A CA 1
ATOM 2833 C C . THR A 1 359 ? 17.343 -20.104 8.806 1.00 86.56 359 THR A C 1
ATOM 2835 O O . THR A 1 359 ? 18.031 -20.980 8.283 1.00 86.56 359 THR A O 1
ATOM 2838 N N . THR A 1 360 ? 16.996 -20.153 10.096 1.00 90.12 360 THR A N 1
ATOM 2839 C CA . THR A 1 360 ? 17.364 -21.254 11.000 1.00 90.12 360 THR A CA 1
ATOM 2840 C C . THR A 1 360 ? 16.232 -22.266 11.134 1.00 90.12 360 THR A C 1
ATOM 2842 O O . THR A 1 360 ? 16.496 -23.456 11.291 1.00 90.12 360 THR A O 1
ATOM 2845 N N . THR A 1 361 ? 14.979 -21.830 11.002 1.00 92.06 361 THR A N 1
ATOM 2846 C CA . THR A 1 361 ? 13.817 -22.720 10.964 1.00 92.06 361 THR A CA 1
ATOM 2847 C C . THR A 1 361 ? 13.721 -23.427 9.606 1.00 92.06 361 THR A C 1
ATOM 2849 O O . THR A 1 361 ? 13.376 -22.817 8.594 1.00 92.06 361 THR A O 1
ATOM 2852 N N . GLU A 1 362 ? 13.976 -24.740 9.575 1.00 93.12 362 GLU A N 1
ATOM 2853 C CA . GLU A 1 362 ? 14.005 -25.537 8.333 1.00 93.12 362 GLU A CA 1
ATOM 2854 C C . GLU A 1 362 ? 12.712 -25.446 7.511 1.00 93.12 362 GLU A C 1
ATOM 2856 O O . GLU A 1 362 ? 12.757 -25.311 6.290 1.00 93.12 362 GLU A O 1
ATOM 2861 N N . THR A 1 363 ? 11.547 -25.443 8.163 1.00 91.75 363 THR A N 1
ATOM 2862 C CA . THR A 1 363 ? 10.255 -25.381 7.463 1.00 91.75 363 THR A CA 1
ATOM 2863 C C . THR A 1 363 ? 10.035 -24.059 6.731 1.00 91.75 363 THR A C 1
ATOM 2865 O O . THR A 1 363 ? 9.355 -24.044 5.710 1.00 91.75 363 THR A O 1
ATOM 2868 N N . PHE A 1 364 ? 10.612 -22.950 7.206 1.00 88.12 364 PHE A N 1
ATOM 2869 C CA . PHE A 1 364 ? 10.485 -21.652 6.535 1.00 88.12 364 PHE A CA 1
ATOM 2870 C C . PHE A 1 364 ? 11.356 -21.539 5.289 1.00 88.12 364 PHE A C 1
ATOM 2872 O O . PHE A 1 364 ? 10.993 -20.807 4.372 1.00 88.12 364 PHE A O 1
ATOM 2879 N N . LYS A 1 365 ? 12.437 -22.321 5.186 1.00 91.81 365 LYS A N 1
ATOM 2880 C CA . LYS A 1 365 ? 13.275 -22.329 3.981 1.00 91.81 365 LYS A CA 1
ATOM 2881 C C . LYS A 1 365 ? 12.503 -22.763 2.736 1.00 91.81 365 LYS A C 1
ATOM 2883 O O . LYS A 1 365 ? 12.793 -22.275 1.651 1.00 91.81 365 LYS A O 1
ATOM 2888 N N . LEU A 1 366 ? 11.498 -23.628 2.903 1.00 93.94 366 LEU A N 1
ATOM 2889 C CA . LEU A 1 366 ? 10.628 -24.094 1.819 1.00 93.94 366 LEU A CA 1
ATOM 2890 C C . LEU A 1 366 ? 9.694 -23.000 1.281 1.00 93.94 366 LEU A C 1
ATOM 2892 O O . LEU A 1 366 ? 9.210 -23.117 0.161 1.00 93.94 366 LEU A O 1
ATOM 2896 N N . ALA A 1 367 ? 9.424 -21.959 2.073 1.00 92.25 367 ALA A N 1
ATOM 2897 C CA . ALA A 1 367 ? 8.576 -20.845 1.660 1.00 92.25 367 ALA A CA 1
ATOM 2898 C C . ALA A 1 367 ? 9.338 -19.796 0.835 1.00 92.25 367 ALA A C 1
ATOM 2900 O O . ALA A 1 367 ? 8.707 -18.946 0.210 1.00 92.25 367 ALA A O 1
ATOM 2901 N N . PHE A 1 368 ? 10.676 -19.827 0.839 1.00 96.06 368 PHE A N 1
ATOM 2902 C CA . PHE A 1 368 ? 11.470 -18.861 0.094 1.00 96.06 368 PHE A CA 1
ATOM 2903 C C . PHE A 1 368 ? 11.503 -19.194 -1.396 1.00 96.06 368 PHE A C 1
ATOM 2905 O O . PHE A 1 368 ? 11.796 -20.316 -1.803 1.00 96.06 368 PHE A O 1
ATOM 2912 N N . ASN A 1 369 ? 11.281 -18.172 -2.214 1.00 97.69 369 ASN A N 1
ATOM 2913 C CA . ASN A 1 369 ? 11.539 -18.205 -3.639 1.00 97.69 369 ASN A CA 1
ATOM 2914 C C . ASN A 1 369 ? 13.046 -18.431 -3.887 1.00 97.69 369 ASN A C 1
ATOM 2916 O O . ASN A 1 369 ? 13.848 -17.586 -3.469 1.00 97.69 369 ASN A O 1
ATOM 2920 N N . PRO A 1 370 ? 13.451 -19.524 -4.560 1.00 97.19 370 PRO A N 1
ATOM 2921 C CA . PRO A 1 370 ? 14.861 -19.838 -4.792 1.00 97.19 370 PRO A CA 1
ATOM 2922 C C . PRO A 1 370 ? 15.553 -18.845 -5.737 1.00 97.19 370 PRO A C 1
ATOM 2924 O O . PRO A 1 370 ? 16.776 -18.718 -5.695 1.00 97.19 370 PRO A O 1
ATOM 2927 N N . ASP A 1 371 ? 14.789 -18.106 -6.544 1.00 98.00 371 ASP A N 1
ATOM 2928 C CA . ASP A 1 371 ? 15.321 -17.152 -7.520 1.00 98.00 371 ASP A CA 1
ATOM 2929 C C . ASP A 1 371 ? 15.555 -15.752 -6.926 1.00 98.00 371 ASP A C 1
ATOM 2931 O O . ASP A 1 371 ? 16.020 -14.840 -7.616 1.00 98.00 371 ASP A O 1
ATOM 2935 N N . VAL A 1 372 ? 15.239 -15.551 -5.640 1.00 98.25 372 VAL A N 1
ATOM 2936 C CA . VAL A 1 372 ? 15.390 -14.265 -4.950 1.00 98.25 372 VAL A CA 1
ATOM 2937 C C . VAL A 1 372 ? 16.280 -14.422 -3.726 1.00 98.25 372 VAL A C 1
ATOM 2939 O O . VAL A 1 372 ? 16.037 -15.235 -2.839 1.00 98.25 372 VAL A O 1
ATOM 2942 N N . THR A 1 373 ? 17.300 -13.571 -3.617 1.00 97.44 373 THR A N 1
ATOM 2943 C CA . THR A 1 373 ? 18.178 -13.532 -2.442 1.00 97.44 373 THR A CA 1
ATOM 2944 C C . THR A 1 373 ? 17.363 -13.346 -1.161 1.00 97.44 373 THR A C 1
ATOM 2946 O O . THR A 1 373 ? 16.570 -12.412 -1.083 1.00 97.44 373 THR A O 1
ATOM 2949 N N . VAL A 1 374 ? 17.585 -14.168 -0.133 1.00 97.38 374 VAL A N 1
ATOM 2950 C CA . VAL A 1 374 ? 17.101 -13.893 1.231 1.00 97.38 374 VAL A CA 1
ATOM 2951 C C . VAL A 1 374 ? 18.081 -12.922 1.886 1.00 97.38 374 VAL A C 1
ATOM 2953 O O . VAL A 1 374 ? 19.277 -13.202 1.971 1.00 97.38 374 VAL A O 1
ATOM 2956 N N . ARG A 1 375 ? 17.611 -11.735 2.280 1.00 97.44 375 ARG A N 1
ATOM 2957 C CA . ARG A 1 375 ? 18.502 -10.666 2.752 1.00 97.44 375 ARG A CA 1
ATOM 2958 C C . ARG A 1 375 ? 18.850 -10.850 4.220 1.00 97.44 375 ARG A C 1
ATOM 2960 O O . ARG A 1 375 ? 18.059 -11.367 5.005 1.00 97.44 375 ARG A O 1
ATOM 2967 N N . VAL A 1 376 ? 20.037 -10.376 4.574 1.00 94.94 376 VAL A N 1
ATOM 2968 C CA . VAL A 1 376 ? 20.544 -10.299 5.947 1.00 94.94 376 VAL A CA 1
ATOM 2969 C C . VAL A 1 376 ? 20.390 -8.882 6.501 1.00 94.94 376 VAL A C 1
ATOM 2971 O O . VAL A 1 376 ? 20.076 -7.936 5.771 1.00 94.94 376 VAL A O 1
ATOM 2974 N N . ARG A 1 377 ? 20.656 -8.720 7.799 1.00 97.19 377 ARG A N 1
ATOM 2975 C CA . ARG A 1 377 ? 20.744 -7.405 8.447 1.00 97.19 377 ARG A CA 1
ATOM 2976 C C . ARG A 1 377 ? 21.688 -6.448 7.707 1.00 97.19 377 ARG A C 1
ATOM 2978 O O . ARG A 1 377 ? 22.710 -6.855 7.161 1.00 97.19 377 ARG A O 1
ATOM 2985 N N . GLY A 1 378 ? 21.404 -5.153 7.781 1.00 97.75 378 GLY A N 1
ATOM 2986 C CA . GLY A 1 378 ? 22.281 -4.098 7.272 1.00 97.75 378 GLY A CA 1
ATOM 2987 C C . GLY A 1 378 ? 22.135 -3.798 5.778 1.00 97.75 378 GLY A C 1
ATOM 2988 O O . GLY A 1 378 ? 22.911 -3.008 5.244 1.00 97.75 378 GLY A O 1
ATOM 2989 N N . VAL A 1 379 ? 21.147 -4.388 5.101 1.00 98.12 379 VAL A N 1
ATOM 2990 C CA . VAL A 1 379 ? 20.962 -4.267 3.649 1.00 98.12 379 VAL A CA 1
ATOM 2991 C C . VAL A 1 379 ? 19.663 -3.538 3.314 1.00 98.12 379 VAL A C 1
ATOM 2993 O O . VAL A 1 379 ? 18.619 -3.769 3.929 1.00 98.12 379 VAL A O 1
ATOM 2996 N N . MET A 1 380 ? 19.735 -2.650 2.320 1.00 98.44 380 MET A N 1
ATOM 2997 C CA . MET A 1 380 ? 18.573 -1.966 1.756 1.00 98.44 380 MET A CA 1
ATOM 2998 C C . MET A 1 380 ? 17.858 -2.842 0.725 1.00 98.44 380 MET A C 1
ATOM 3000 O O . MET A 1 380 ? 18.479 -3.538 -0.073 1.00 98.44 380 MET A O 1
ATOM 3004 N N . GLU A 1 381 ? 16.546 -2.720 0.682 1.00 98.56 381 GLU A N 1
ATOM 3005 C CA . GLU A 1 381 ? 15.654 -3.376 -0.251 1.00 98.56 381 GLU A CA 1
ATOM 3006 C C . GLU A 1 381 ? 14.732 -2.365 -0.930 1.00 98.56 381 GLU A C 1
ATOM 3008 O O . GLU A 1 381 ? 14.593 -1.219 -0.494 1.00 98.56 381 GLU A O 1
ATOM 3013 N N . LYS A 1 382 ? 14.113 -2.785 -2.030 1.00 98.69 382 LYS A N 1
ATOM 3014 C CA . LYS A 1 382 ? 13.077 -2.041 -2.744 1.00 98.69 382 LYS A CA 1
ATOM 3015 C C . LYS A 1 382 ? 12.373 -2.967 -3.726 1.00 98.69 382 LYS A C 1
ATOM 3017 O O . LYS A 1 382 ? 12.945 -3.977 -4.124 1.00 98.69 382 LYS A O 1
ATOM 3022 N N . CYS A 1 383 ? 11.213 -2.547 -4.225 1.00 98.75 383 CYS A N 1
ATOM 3023 C CA . CYS A 1 383 ? 10.608 -3.165 -5.401 1.00 98.75 383 CYS A CA 1
ATOM 3024 C C . CYS A 1 383 ? 11.600 -3.168 -6.584 1.00 98.75 383 CYS A C 1
ATOM 3026 O O . CYS A 1 383 ? 12.205 -2.146 -6.921 1.00 98.75 383 CYS A O 1
ATOM 3028 N N . THR A 1 384 ? 11.780 -4.327 -7.208 1.00 98.56 384 THR A N 1
ATOM 3029 C CA . THR A 1 384 ? 12.676 -4.571 -8.356 1.00 98.56 384 THR A CA 1
ATOM 3030 C C . THR A 1 384 ? 11.903 -4.879 -9.639 1.00 98.56 384 THR A C 1
ATOM 3032 O O . THR A 1 384 ? 12.472 -5.447 -10.560 1.00 98.56 384 THR A O 1
ATOM 3035 N N . TYR A 1 385 ? 10.596 -4.581 -9.679 1.00 98.62 385 TYR A N 1
ATOM 3036 C CA . TYR A 1 385 ? 9.682 -5.077 -10.722 1.00 98.62 385 TYR A CA 1
ATOM 3037 C C . TYR A 1 385 ? 9.741 -6.604 -10.901 1.00 98.62 385 TYR A C 1
ATOM 3039 O O . TYR A 1 385 ? 9.533 -7.122 -11.990 1.00 98.62 385 TYR A O 1
ATOM 3047 N N . CYS A 1 386 ? 9.990 -7.339 -9.809 1.00 98.56 386 CYS A N 1
ATOM 3048 C CA . CYS A 1 386 ? 10.149 -8.795 -9.836 1.00 98.56 386 CYS A CA 1
ATOM 3049 C C . CYS A 1 386 ? 11.213 -9.224 -10.866 1.00 98.56 386 CYS A C 1
ATOM 3051 O O . CYS A 1 386 ? 10.945 -10.042 -11.747 1.00 98.56 386 CYS A O 1
AT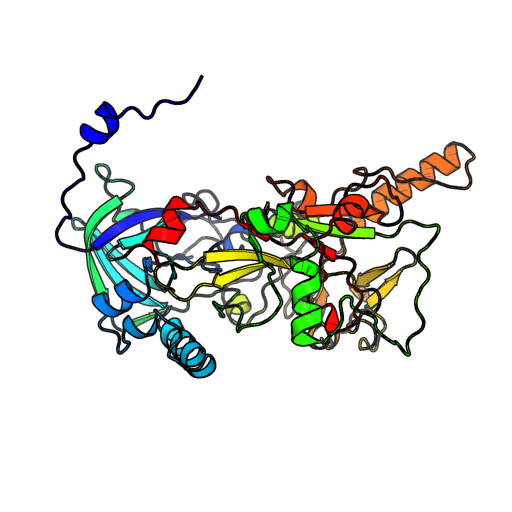OM 3053 N N . VAL A 1 387 ? 12.420 -8.651 -10.769 1.00 98.38 387 VAL A N 1
ATOM 3054 C CA . VAL A 1 387 ? 13.546 -8.877 -11.699 1.00 98.38 387 VAL A CA 1
ATOM 3055 C C . VAL A 1 387 ? 13.877 -10.355 -11.938 1.00 98.38 387 VAL A C 1
ATOM 3057 O O . VAL A 1 387 ? 14.366 -10.707 -13.009 1.00 98.38 387 VAL A O 1
ATOM 3060 N N . GLN A 1 388 ? 13.578 -11.232 -10.982 1.00 98.44 388 GLN A N 1
ATOM 3061 C CA . GLN A 1 388 ? 13.676 -12.683 -11.121 1.00 98.44 388 GLN A CA 1
ATOM 3062 C C . GLN A 1 388 ? 12.753 -13.226 -12.225 1.00 98.44 388 GLN A C 1
ATOM 3064 O O . GLN A 1 388 ? 13.190 -14.016 -13.059 1.00 98.44 388 GLN A O 1
ATOM 3069 N N . ARG A 1 389 ? 11.515 -12.720 -12.321 1.00 98.50 389 ARG A N 1
ATOM 3070 C CA . ARG A 1 389 ? 10.550 -13.084 -13.370 1.00 98.50 389 ARG A CA 1
ATOM 3071 C C . ARG A 1 389 ? 10.953 -12.503 -14.719 1.00 98.50 389 ARG A C 1
ATOM 3073 O O . ARG A 1 389 ? 10.929 -13.212 -15.721 1.00 98.50 389 ARG A O 1
ATOM 3080 N N . ILE A 1 390 ? 11.403 -11.244 -14.724 1.00 97.88 390 ILE A N 1
ATOM 3081 C CA . ILE A 1 390 ? 11.952 -10.582 -15.918 1.00 97.88 390 ILE A CA 1
ATOM 3082 C C . ILE A 1 390 ? 13.135 -11.388 -16.463 1.00 97.88 390 ILE A C 1
ATOM 3084 O O . ILE A 1 390 ? 13.177 -11.739 -17.641 1.00 97.88 390 ILE A O 1
ATOM 3088 N N . SER A 1 391 ? 14.088 -11.729 -15.594 1.00 96.88 391 SER A N 1
ATOM 3089 C CA . SER A 1 391 ? 15.287 -12.472 -15.970 1.00 96.88 391 SER A CA 1
ATOM 3090 C C . SER A 1 391 ? 14.950 -13.876 -16.458 1.00 96.88 391 SER A C 1
ATOM 3092 O O . SER A 1 391 ? 15.480 -14.276 -17.491 1.00 96.88 391 SER A O 1
ATOM 3094 N N . GLY A 1 392 ? 14.041 -14.590 -15.788 1.00 97.25 392 GLY A N 1
ATOM 3095 C CA . GLY A 1 392 ? 13.581 -15.912 -16.214 1.00 97.25 392 GLY A CA 1
ATOM 3096 C C . GLY A 1 392 ? 12.980 -15.902 -17.622 1.00 97.25 392 GLY A C 1
ATOM 3097 O O . GLY A 1 392 ? 13.440 -16.645 -18.493 1.00 97.25 392 GLY A O 1
ATOM 3098 N N . ALA A 1 393 ? 12.020 -15.007 -17.878 1.00 96.81 393 ALA A N 1
ATOM 3099 C CA . ALA A 1 393 ? 11.383 -14.871 -19.189 1.00 96.81 393 ALA A CA 1
ATOM 3100 C C . ALA A 1 393 ? 12.380 -14.448 -20.276 1.00 96.81 393 ALA A C 1
ATOM 3102 O O . ALA A 1 393 ? 12.418 -15.027 -21.361 1.00 96.81 393 ALA A O 1
ATOM 3103 N N . ARG A 1 394 ? 13.256 -13.489 -19.967 1.00 95.25 394 ARG A N 1
ATOM 3104 C CA . ARG A 1 394 ? 14.306 -13.027 -20.877 1.00 95.25 394 ARG A CA 1
ATOM 3105 C C . ARG A 1 394 ? 15.295 -14.128 -21.240 1.00 95.25 394 ARG A C 1
ATOM 3107 O O . ARG A 1 394 ? 15.656 -14.262 -22.405 1.00 95.25 394 ARG A O 1
ATOM 3114 N N . ILE A 1 395 ? 15.752 -14.912 -20.264 1.00 95.75 395 ILE A N 1
ATOM 3115 C CA . ILE A 1 395 ? 16.664 -16.037 -20.506 1.00 95.75 395 ILE A CA 1
ATOM 3116 C C . ILE A 1 395 ? 15.961 -17.096 -21.362 1.00 95.75 395 ILE A C 1
ATOM 3118 O O . ILE A 1 395 ? 16.564 -17.609 -22.302 1.00 95.75 395 ILE A O 1
ATOM 3122 N N . ALA A 1 396 ? 14.689 -17.398 -21.086 1.00 95.88 396 ALA A N 1
ATOM 3123 C CA . ALA A 1 396 ? 13.907 -18.328 -21.897 1.00 95.88 396 ALA A CA 1
ATOM 3124 C C . ALA A 1 396 ? 13.770 -17.852 -23.353 1.00 95.88 396 ALA A C 1
ATOM 3126 O O . ALA A 1 396 ? 14.072 -18.622 -24.265 1.00 95.88 396 ALA A O 1
ATOM 3127 N N . ALA A 1 397 ? 13.422 -16.580 -23.569 1.00 95.19 397 ALA A N 1
ATOM 3128 C CA . ALA A 1 397 ? 13.308 -15.985 -24.900 1.00 95.19 397 ALA A CA 1
ATOM 3129 C C . ALA A 1 397 ? 14.648 -15.991 -25.656 1.00 95.19 397 ALA A C 1
ATOM 3131 O O . ALA A 1 397 ? 14.702 -16.398 -26.815 1.00 95.19 397 ALA A O 1
ATOM 3132 N N . LYS A 1 398 ? 15.753 -15.629 -24.985 1.00 94.44 398 LYS A N 1
ATOM 3133 C CA . LYS A 1 398 ? 17.108 -15.701 -25.560 1.00 94.44 398 LYS A CA 1
ATOM 3134 C C . LYS A 1 398 ? 17.479 -17.124 -25.976 1.00 94.44 398 LYS A C 1
ATOM 3136 O O . LYS A 1 398 ? 17.989 -17.318 -27.074 1.00 94.44 398 LYS A O 1
ATOM 3141 N N . ARG A 1 399 ? 17.221 -18.123 -25.123 1.00 96.25 399 ARG A N 1
ATOM 3142 C CA . ARG A 1 399 ? 17.501 -19.533 -25.449 1.00 96.25 399 ARG A CA 1
ATOM 3143 C C . ARG A 1 399 ? 16.707 -19.997 -26.669 1.00 96.25 399 ARG A C 1
ATOM 3145 O O . ARG A 1 399 ? 17.292 -20.623 -27.545 1.00 96.25 399 ARG A O 1
ATOM 3152 N N . ALA A 1 400 ? 15.419 -19.662 -26.737 1.00 94.81 400 ALA A N 1
ATOM 3153 C CA . ALA A 1 400 ? 14.564 -20.019 -27.867 1.00 94.81 400 ALA A CA 1
ATOM 3154 C C . ALA A 1 400 ? 15.048 -19.381 -29.181 1.00 94.81 400 ALA A C 1
ATOM 3156 O O . ALA A 1 400 ? 15.155 -20.073 -30.190 1.00 94.81 400 ALA A O 1
ATOM 3157 N N . ALA A 1 401 ? 15.423 -18.097 -29.156 1.00 94.88 401 ALA A N 1
ATOM 3158 C CA . ALA A 1 401 ? 15.977 -17.409 -30.322 1.00 94.88 401 ALA A CA 1
ATOM 3159 C C . ALA A 1 401 ? 17.278 -18.058 -30.815 1.00 94.88 401 ALA A C 1
ATOM 3161 O O . ALA A 1 401 ? 17.410 -18.352 -32.001 1.00 94.88 401 ALA A O 1
ATOM 3162 N N . VAL A 1 402 ? 18.207 -18.368 -29.902 1.00 95.19 402 VAL A N 1
ATOM 3163 C CA . VAL A 1 402 ? 19.466 -19.049 -30.247 1.00 95.19 402 VAL A CA 1
ATOM 3164 C C . VAL A 1 402 ? 19.203 -20.427 -30.859 1.00 95.19 402 VAL A C 1
ATOM 3166 O O . VAL A 1 402 ? 19.810 -20.769 -31.870 1.00 95.19 402 VAL A O 1
ATOM 3169 N N . GLN A 1 403 ? 18.275 -21.206 -30.295 1.00 95.56 403 GLN A N 1
ATOM 3170 C CA . GLN A 1 403 ? 17.886 -22.514 -30.842 1.00 95.56 403 GLN A CA 1
ATOM 3171 C C . GLN A 1 403 ? 17.246 -22.406 -32.233 1.00 95.56 403 GLN A C 1
ATOM 3173 O O . GLN A 1 403 ? 17.427 -23.297 -33.058 1.00 95.56 403 GLN A O 1
ATOM 3178 N N . ALA A 1 404 ? 16.545 -21.307 -32.510 1.00 95.62 404 ALA A N 1
ATOM 3179 C CA . ALA A 1 404 ? 15.962 -21.003 -33.813 1.00 95.62 404 ALA A CA 1
ATOM 3180 C C . ALA A 1 404 ? 16.954 -20.357 -34.806 1.00 95.62 404 ALA A C 1
ATOM 3182 O O . ALA A 1 404 ? 16.551 -19.984 -35.907 1.00 95.62 404 ALA A O 1
ATOM 3183 N N . GLY A 1 405 ? 18.231 -20.185 -34.438 1.00 95.50 405 GLY A N 1
ATOM 3184 C CA . GLY A 1 405 ? 19.233 -19.517 -35.277 1.00 95.50 405 GLY A CA 1
ATOM 3185 C C . GLY A 1 405 ? 19.007 -18.007 -35.448 1.00 95.50 405 GLY A C 1
ATOM 3186 O O . GLY A 1 405 ? 19.518 -17.413 -36.395 1.00 95.50 405 GLY A O 1
ATOM 3187 N N . GLN A 1 406 ? 18.235 -17.380 -34.557 1.00 93.81 406 GLN A N 1
ATOM 3188 C CA . GLN A 1 406 ? 17.919 -15.952 -34.580 1.00 93.81 406 GLN A CA 1
ATOM 3189 C C . GLN A 1 406 ? 18.904 -15.155 -33.713 1.00 93.81 406 GLN A C 1
ATOM 3191 O O . GLN A 1 406 ? 19.287 -15.574 -32.622 1.00 93.81 406 GLN A O 1
ATOM 3196 N N . SER A 1 407 ? 19.295 -13.969 -34.185 1.00 84.75 407 SER A N 1
ATOM 3197 C CA . SER A 1 407 ? 20.175 -13.041 -33.456 1.00 84.75 407 SER A CA 1
ATOM 3198 C C . SER A 1 407 ? 19.426 -12.102 -32.504 1.00 84.75 407 SER A C 1
ATOM 3200 O O . SER A 1 407 ? 20.051 -11.435 -31.678 1.00 84.75 407 SER A O 1
ATOM 3202 N N . SER A 1 408 ? 18.096 -12.051 -32.595 1.00 87.38 408 SER A N 1
ATOM 3203 C CA . SER A 1 408 ? 17.219 -11.233 -31.760 1.00 87.38 408 SER A CA 1
ATOM 3204 C C . SER A 1 408 ? 16.097 -12.075 -31.155 1.00 87.38 408 SER A C 1
ATOM 3206 O O . SER A 1 408 ? 15.759 -13.145 -31.654 1.00 87.38 408 SER A O 1
ATOM 3208 N N . TYR A 1 409 ? 15.529 -11.590 -30.053 1.00 90.12 409 TYR A N 1
ATOM 3209 C CA . TYR A 1 409 ? 14.391 -12.204 -29.377 1.00 90.12 409 TYR A CA 1
ATOM 3210 C C . TYR A 1 409 ? 13.363 -11.124 -29.041 1.00 90.12 409 TYR A C 1
ATOM 3212 O O . TYR A 1 409 ? 13.712 -9.957 -28.857 1.00 90.12 409 TYR A O 1
ATOM 3220 N N . VAL A 1 410 ? 12.101 -11.528 -28.934 1.00 89.19 410 VAL A N 1
ATOM 3221 C CA . VAL A 1 410 ? 10.996 -10.668 -28.504 1.00 89.19 410 VAL A CA 1
ATOM 3222 C C . VAL A 1 410 ? 10.350 -11.312 -27.287 1.00 89.19 410 VAL A C 1
ATOM 3224 O O . VAL A 1 410 ? 10.195 -12.531 -27.229 1.00 89.19 410 VAL A O 1
ATOM 3227 N N . ILE A 1 411 ? 9.995 -10.493 -26.302 1.00 93.38 411 ILE A N 1
ATOM 3228 C CA . ILE A 1 411 ? 9.194 -10.916 -25.157 1.00 93.38 411 ILE A CA 1
ATOM 3229 C C . ILE A 1 411 ? 7.795 -10.367 -25.398 1.00 93.38 411 ILE A C 1
ATOM 3231 O O . ILE A 1 411 ? 7.617 -9.155 -25.462 1.00 93.38 411 ILE A O 1
ATOM 3235 N N . SER A 1 412 ? 6.822 -11.254 -25.588 1.00 91.62 412 SER A N 1
ATOM 3236 C CA . SER A 1 412 ? 5.433 -10.858 -25.819 1.00 91.62 412 SER A CA 1
ATOM 3237 C C . SER A 1 412 ? 4.834 -10.172 -24.591 1.00 91.62 412 SER A C 1
ATOM 3239 O O . SER A 1 412 ? 5.171 -10.514 -23.454 1.00 91.62 412 SER A O 1
ATOM 3241 N N . ASP A 1 413 ? 3.899 -9.248 -24.814 1.00 94.38 413 ASP A N 1
ATOM 3242 C CA . ASP A 1 413 ? 3.110 -8.656 -23.733 1.00 94.38 413 ASP A CA 1
ATOM 3243 C C . ASP A 1 413 ? 2.409 -9.746 -22.904 1.00 94.38 413 ASP A C 1
ATOM 3245 O O . ASP A 1 413 ? 1.923 -10.746 -23.438 1.00 94.38 413 ASP A O 1
ATOM 3249 N N . GLY A 1 414 ? 2.407 -9.584 -21.581 1.00 92.44 414 GLY A N 1
ATOM 3250 C CA . GLY A 1 414 ? 1.882 -10.579 -20.641 1.00 92.44 414 GLY A CA 1
ATOM 3251 C C . GLY A 1 414 ? 2.751 -11.827 -20.422 1.00 92.44 414 GLY A C 1
ATOM 3252 O O . GLY A 1 414 ? 2.446 -12.601 -19.517 1.00 92.44 414 GLY A O 1
ATOM 3253 N N . ALA A 1 415 ? 3.855 -12.024 -21.159 1.00 93.88 415 ALA A N 1
ATOM 3254 C CA . ALA A 1 415 ? 4.795 -13.122 -20.884 1.00 93.88 415 ALA A CA 1
ATOM 3255 C C . ALA A 1 415 ? 5.509 -12.962 -19.528 1.00 93.88 415 ALA A C 1
ATOM 3257 O O . ALA A 1 415 ? 5.964 -13.941 -18.937 1.00 93.88 415 ALA A O 1
ATOM 3258 N N . ILE A 1 416 ? 5.601 -11.726 -19.029 1.00 97.31 416 ILE A N 1
ATOM 3259 C CA . ILE A 1 416 ? 6.048 -11.410 -17.674 1.00 97.31 416 ILE A CA 1
ATOM 3260 C C . ILE A 1 416 ? 4.875 -10.780 -16.938 1.00 97.31 416 ILE A C 1
ATOM 3262 O O . ILE A 1 416 ? 4.430 -9.700 -17.308 1.00 97.31 416 ILE A O 1
ATOM 3266 N N . GLN A 1 417 ? 4.431 -11.428 -15.864 1.00 97.62 417 GLN A N 1
ATOM 3267 C CA . GLN A 1 417 ? 3.507 -10.832 -14.905 1.00 97.62 417 GLN A CA 1
ATOM 3268 C C . GLN A 1 417 ? 4.209 -10.668 -13.567 1.00 97.62 417 GLN A C 1
ATOM 3270 O O . GLN A 1 417 ? 4.711 -11.636 -12.978 1.00 97.62 417 GLN A O 1
ATOM 3275 N N . THR A 1 418 ? 4.256 -9.432 -13.080 1.00 98.69 418 THR A N 1
ATOM 3276 C CA . THR A 1 418 ? 4.800 -9.162 -11.743 1.00 98.69 418 THR A CA 1
ATOM 3277 C C . THR A 1 418 ? 3.868 -9.733 -10.674 1.00 98.69 418 THR A C 1
ATOM 3279 O O . THR A 1 418 ? 2.668 -9.873 -10.897 1.00 98.69 418 THR A O 1
ATOM 3282 N N . ALA A 1 419 ? 4.387 -10.053 -9.485 1.00 98.75 419 ALA A N 1
ATOM 3283 C CA . ALA A 1 419 ? 3.550 -10.624 -8.426 1.00 98.75 419 ALA A CA 1
ATOM 3284 C C . ALA A 1 419 ? 2.404 -9.689 -8.002 1.00 98.75 419 ALA A C 1
ATOM 3286 O O . ALA A 1 419 ? 1.292 -10.146 -7.752 1.00 98.75 419 ALA A O 1
ATOM 3287 N N . CYS A 1 420 ? 2.652 -8.375 -7.959 1.00 98.56 420 CYS A N 1
ATOM 3288 C CA . CYS A 1 420 ? 1.623 -7.394 -7.621 1.00 98.56 420 CYS A CA 1
ATOM 3289 C C . CYS A 1 420 ? 0.543 -7.254 -8.705 1.00 98.56 420 CYS A C 1
ATOM 3291 O O . CYS A 1 420 ? -0.613 -7.038 -8.356 1.00 98.56 420 CYS A O 1
ATOM 3293 N N . GLU A 1 421 ? 0.899 -7.394 -9.982 1.00 98.56 421 GLU A N 1
ATOM 3294 C CA . GLU A 1 421 ? -0.047 -7.448 -11.103 1.00 98.56 421 GLU A CA 1
ATOM 3295 C C . GLU A 1 421 ? -0.875 -8.733 -11.076 1.00 98.56 421 GLU A C 1
ATOM 3297 O O . GLU A 1 421 ? -2.101 -8.662 -11.061 1.00 98.56 421 GLU A O 1
ATOM 3302 N N . GLN A 1 422 ? -0.220 -9.895 -10.993 1.00 98.50 422 GLN A N 1
ATOM 3303 C CA . GLN A 1 422 ? -0.885 -11.199 -11.031 1.00 98.50 422 GLN A CA 1
ATOM 3304 C C . GLN A 1 422 ? -1.875 -11.382 -9.870 1.00 98.50 422 GLN A C 1
ATOM 3306 O O . GLN A 1 422 ? -2.927 -11.992 -10.042 1.00 98.50 422 GLN A O 1
ATOM 3311 N N . ALA A 1 423 ? -1.553 -10.853 -8.688 1.00 98.44 423 ALA A N 1
ATOM 3312 C CA . ALA A 1 423 ? -2.412 -10.949 -7.511 1.00 98.44 423 ALA A CA 1
ATOM 3313 C C . ALA A 1 423 ? -3.510 -9.876 -7.448 1.00 98.44 423 ALA A C 1
ATOM 3315 O O . ALA A 1 423 ? -4.353 -9.929 -6.554 1.00 98.44 423 ALA A O 1
ATOM 3316 N N . CYS A 1 424 ? -3.497 -8.871 -8.330 1.00 98.25 424 CYS A N 1
ATOM 3317 C CA . CYS A 1 424 ? -4.469 -7.784 -8.286 1.00 98.25 424 CYS A CA 1
ATOM 3318 C C . CYS A 1 424 ? -5.821 -8.245 -8.863 1.00 98.25 424 CYS A C 1
ATOM 3320 O O . CYS A 1 424 ? -5.931 -8.405 -10.079 1.00 98.25 424 CYS A O 1
ATOM 3322 N N . PRO A 1 425 ? -6.884 -8.390 -8.045 1.00 98.00 425 PRO A N 1
ATOM 3323 C CA . PRO A 1 425 ? -8.152 -8.950 -8.519 1.00 98.00 425 PRO A CA 1
ATOM 3324 C C . PRO A 1 425 ? -8.878 -8.032 -9.508 1.00 98.00 425 PRO A C 1
ATOM 3326 O O . PRO A 1 425 ? -9.666 -8.494 -10.324 1.00 98.00 425 PRO A O 1
ATOM 3329 N N . THR A 1 426 ? -8.616 -6.726 -9.446 1.00 97.94 426 THR A N 1
ATOM 3330 C CA . THR A 1 426 ? -9.240 -5.725 -10.318 1.00 97.94 426 THR A CA 1
ATOM 3331 C C . THR A 1 426 ? -8.411 -5.415 -11.563 1.00 97.94 426 THR A C 1
ATOM 3333 O O . THR A 1 426 ? -8.817 -4.580 -12.368 1.00 97.94 426 THR A O 1
ATOM 3336 N N . GLY A 1 427 ? -7.236 -6.039 -11.724 1.00 97.19 427 GLY A N 1
ATOM 3337 C CA . GLY A 1 427 ? -6.324 -5.745 -12.831 1.00 97.19 427 GLY A CA 1
ATOM 3338 C C . GLY A 1 427 ? -5.811 -4.301 -12.831 1.00 97.19 427 GLY A C 1
ATOM 3339 O O . GLY A 1 427 ? -5.520 -3.756 -13.893 1.00 97.19 427 GLY A O 1
ATOM 3340 N N . ALA A 1 428 ? -5.731 -3.662 -11.657 1.00 98.12 428 ALA A N 1
ATOM 3341 C CA . ALA A 1 428 ? -5.340 -2.261 -11.525 1.00 98.12 428 ALA A CA 1
ATOM 3342 C C . ALA A 1 428 ? -3.860 -2.006 -11.843 1.00 98.12 428 ALA A C 1
ATOM 3344 O O . ALA A 1 428 ? -3.506 -0.884 -12.178 1.00 98.12 428 ALA A O 1
ATOM 3345 N N . ILE A 1 429 ? -2.985 -3.004 -11.721 1.00 98.62 429 ILE A N 1
ATOM 3346 C CA . ILE A 1 429 ? -1.550 -2.871 -11.999 1.00 98.62 429 ILE A CA 1
ATOM 3347 C C . ILE A 1 429 ? -1.267 -3.570 -13.323 1.00 98.62 429 ILE A C 1
ATOM 3349 O O . ILE A 1 429 ? -1.608 -4.738 -13.465 1.00 98.62 429 ILE A O 1
ATOM 3353 N N . VAL A 1 430 ? -0.635 -2.866 -14.260 1.00 98.44 430 VAL A N 1
ATOM 3354 C CA . VAL A 1 430 ? -0.173 -3.421 -15.536 1.00 98.44 430 VAL A CA 1
ATOM 3355 C C . VAL A 1 430 ? 1.319 -3.179 -15.666 1.00 98.44 430 VAL A C 1
ATOM 3357 O O . VAL A 1 430 ? 1.787 -2.051 -15.489 1.00 98.44 430 VAL A O 1
ATOM 3360 N N . PHE A 1 431 ? 2.060 -4.235 -15.977 1.00 98.56 431 PHE A N 1
ATOM 3361 C CA . PHE A 1 431 ? 3.494 -4.187 -16.223 1.00 98.56 431 PHE A CA 1
ATOM 3362 C C . PHE A 1 431 ? 3.802 -4.688 -17.635 1.00 98.56 431 PHE A C 1
ATOM 3364 O O . PHE A 1 431 ? 3.122 -5.566 -18.153 1.00 98.56 431 PHE A O 1
ATOM 3371 N N . GLY A 1 432 ? 4.832 -4.130 -18.268 1.00 97.56 432 GLY A N 1
ATOM 3372 C CA . GLY A 1 432 ? 5.252 -4.582 -19.589 1.00 97.56 432 GLY A CA 1
ATOM 3373 C C . GLY A 1 432 ? 6.363 -3.734 -20.189 1.00 97.56 432 GLY A C 1
ATOM 3374 O O . GLY A 1 432 ? 6.968 -2.895 -19.514 1.00 97.56 432 GLY A O 1
ATOM 3375 N N . ASP A 1 433 ? 6.622 -3.967 -21.470 1.00 97.00 433 ASP A N 1
ATOM 3376 C CA . ASP A 1 433 ? 7.594 -3.208 -22.252 1.00 97.00 433 ASP A CA 1
ATOM 3377 C C . ASP A 1 433 ? 6.960 -1.916 -22.788 1.00 97.00 433 ASP A C 1
ATOM 3379 O O . ASP A 1 433 ? 5.999 -1.955 -23.557 1.00 97.00 433 ASP A O 1
ATOM 3383 N N . ILE A 1 434 ? 7.486 -0.761 -22.384 1.00 95.56 434 ILE A N 1
ATOM 3384 C CA . ILE A 1 434 ? 6.992 0.555 -22.815 1.00 95.56 434 ILE A CA 1
ATOM 3385 C C . ILE A 1 434 ? 7.425 0.900 -24.242 1.00 95.56 434 ILE A C 1
ATOM 3387 O O . ILE A 1 434 ? 6.834 1.793 -24.844 1.00 95.56 434 ILE A O 1
ATOM 3391 N N . ASN A 1 435 ? 8.441 0.213 -24.777 1.00 94.62 435 ASN A N 1
ATOM 3392 C CA . ASN A 1 435 ? 8.886 0.401 -26.156 1.00 94.62 435 ASN A CA 1
ATOM 3393 C C . ASN A 1 435 ? 8.048 -0.402 -27.159 1.00 94.62 435 ASN A C 1
ATOM 3395 O O . ASN A 1 435 ? 8.102 -0.100 -28.350 1.00 94.62 435 ASN A O 1
ATOM 3399 N N . ASP A 1 436 ? 7.279 -1.400 -26.709 1.00 95.12 436 ASP A N 1
ATOM 3400 C CA . ASP A 1 436 ? 6.294 -2.077 -27.552 1.00 95.12 436 ASP A CA 1
ATOM 3401 C C . ASP A 1 436 ? 4.985 -1.264 -27.562 1.00 95.12 436 ASP A C 1
ATOM 3403 O O . ASP A 1 436 ? 4.251 -1.286 -26.571 1.00 95.12 436 ASP A O 1
ATOM 3407 N N . PRO A 1 437 ? 4.636 -0.570 -28.665 1.00 94.12 437 PRO A N 1
ATOM 3408 C CA . PRO A 1 437 ? 3.422 0.245 -28.734 1.00 94.12 437 PRO A CA 1
ATOM 3409 C C . PRO A 1 437 ? 2.134 -0.585 -28.624 1.00 94.12 437 PRO A C 1
ATOM 3411 O O . PRO A 1 437 ? 1.062 -0.037 -28.355 1.00 94.12 437 PRO A O 1
ATOM 3414 N N . ASN A 1 438 ? 2.211 -1.902 -28.838 1.00 95.38 438 ASN A N 1
ATOM 3415 C CA . ASN A 1 438 ? 1.063 -2.789 -28.718 1.00 95.38 438 ASN A CA 1
ATOM 3416 C C . ASN A 1 438 ? 0.840 -3.287 -27.288 1.00 95.38 438 ASN A C 1
ATOM 3418 O O . ASN A 1 438 ? -0.265 -3.776 -27.009 1.00 95.38 438 ASN A O 1
ATOM 3422 N N . SER A 1 439 ? 1.825 -3.128 -26.399 1.00 97.06 439 SER A N 1
ATOM 3423 C CA . SER A 1 439 ? 1.728 -3.575 -25.015 1.00 97.06 439 SER A CA 1
ATOM 3424 C C . SER A 1 439 ? 0.630 -2.828 -24.266 1.00 97.06 439 SER A C 1
ATOM 3426 O O . SER A 1 439 ? 0.321 -1.655 -24.525 1.00 97.06 439 SER A O 1
ATOM 3428 N N . ARG A 1 440 ? 0.014 -3.505 -23.295 1.00 97.12 440 ARG A N 1
ATOM 3429 C CA . ARG A 1 440 ? -1.004 -2.879 -22.445 1.00 97.12 440 ARG A CA 1
ATOM 3430 C C . ARG A 1 440 ? -0.461 -1.669 -21.690 1.00 97.12 440 ARG A C 1
ATOM 3432 O O . ARG A 1 440 ? -1.175 -0.676 -21.556 1.00 97.12 440 ARG A O 1
ATOM 3439 N N . VAL A 1 441 ? 0.784 -1.734 -21.214 1.00 97.31 441 VAL A N 1
ATOM 3440 C CA . VAL A 1 441 ? 1.392 -0.631 -20.461 1.00 97.31 441 VAL A CA 1
ATOM 3441 C C . VAL A 1 441 ? 1.640 0.591 -21.345 1.00 97.31 441 VAL A C 1
ATOM 3443 O O . VAL A 1 441 ? 1.361 1.704 -20.906 1.00 97.31 441 VAL A O 1
ATOM 3446 N N . ALA A 1 442 ? 2.091 0.415 -22.592 1.00 96.44 442 ALA A N 1
ATOM 3447 C CA . ALA A 1 442 ? 2.305 1.531 -23.513 1.00 96.44 442 ALA A CA 1
ATOM 3448 C C . ALA A 1 442 ? 0.984 2.244 -23.833 1.00 96.44 442 ALA A C 1
ATOM 3450 O O . ALA A 1 442 ? 0.908 3.471 -23.763 1.00 96.44 442 ALA A O 1
ATOM 3451 N N . LYS A 1 443 ? -0.089 1.476 -24.069 1.00 97.69 443 LYS A N 1
ATOM 3452 C CA . LYS A 1 443 ? -1.445 2.015 -24.269 1.00 97.69 443 LYS A CA 1
ATOM 3453 C C . LYS A 1 443 ? -1.928 2.812 -23.058 1.00 97.69 443 LYS A C 1
ATOM 3455 O O . LYS A 1 443 ? -2.386 3.935 -23.218 1.00 97.69 443 LYS A O 1
ATOM 3460 N N . TRP A 1 444 ? -1.760 2.283 -21.845 1.00 96.88 444 TRP A N 1
ATOM 3461 C CA . TRP A 1 444 ? -2.135 2.995 -20.617 1.00 96.88 444 TRP A CA 1
ATOM 3462 C C . TRP A 1 444 ? -1.283 4.239 -20.353 1.00 96.88 444 TRP A C 1
ATOM 3464 O O . TRP A 1 444 ? -1.778 5.219 -19.807 1.00 96.88 444 TRP A O 1
ATOM 3474 N N . LYS A 1 445 ? -0.007 4.243 -20.742 1.00 94.44 445 LYS A N 1
ATOM 3475 C CA . LYS A 1 445 ? 0.839 5.442 -20.652 1.00 94.44 445 LYS A CA 1
ATOM 3476 C C . LYS A 1 445 ? 0.436 6.528 -21.647 1.00 94.44 445 LYS A C 1
ATOM 3478 O O . LYS A 1 445 ? 0.668 7.699 -21.367 1.00 94.44 445 LYS A O 1
ATOM 3483 N N . ALA A 1 446 ? -0.174 6.152 -22.770 1.00 93.75 446 ALA A N 1
ATOM 3484 C CA . ALA A 1 446 ? -0.680 7.083 -23.775 1.00 93.75 446 ALA A CA 1
ATOM 3485 C C . ALA A 1 446 ? -2.055 7.690 -23.427 1.00 93.75 446 ALA A C 1
ATOM 3487 O O . ALA A 1 446 ? -2.477 8.648 -24.078 1.00 93.75 446 ALA A O 1
ATOM 3488 N N . GLU A 1 447 ? -2.751 7.160 -22.415 1.00 93.69 447 GLU A N 1
ATOM 3489 C CA . GLU A 1 447 ? -4.031 7.698 -21.946 1.00 93.69 447 GLU A CA 1
ATOM 3490 C C . GLU A 1 447 ? -3.905 9.154 -21.482 1.00 93.69 447 GLU A C 1
ATOM 3492 O O . GLU A 1 447 ? -2.948 9.534 -20.808 1.00 93.69 447 GLU A O 1
ATOM 3497 N N . GLY A 1 448 ? -4.915 9.976 -21.784 1.00 89.25 448 GLY A N 1
ATOM 3498 C CA . GLY A 1 448 ? -4.853 11.420 -21.523 1.00 89.25 448 GLY A CA 1
ATOM 3499 C C . GLY A 1 448 ? -4.710 11.803 -20.045 1.00 89.25 448 GLY A C 1
ATOM 3500 O O . GLY A 1 448 ? -4.121 12.830 -19.730 1.00 89.25 448 GLY A O 1
ATOM 3501 N N . HIS A 1 449 ? -5.191 10.947 -19.146 1.00 92.12 449 HIS A N 1
ATOM 3502 C CA . HIS A 1 449 ? -5.164 11.128 -17.693 1.00 92.12 449 HIS A CA 1
ATOM 3503 C C . HIS A 1 449 ? -4.019 10.354 -17.017 1.00 92.12 449 HIS A C 1
ATOM 3505 O O . HIS A 1 449 ? -4.040 10.146 -15.798 1.00 92.12 449 HIS A O 1
ATOM 3511 N N . ASN A 1 450 ? -3.033 9.893 -17.796 1.00 93.25 450 ASN A N 1
ATOM 3512 C CA . ASN A 1 450 ? -1.804 9.333 -17.256 1.00 93.25 450 ASN A CA 1
ATOM 3513 C C . ASN A 1 450 ? -0.942 10.442 -16.637 1.00 93.25 450 ASN A C 1
ATOM 3515 O O . ASN A 1 450 ? -0.755 11.500 -17.236 1.00 93.25 450 ASN A O 1
ATOM 3519 N N . TYR A 1 451 ? -0.393 10.200 -15.450 1.00 92.50 451 TYR A N 1
ATOM 3520 C CA . TYR A 1 451 ? 0.508 11.139 -14.792 1.00 92.50 451 TYR A CA 1
ATOM 3521 C C . TYR A 1 451 ? 1.609 10.434 -13.994 1.00 92.50 451 TYR A C 1
ATOM 3523 O O . TYR A 1 451 ? 1.498 9.276 -13.581 1.00 92.50 451 TYR A O 1
ATOM 3531 N N . SER A 1 452 ? 2.692 11.170 -13.764 1.00 91.69 452 SER A N 1
ATOM 3532 C CA . SER A 1 452 ? 3.836 10.742 -12.963 1.00 91.69 452 SER A CA 1
ATOM 3533 C C . SER A 1 452 ? 3.739 11.329 -11.561 1.00 91.69 452 SER A C 1
ATOM 3535 O O . SER A 1 452 ? 3.608 12.543 -11.408 1.00 91.69 452 SER A O 1
ATOM 3537 N N . LEU A 1 453 ? 3.864 10.490 -10.531 1.00 92.38 453 LEU A N 1
ATOM 3538 C CA . LEU A 1 453 ? 3.903 10.968 -9.151 1.00 92.38 453 LEU A CA 1
ATOM 3539 C C . LEU A 1 453 ? 5.161 11.823 -8.927 1.00 92.38 453 LEU A C 1
ATOM 3541 O O . LEU A 1 453 ? 6.259 11.387 -9.263 1.00 92.38 453 LEU A O 1
ATOM 3545 N N . LEU A 1 454 ? 5.003 13.022 -8.354 1.00 90.94 454 LEU A N 1
ATOM 3546 C CA . LEU A 1 454 ? 6.089 13.994 -8.147 1.00 90.94 454 LEU A CA 1
ATOM 3547 C C . LEU A 1 454 ? 6.883 14.295 -9.433 1.00 90.94 454 LEU A C 1
ATOM 3549 O O . LEU A 1 454 ? 8.108 14.450 -9.405 1.00 90.94 454 LEU A O 1
ATOM 3553 N N . GLY A 1 455 ? 6.186 14.375 -10.575 1.00 85.25 455 GLY A N 1
ATOM 3554 C CA . GLY A 1 455 ? 6.811 14.616 -11.878 1.00 85.25 455 GLY A CA 1
ATOM 3555 C C . GLY A 1 455 ? 7.702 15.863 -11.898 1.00 85.25 455 GLY A C 1
ATOM 3556 O O . GLY A 1 455 ? 8.765 15.823 -12.514 1.00 85.25 455 GLY A O 1
ATOM 3557 N N . PHE A 1 456 ? 7.339 16.906 -11.136 1.00 83.56 456 PHE A N 1
ATOM 3558 C CA . PHE A 1 456 ? 8.087 18.167 -10.996 1.00 83.56 456 PHE A CA 1
ATOM 3559 C C . PHE A 1 456 ? 9.548 18.001 -10.552 1.00 83.56 456 PHE A C 1
ATOM 3561 O O . PHE A 1 456 ? 10.375 18.851 -10.869 1.00 83.56 456 PHE A O 1
ATOM 3568 N N . LEU A 1 457 ? 9.899 16.892 -9.889 1.00 88.56 457 LEU A N 1
ATOM 3569 C CA . LEU A 1 457 ? 11.278 16.590 -9.490 1.00 88.56 457 LEU A CA 1
ATOM 3570 C C . LEU A 1 457 ? 12.165 16.091 -10.641 1.00 88.56 457 LEU A C 1
ATOM 3572 O O . LEU A 1 457 ? 13.353 15.856 -10.431 1.00 88.56 457 LEU A O 1
ATOM 3576 N N . ASN A 1 458 ? 11.607 15.875 -11.837 1.00 88.88 458 ASN A N 1
ATOM 3577 C CA . ASN A 1 458 ? 12.323 15.364 -13.008 1.00 88.88 458 ASN A CA 1
ATOM 3578 C C . ASN A 1 458 ? 13.063 14.031 -12.753 1.00 88.88 458 ASN A C 1
ATOM 3580 O O . ASN A 1 458 ? 14.131 13.777 -13.307 1.00 88.88 458 ASN A O 1
ATOM 3584 N N . THR A 1 459 ? 12.501 13.160 -11.905 1.00 91.25 459 THR A N 1
ATOM 3585 C CA . THR A 1 459 ? 13.075 11.821 -11.654 1.00 91.25 459 THR A CA 1
ATOM 3586 C C . THR A 1 459 ? 12.779 10.819 -12.774 1.00 91.25 459 THR A C 1
ATOM 3588 O O . THR A 1 459 ? 13.352 9.733 -12.778 1.00 91.25 459 THR A O 1
ATOM 3591 N N . LEU A 1 460 ? 11.902 11.183 -13.721 1.00 91.00 460 LEU A N 1
ATOM 3592 C CA . LEU A 1 460 ? 11.463 10.352 -14.850 1.00 91.00 460 LEU A CA 1
ATOM 3593 C C . LEU A 1 460 ? 11.038 8.937 -14.397 1.00 91.00 460 LEU A C 1
ATOM 3595 O O . LEU A 1 460 ? 11.712 7.952 -14.696 1.00 91.00 460 LEU A O 1
ATOM 3599 N N . PRO A 1 461 ? 9.965 8.823 -13.588 1.00 94.31 461 PRO A N 1
ATOM 3600 C CA . PRO A 1 461 ? 9.504 7.538 -13.073 1.00 94.31 461 PRO A CA 1
ATOM 3601 C C . PRO A 1 461 ? 8.946 6.642 -14.188 1.00 94.31 461 PRO A C 1
ATOM 3603 O O . PRO A 1 461 ? 8.161 7.079 -15.028 1.00 94.31 461 PRO A O 1
ATOM 3606 N N . ARG A 1 462 ? 9.299 5.354 -14.153 1.00 96.38 462 ARG A N 1
ATOM 3607 C CA . ARG A 1 462 ? 8.759 4.327 -15.056 1.00 96.38 462 ARG A CA 1
ATOM 3608 C C . ARG A 1 462 ? 7.429 3.753 -14.589 1.00 96.38 462 ARG A C 1
ATOM 3610 O O . ARG A 1 462 ? 6.648 3.292 -15.424 1.00 96.38 462 ARG A O 1
ATOM 3617 N N . THR A 1 463 ? 7.120 3.842 -13.295 1.00 97.81 463 THR A N 1
ATOM 3618 C CA . THR A 1 463 ? 5.744 3.678 -12.806 1.00 97.81 463 THR A CA 1
ATOM 3619 C C . THR A 1 463 ? 4.979 4.982 -13.021 1.00 97.81 463 THR A C 1
ATOM 3621 O O . THR A 1 463 ? 5.398 6.026 -12.527 1.00 97.81 463 THR A O 1
ATOM 3624 N N . THR A 1 464 ? 3.841 4.919 -13.710 1.00 97.06 464 THR A N 1
ATOM 3625 C CA . THR A 1 464 ? 2.887 6.038 -13.806 1.00 97.06 464 THR A CA 1
ATOM 3626 C C . THR A 1 464 ? 1.502 5.624 -13.324 1.00 97.06 464 THR A C 1
ATOM 3628 O O . THR A 1 464 ? 1.246 4.446 -13.068 1.00 97.06 464 THR A O 1
ATOM 3631 N N . TYR A 1 465 ? 0.604 6.589 -13.184 1.00 97.69 465 TYR A N 1
ATOM 3632 C CA . TYR A 1 465 ? -0.736 6.386 -12.654 1.00 97.69 465 TYR A CA 1
ATOM 3633 C C . TYR A 1 465 ? -1.782 6.865 -13.651 1.00 97.69 465 TYR A C 1
ATOM 3635 O O . TYR A 1 465 ? -1.604 7.907 -14.274 1.00 97.69 465 TYR A O 1
ATOM 3643 N N . LEU A 1 466 ? -2.880 6.126 -13.782 1.00 96.38 466 LEU A N 1
ATOM 3644 C CA . LEU A 1 466 ? -4.109 6.665 -14.362 1.00 96.38 466 LEU A CA 1
ATOM 3645 C C . LEU A 1 466 ? -4.901 7.320 -13.236 1.00 96.38 466 LEU A C 1
ATOM 3647 O O . LEU A 1 466 ? -5.216 6.652 -12.245 1.00 96.38 466 LEU A O 1
ATOM 3651 N N . ALA A 1 467 ? -5.187 8.615 -13.376 1.00 94.81 467 ALA A N 1
ATOM 3652 C CA . ALA A 1 467 ? -5.951 9.374 -12.392 1.00 94.81 467 ALA A CA 1
ATOM 3653 C C . ALA A 1 467 ? -7.352 8.787 -12.154 1.00 94.81 467 ALA A C 1
ATOM 3655 O O . ALA A 1 467 ? -7.946 8.154 -13.033 1.00 94.81 467 ALA A O 1
ATOM 3656 N N . ARG A 1 468 ? -7.897 9.000 -10.952 1.00 93.81 468 ARG A N 1
ATOM 3657 C CA . ARG A 1 468 ? -9.245 8.532 -10.618 1.00 93.81 468 ARG A CA 1
ATOM 3658 C C . ARG A 1 468 ? -10.279 9.443 -11.277 1.00 93.81 468 ARG A C 1
ATOM 3660 O O . ARG A 1 468 ? -10.202 10.653 -11.154 1.00 93.81 468 ARG A O 1
ATOM 3667 N N . VAL A 1 469 ? -11.273 8.869 -11.932 1.00 93.19 469 VAL A N 1
ATOM 3668 C CA . VAL A 1 469 ? -12.414 9.550 -12.535 1.00 93.19 469 VAL A CA 1
ATOM 3669 C C . VAL A 1 469 ? -13.655 9.156 -11.742 1.00 93.19 469 VAL A C 1
ATOM 3671 O O . VAL A 1 469 ? -14.074 7.999 -11.736 1.00 93.19 469 VAL A O 1
ATOM 3674 N N . ARG A 1 470 ? -14.231 10.114 -11.022 1.00 90.88 470 ARG A N 1
ATOM 3675 C CA . ARG A 1 470 ? -15.472 9.944 -10.267 1.00 90.88 470 ARG A CA 1
ATOM 3676 C C . ARG A 1 470 ? -16.664 10.178 -11.182 1.00 90.88 470 ARG A C 1
ATOM 3678 O O . ARG A 1 470 ? -16.637 11.062 -12.029 1.00 90.88 470 ARG A O 1
ATOM 3685 N N . ASN A 1 471 ? -17.723 9.411 -10.968 1.00 90.88 471 ASN A N 1
ATOM 3686 C CA . ASN A 1 471 ? -18.995 9.578 -11.661 1.00 90.88 471 ASN A CA 1
ATOM 3687 C C . ASN A 1 471 ? -20.095 9.896 -10.631 1.00 90.88 471 ASN A C 1
ATOM 3689 O O . ASN A 1 471 ? -20.859 8.993 -10.286 1.00 90.88 471 ASN A O 1
ATOM 3693 N N . PRO A 1 472 ? -20.093 11.109 -10.041 1.00 85.44 472 PRO A N 1
ATOM 3694 C CA . PRO A 1 472 ? -21.127 11.515 -9.092 1.00 85.44 472 PRO A CA 1
ATOM 3695 C C . PRO A 1 472 ? -22.499 11.589 -9.779 1.00 85.44 472 PRO A C 1
ATOM 3697 O O . PRO A 1 472 ? -22.590 11.807 -10.987 1.00 85.44 472 PRO A O 1
ATOM 3700 N N . SER A 1 473 ? -23.566 11.368 -9.008 1.00 86.69 473 SER A N 1
ATOM 3701 C CA . SER A 1 473 ? -24.936 11.545 -9.497 1.00 86.69 473 SER A CA 1
ATOM 3702 C C . SER A 1 473 ? -25.314 13.021 -9.437 1.00 86.69 473 SER A C 1
ATOM 3704 O O . SER A 1 473 ? -25.189 13.632 -8.375 1.00 86.69 473 SER A O 1
ATOM 3706 N N . GLU A 1 474 ? -25.845 13.565 -10.535 1.00 79.31 474 GLU A N 1
ATOM 3707 C CA . GLU A 1 474 ? -26.310 14.959 -10.595 1.00 79.31 474 GLU A CA 1
ATOM 3708 C C . GLU A 1 474 ? -27.418 15.253 -9.566 1.00 79.31 474 GLU A C 1
ATOM 3710 O O . GLU A 1 474 ? -27.575 16.394 -9.135 1.00 79.31 474 GLU A O 1
ATOM 3715 N N . ASP A 1 475 ? -28.180 14.234 -9.158 1.00 80.19 475 ASP A N 1
ATOM 3716 C CA . ASP A 1 475 ? -29.262 14.379 -8.180 1.00 80.19 475 ASP A CA 1
ATOM 3717 C C . ASP A 1 475 ? -28.759 14.459 -6.733 1.00 80.19 475 ASP A C 1
ATOM 3719 O O . ASP A 1 475 ? -29.459 15.002 -5.886 1.00 80.19 475 ASP A O 1
ATOM 3723 N N . LEU A 1 476 ? -27.557 13.944 -6.440 1.00 74.44 476 LEU A N 1
ATOM 3724 C CA . LEU A 1 476 ? -26.973 13.986 -5.093 1.00 74.44 476 LEU A CA 1
ATOM 3725 C C . LEU A 1 476 ? -26.149 15.260 -4.864 1.00 74.44 476 LEU A C 1
ATOM 3727 O O . LEU A 1 476 ? -26.202 15.817 -3.776 1.00 74.44 476 LEU A O 1
ATOM 3731 N N . GLU A 1 477 ? -25.470 15.779 -5.893 1.00 63.59 477 GLU A N 1
ATOM 3732 C CA . GLU A 1 477 ? -24.712 17.039 -5.783 1.00 63.59 477 GLU A CA 1
ATOM 3733 C C . GLU A 1 477 ? -25.612 18.263 -5.542 1.00 63.59 477 GLU A C 1
ATOM 3735 O O . GLU A 1 477 ? -25.196 19.218 -4.899 1.00 63.59 477 GLU A O 1
ATOM 3740 N N . LYS A 1 478 ? -26.867 18.240 -6.014 1.00 45.03 478 LYS A N 1
ATOM 3741 C CA . LYS A 1 478 ? -27.831 19.338 -5.801 1.00 45.03 478 LYS A CA 1
ATOM 3742 C C . LYS A 1 478 ? -28.381 19.419 -4.375 1.00 45.03 478 LYS A C 1
ATOM 3744 O O . LYS A 1 478 ? -28.987 20.429 -4.039 1.00 45.03 478 LYS A O 1
ATOM 3749 N N . VAL A 1 479 ? -28.251 18.354 -3.582 1.00 41.34 479 VAL A N 1
ATOM 3750 C CA . VAL A 1 479 ? -28.815 18.269 -2.221 1.00 41.34 479 VAL A CA 1
ATOM 3751 C C . VAL A 1 479 ? -27.815 18.752 -1.164 1.00 41.34 479 VAL A C 1
ATOM 3753 O O . VAL A 1 479 ? -28.227 19.152 -0.081 1.00 41.34 479 VAL A O 1
ATOM 3756 N N . GLU A 1 480 ? -26.518 18.754 -1.484 1.00 39.12 480 GLU A N 1
ATOM 3757 C CA . GLU A 1 480 ? -25.434 19.213 -0.600 1.00 39.12 480 GLU A CA 1
ATOM 3758 C C . GLU A 1 480 ? -25.034 20.690 -0.823 1.00 39.12 480 GLU A C 1
ATOM 3760 O O . GLU A 1 480 ? -24.148 21.183 -0.126 1.00 39.12 480 GLU A O 1
ATOM 3765 N N . GLY A 1 481 ? -25.659 21.385 -1.787 1.00 31.70 481 GLY A N 1
ATOM 3766 C CA . GLY A 1 481 ? -25.340 22.764 -2.193 1.00 31.70 481 GLY A CA 1
ATOM 3767 C C . GLY A 1 481 ? -26.182 23.859 -1.550 1.00 31.70 481 GLY A C 1
ATOM 3768 O O . GLY A 1 481 ? -27.386 23.620 -1.300 1.00 31.70 481 GLY A O 1
#

Secondary structure (DSSP, 8-state):
------HHHHHHSPPPPPPSSEEEEEEEBTTTBTTTTTT-HHHHHS--TTT-EES---EEE-HHHHHHHHT-S--GGGGB-S-S-HHHHHHHHHHHHTTTTEEEEEEETTEEEEEEEEE-TTPPTTEEEEEES---SSS-TTTTT-S---GGG--SSSSSEEEEEEEEEEEEE---EES----S-TT-TTS-EEEHHHHHH-TTHHHHHHHHHHHS-SS-----SSPPP--TTS--EEEEEETTT-----HHHHHHHHHTTPPP--HHHHTTT----SEEEEEEEESSBSSS-EEEEEEEE----SS-HHHHT-TT--EEE-TTS-EEE-GGG-----HHHHT-TT---EE--S--S--SSHHHHTTS-TTSPPPPTT-EE---SSHHHHHHHHHHHHHHHHHTT-S-----TTSS--HHHHT-TT--EEEEETT-TTSHHHHHHHSTTEE-TTGGG----SEEEEPEEE---HHHHTT--

Organism: NCBI:txid152260

Radius of gyration: 24.81 Å; chains: 1; bounding box: 73×54×67 Å

Foldseek 3Di:
DPPDDPVVVVVPPDDPDADPAFKEFEAAQLQCGQQLCLQPLLSQCQQGLQQQWHQAWAWEDALVQCCVQAVDPADLPLQFFDPDDLVVNQVNLLVSQVQFQFWKWKDAPNDIDIGTHGHTQQGDHSYIYTYHNACDCPPDDRRHRGYRHPVRRADPVRRGMDGDMRIYGPRDGDDIFGLDRDAAPSPDPFAFEAAPVVCVVFVQCSVQVCCCVPPVDRDDDDDDPDDADDLPPHFAKFKEFEQQLDPSSSLLQSLCCLLAVFFRDDPVCSNVNQGGTQKDWDWYFDDSHRNRTDIGIHIDHALLFLLQQLQVPQPQRQWDADSNSFTHRNFVSQQQPCVSQVRGPRSSKHAQQAQRDDPPPPVVVVSDDPLHDNHGHRTIDHDRLSVSQVVVQVVVQVVVCVVVVHPDGDRDAPSGDRSSQVSRPSSRMGMTGCNPCPHPRVVSCPGSQKDDRPCVVVSRGSYIYRHHHDHDDPVVVVVVD

Sequence (481 aa):
INPTLNEEAIRATAIPQPGDGVEIVFRPDPSVFDGFYANNGWLQELPRPLTKLVWDNAALMSPRTAIKLLGLPFSADRLVGNEVDDRERQRYLEQLSKVNGTIARIEYRGGVVELPIWLLPGHAEDSITLNLGYGRTNAGRVGNGVGIDVYPIRTSDSPWFGAGARVTNTGRTYLLVSTQDHWTLEGRDIYRIGEFKKFKEDPKYIAKEVYKEEYGREAPNYLSLQPGDNYAGRNAWGMTINLNACIGCNACVVACQAENNIAVVGKDQVSRGREMHWIRIDRYFAGEDLDNPVIYMMPVNCMQCEKAPCEVVCPVAATVHDYEGLNNMVYNRCVGTKYCSNNCPYKVRRFNFLQYSDTTTETFKLAFNPDVTVRVRGVMEKCTYCVQRISGARIAAKRAAVQAGQSSYVISDGAIQTACEQACPTGAIVFGDINDPNSRVAKWKAEGHNYSLLGFLNTLPRTTYLARVRNPSEDLEKVEG

InterPro domains:
  IPR017896 4Fe-4S ferredoxin-type, iron-sulphur binding domain [PF12838] (246-318)
  IPR017896 4Fe-4S ferredoxin-type, iron-sulphur binding domain [PF12838] (333-428)
  IPR017896 4Fe-4S ferredoxin-type, iron-sulphur binding domain [PS51379] (237-267)

pLDDT: mean 89.94, std 12.47, range [31.7, 98.75]